Protein AF-A0AA50HU49-F1 (afdb_monomer_lite)

pLDDT: mean 72.16, std 21.22, range [30.67, 98.12]

Secondary structure (DSSP, 8-state):
--SEEEEEE-HHHHHHHHHHTEE--B--TTS-TTT----BEEEEE--GGGTTHHHHHHHHHTTT----EEEEEEHHHIIIII--EE-EEE-HHHHHHHHHHHHHHHHS-TTSHHHHHHHHHHHHHHHHEEE----STT---SS-EEEEESS-EE--GGGEEEEE--GGGHHHHHHHHGGGGGG-EEE--TTHHHHHHHHHHTTT---TTS--HHHHHHHHHHHHHHHHHHHHHHHHHHHHHHHHHHHHHHHHHHHHHHHHHHHHHHHHHHHHHHHHHHHTT-HHHHHHHHHHHTT----HHHHHHHHHHHHHHHHHHHHHHHHHHHHHHHHHT-------S---HHHHHHHHHHHHHHHT-----S-------HHHHHHHHHHHHHHHHHHHHHHHHHHHHTT-

Radius of gyration: 37.83 Å; chains: 1; bounding box: 53×85×108 Å

Foldseek 3Di:
DDQKWKQFDAPVVLLVCLLVLKDFFDFPPPDDCVLGVFTKRKTKQFDLLCQLVCQVVVCVPPVRGGRQKMFIFGPCCCVPPVPWAWADEDEPVRLVVLSVVLVVLVVDDPPDPVSVVVNVVSVVNNNRYDYDPDDDPPDDCPGMIMIIDRGMDRHALLRTAEIRHAPVCVVVVCVSSPPSCVRYHYHNCSCSVVVVVCVVVVVVDDPPDDDDPVNVVVVVVVVVVVVVVVVVVVVVCVVVVVVVVVVVVVVVVVVVVVVVVVVVVVVLVVLLVVCCVVQVVDPVSVVLLVCVLVVHPDPPVSVVVNVVVSVCSCVVVVVVVVVVCCVVVVVVVPDDDDDDDDDPVVVVVVVVVVVCVVPPDDDDDDDDDDDDDPVNVVVVCVVVPPVSSVVSVVVSVVVVVVVD

Structure (mmCIF, N/CA/C/O backbone):
data_AF-A0AA50HU49-F1
#
_entry.id   AF-A0AA50HU49-F1
#
loop_
_atom_site.group_PDB
_atom_site.id
_atom_site.type_symbol
_atom_site.label_atom_id
_atom_site.label_alt_id
_atom_site.label_comp_id
_atom_site.label_asym_id
_atom_site.label_entity_id
_atom_site.label_seq_id
_atom_site.pdbx_PDB_ins_code
_atom_site.Cartn_x
_atom_site.Cartn_y
_atom_site.Cartn_z
_atom_site.occupancy
_atom_site.B_iso_or_equiv
_atom_site.auth_seq_id
_atom_site.auth_comp_id
_atom_site.auth_asym_id
_atom_site.auth_atom_id
_atom_site.pdbx_PDB_model_num
ATOM 1 N N . MET A 1 1 ? -0.435 -10.490 -0.975 1.00 72.00 1 MET A N 1
ATOM 2 C CA . MET A 1 1 ? -0.349 -9.090 -0.497 1.00 72.00 1 MET A CA 1
ATOM 3 C C . MET A 1 1 ? -1.742 -8.484 -0.544 1.00 72.00 1 MET A C 1
ATOM 5 O O . MET A 1 1 ? -2.546 -8.992 -1.308 1.00 72.00 1 MET A O 1
ATOM 9 N N . SER A 1 2 ? -2.053 -7.492 0.294 1.00 84.75 2 SER A N 1
ATOM 10 C CA . SER A 1 2 ? -3.408 -6.918 0.397 1.00 84.75 2 SER A CA 1
ATOM 11 C C . SER A 1 2 ? -3.826 -6.191 -0.885 1.00 84.75 2 SER A C 1
ATOM 13 O O . SER A 1 2 ? -3.011 -5.487 -1.479 1.00 84.75 2 SER A O 1
ATOM 15 N N . ASP A 1 3 ? -5.095 -6.303 -1.278 1.00 93.00 3 ASP A N 1
ATOM 16 C CA . ASP A 1 3 ? -5.683 -5.520 -2.380 1.00 93.00 3 ASP A CA 1
ATOM 17 C C . ASP A 1 3 ? -6.088 -4.102 -1.946 1.00 93.00 3 ASP A C 1
ATOM 19 O O . ASP A 1 3 ? -6.524 -3.288 -2.761 1.00 93.00 3 ASP A O 1
ATOM 23 N N . CYS A 1 4 ? -5.933 -3.795 -0.656 1.00 94.94 4 CYS A N 1
ATOM 24 C CA . CYS A 1 4 ? -6.224 -2.495 -0.069 1.00 94.94 4 CYS A CA 1
ATOM 25 C C . CYS A 1 4 ? -4.978 -1.843 0.540 1.00 94.94 4 CYS A C 1
ATOM 27 O O . CYS A 1 4 ? -4.129 -2.528 1.120 1.00 94.94 4 CYS A O 1
ATOM 29 N N . LEU A 1 5 ? -4.927 -0.511 0.464 1.00 96.69 5 LEU A N 1
ATOM 30 C CA . LEU A 1 5 ? -4.018 0.329 1.244 1.00 96.69 5 LEU A CA 1
ATOM 31 C C . LEU A 1 5 ? -4.802 1.013 2.364 1.00 96.69 5 LEU A C 1
ATOM 33 O O . LEU A 1 5 ? -5.853 1.606 2.114 1.00 96.69 5 LEU A O 1
ATOM 37 N N . PHE A 1 6 ? -4.282 0.939 3.586 1.00 95.44 6 PHE A N 1
ATOM 38 C CA . PHE A 1 6 ? -4.956 1.414 4.790 1.00 95.44 6 PHE A CA 1
ATOM 39 C C . PHE A 1 6 ? -4.319 2.691 5.324 1.00 95.44 6 PHE A C 1
ATOM 41 O O . PHE A 1 6 ? -3.111 2.749 5.531 1.00 95.44 6 PHE A O 1
ATOM 48 N N . HIS A 1 7 ? -5.133 3.699 5.618 1.00 95.31 7 HIS A N 1
ATOM 49 C CA . HIS A 1 7 ? -4.738 4.832 6.443 1.00 95.31 7 HIS A CA 1
ATOM 50 C C . HIS A 1 7 ? -5.252 4.608 7.869 1.00 95.31 7 HIS A C 1
ATOM 52 O O . HIS A 1 7 ? -6.455 4.697 8.119 1.00 95.31 7 HIS A O 1
ATOM 58 N N . LEU A 1 8 ? -4.345 4.288 8.794 1.00 92.50 8 LEU A N 1
ATOM 59 C CA . LEU A 1 8 ? -4.666 4.075 10.208 1.00 92.50 8 LEU A CA 1
ATOM 60 C C . LEU A 1 8 ? -4.686 5.400 10.968 1.00 92.50 8 LEU A C 1
ATOM 62 O O . LEU A 1 8 ? -3.825 6.259 10.774 1.00 92.50 8 LEU A O 1
ATOM 66 N N . THR A 1 9 ? -5.669 5.562 11.845 1.00 92.00 9 THR A N 1
ATOM 67 C CA . THR A 1 9 ? -5.956 6.832 12.508 1.00 92.00 9 THR A CA 1
ATOM 68 C C . THR A 1 9 ? -6.680 6.627 13.847 1.00 92.00 9 THR A C 1
ATOM 70 O O . THR A 1 9 ? -6.818 5.507 14.331 1.00 92.00 9 THR A O 1
ATOM 73 N N . THR A 1 10 ? -7.094 7.718 14.491 1.00 91.56 10 THR A N 1
ATOM 74 C CA . THR A 1 10 ? -7.917 7.705 15.714 1.00 91.56 10 THR A CA 1
ATOM 75 C C . THR A 1 10 ? -9.398 7.858 15.372 1.00 91.56 10 THR A C 1
ATOM 77 O O . THR A 1 10 ? -9.720 8.327 14.279 1.00 91.56 10 THR A O 1
ATOM 80 N N . LYS A 1 11 ? -10.299 7.543 16.315 1.00 92.94 11 LYS A N 1
ATOM 81 C CA . LYS A 1 11 ? -11.754 7.717 16.144 1.00 92.94 11 LYS A CA 1
ATOM 82 C C . LYS A 1 11 ? -12.108 9.104 15.605 1.00 92.94 11 LYS A C 1
ATOM 84 O O . LYS A 1 11 ? -12.654 9.225 14.513 1.00 92.94 11 LYS A O 1
ATOM 89 N N . ASP A 1 12 ? -11.718 10.147 16.337 1.00 93.94 12 ASP A N 1
ATOM 90 C CA . ASP A 1 12 ? -12.068 11.535 16.010 1.00 93.94 12 ASP A CA 1
ATOM 91 C C . ASP A 1 12 ? -11.568 11.952 14.624 1.00 93.94 12 ASP A C 1
ATOM 93 O O . ASP A 1 12 ? -12.254 12.651 13.876 1.00 93.94 12 ASP A O 1
ATOM 97 N N . ASN A 1 13 ? -10.368 11.496 14.258 1.00 94.56 13 ASN A N 1
ATOM 98 C CA . ASN A 1 13 ? -9.806 11.782 12.949 1.00 94.56 13 ASN A CA 1
ATOM 99 C C . ASN A 1 13 ? -10.528 11.005 11.850 1.00 94.56 13 ASN A C 1
ATOM 101 O O . ASN A 1 13 ? -10.766 11.595 10.804 1.00 94.56 13 ASN A O 1
ATOM 105 N N . LEU A 1 14 ? -10.902 9.738 12.061 1.00 96.25 14 LEU A N 1
ATOM 106 C CA . LEU A 1 14 ? -11.690 8.979 11.087 1.00 96.25 14 LEU A CA 1
ATOM 107 C C . LEU A 1 14 ? -13.027 9.676 10.815 1.00 96.25 14 LEU A C 1
ATOM 109 O O . LEU A 1 14 ? -13.352 9.926 9.660 1.00 96.25 14 LEU A O 1
ATOM 113 N N . ILE A 1 15 ? -13.760 10.057 11.865 1.00 97.19 15 ILE A N 1
ATOM 114 C CA . ILE A 1 15 ? -15.037 10.772 11.730 1.00 97.19 15 ILE A CA 1
ATOM 115 C C . ILE A 1 15 ? -14.854 12.072 10.943 1.00 97.19 15 ILE A C 1
ATOM 117 O O . ILE A 1 15 ? -15.624 12.365 10.028 1.00 97.19 15 ILE A O 1
ATOM 121 N N . LYS A 1 16 ? -13.799 12.834 11.243 1.00 97.75 16 LYS A N 1
ATOM 122 C CA . LYS A 1 16 ? -13.470 14.052 10.498 1.00 97.75 16 LYS A CA 1
ATOM 123 C C . LYS A 1 16 ? -13.129 13.774 9.034 1.00 97.75 16 LYS A C 1
ATOM 125 O O . LYS A 1 16 ? -13.631 14.467 8.162 1.00 97.75 16 LYS A O 1
ATOM 130 N N . ILE A 1 17 ? -12.300 12.766 8.768 1.00 98.06 17 ILE A N 1
ATOM 131 C CA . ILE A 1 17 ? -11.902 12.344 7.419 1.00 98.06 17 ILE A CA 1
ATOM 132 C C . ILE A 1 17 ? -13.133 11.971 6.591 1.00 98.06 17 ILE A C 1
ATOM 134 O O . ILE A 1 17 ? -13.226 12.371 5.436 1.00 98.06 17 ILE A O 1
ATOM 138 N N . LEU A 1 18 ? -14.079 11.235 7.181 1.00 98.06 18 LEU A N 1
ATOM 139 C CA . LEU A 1 18 ? -15.316 10.836 6.517 1.00 98.06 18 LEU A CA 1
ATOM 140 C C . LEU A 1 18 ? -16.234 12.035 6.254 1.00 98.06 18 LEU A C 1
ATOM 142 O O . LEU A 1 18 ? -16.778 12.148 5.164 1.00 98.06 18 LEU A O 1
ATOM 146 N N . ARG A 1 19 ? -16.384 12.962 7.203 1.00 97.75 19 ARG A N 1
ATOM 147 C CA . ARG A 1 19 ? -17.205 14.170 6.996 1.00 97.75 19 ARG A CA 1
ATOM 148 C C . ARG A 1 19 ? -16.609 15.128 5.964 1.00 97.75 19 ARG A C 1
ATOM 150 O O . ARG A 1 19 ? -17.353 15.723 5.195 1.00 97.75 19 ARG A O 1
ATOM 157 N N . ASP A 1 20 ? -15.286 15.277 5.966 1.00 97.94 20 ASP A N 1
ATOM 158 C CA . ASP A 1 20 ? -14.570 16.180 5.060 1.00 97.94 20 ASP A CA 1
ATOM 159 C C . ASP A 1 20 ? -14.279 15.529 3.690 1.00 97.94 20 ASP A C 1
ATOM 161 O O . ASP A 1 20 ? -13.844 16.227 2.772 1.00 97.94 20 ASP A O 1
ATOM 165 N N . GLU A 1 21 ? -14.460 14.205 3.560 1.00 97.94 21 GLU A N 1
ATOM 166 C CA . GLU A 1 21 ? -14.069 13.406 2.385 1.00 97.94 21 GLU A CA 1
ATOM 167 C C . GLU A 1 21 ? -12.592 13.630 1.984 1.00 97.94 21 GLU A C 1
ATOM 169 O O . GLU A 1 21 ? -12.213 13.716 0.810 1.00 97.94 21 GLU A O 1
ATOM 174 N N . LEU A 1 22 ? -11.736 13.790 3.003 1.00 98.12 22 LEU A N 1
ATOM 175 C CA . LEU A 1 22 ? -10.381 14.313 2.846 1.00 98.12 22 LEU A CA 1
ATOM 176 C C . LEU A 1 22 ? -9.396 13.737 3.869 1.00 98.12 22 LEU A C 1
ATOM 178 O O . LEU A 1 22 ? -9.516 13.946 5.077 1.00 98.12 22 LEU A O 1
ATOM 182 N N . LEU A 1 23 ? -8.329 13.118 3.365 1.00 97.69 23 LEU A N 1
ATOM 183 C CA . LEU A 1 23 ? -7.102 12.867 4.117 1.00 97.69 23 LEU A CA 1
ATOM 184 C C . LEU A 1 23 ? -6.166 14.068 3.955 1.00 97.69 23 LEU A C 1
ATOM 186 O O . LEU A 1 23 ? -5.625 14.312 2.875 1.00 97.69 23 LEU A O 1
ATOM 190 N N . LYS A 1 24 ? -5.953 14.822 5.037 1.00 97.19 24 LYS A N 1
ATOM 191 C CA . LYS A 1 24 ? -5.022 15.958 5.032 1.00 97.19 24 LYS A CA 1
ATOM 192 C C . LYS A 1 24 ? -3.583 15.475 5.146 1.00 97.19 24 LYS A C 1
ATOM 194 O O . LYS A 1 24 ? -3.240 14.725 6.061 1.00 97.19 24 LYS A O 1
ATOM 199 N N . ALA A 1 25 ? -2.733 15.954 4.249 1.00 96.56 25 ALA A N 1
ATOM 200 C CA . ALA A 1 25 ? -1.314 15.686 4.274 1.00 96.56 25 ALA A CA 1
ATOM 201 C C . ALA A 1 25 ? -0.682 16.306 5.522 1.00 96.56 25 ALA A C 1
ATOM 203 O O . ALA A 1 25 ? -0.906 17.469 5.875 1.00 96.56 25 ALA A O 1
ATOM 204 N N . SER A 1 26 ? 0.152 15.523 6.192 1.00 93.00 26 SER A N 1
ATOM 205 C CA . SER A 1 26 ? 0.865 15.949 7.390 1.00 93.00 26 SER A CA 1
ATOM 206 C C . SER A 1 26 ? 2.326 15.534 7.308 1.00 93.00 26 SER A C 1
ATOM 208 O O . SER A 1 26 ? 2.691 14.655 6.530 1.00 93.00 26 SER A O 1
ATOM 210 N N . ILE A 1 27 ? 3.183 16.210 8.071 1.00 90.06 27 ILE A N 1
ATOM 211 C CA . ILE A 1 27 ? 4.574 15.774 8.201 1.00 90.06 27 ILE A CA 1
ATOM 212 C C . ILE A 1 27 ? 4.558 14.500 9.057 1.00 90.06 27 ILE A C 1
ATOM 214 O O . ILE A 1 27 ? 3.980 14.543 10.152 1.00 90.06 27 ILE A O 1
ATOM 218 N N . PRO A 1 28 ? 5.159 13.383 8.601 1.00 83.38 28 PRO A N 1
ATOM 219 C CA . PRO A 1 28 ? 5.203 12.148 9.374 1.00 83.38 28 PRO A CA 1
ATOM 220 C C . PRO A 1 28 ? 5.741 12.405 10.782 1.00 83.38 28 PRO A C 1
ATOM 222 O O . PRO A 1 28 ? 6.771 13.050 10.946 1.00 83.38 28 PRO A O 1
ATOM 225 N N . ARG A 1 29 ? 5.068 11.889 11.817 1.00 71.19 29 ARG A N 1
ATOM 226 C CA . ARG A 1 29 ? 5.399 12.211 13.222 1.00 71.19 29 ARG A CA 1
ATOM 227 C C . ARG A 1 29 ? 6.837 11.876 13.625 1.00 71.19 29 ARG A C 1
ATOM 229 O O . ARG A 1 29 ? 7.384 12.539 14.494 1.00 71.19 29 ARG A O 1
ATOM 236 N N . VAL A 1 30 ? 7.420 10.843 13.017 1.00 68.00 30 VAL A N 1
ATOM 237 C CA . VAL A 1 30 ? 8.788 10.379 13.314 1.00 68.00 30 VAL A CA 1
ATOM 238 C C . VAL A 1 30 ? 9.840 11.187 12.543 1.00 68.00 30 VAL A C 1
ATOM 240 O O . VAL A 1 30 ? 11.031 11.094 12.823 1.00 68.00 30 VAL A O 1
ATOM 243 N N . ALA A 1 31 ? 9.420 11.994 11.567 1.00 71.12 31 ALA A N 1
ATOM 244 C CA . ALA A 1 31 ? 10.325 12.857 10.838 1.00 71.12 31 ALA A CA 1
ATOM 245 C C . ALA A 1 31 ? 10.645 14.109 11.663 1.00 71.12 31 ALA A C 1
ATOM 247 O O . ALA A 1 31 ? 9.753 14.768 12.203 1.00 71.12 31 ALA A O 1
ATOM 248 N N . ASN A 1 32 ? 11.925 14.474 11.720 1.00 75.56 32 ASN A N 1
ATOM 249 C CA . ASN A 1 32 ? 12.307 15.792 12.203 1.00 75.56 32 ASN A CA 1
ATOM 250 C C . ASN A 1 32 ? 11.801 16.829 11.184 1.00 75.56 32 ASN A C 1
ATOM 252 O O . ASN A 1 32 ? 12.218 16.827 10.027 1.00 75.56 32 ASN A O 1
ATOM 256 N N . LYS A 1 33 ? 10.889 17.705 11.620 1.00 78.88 33 LYS A N 1
ATOM 257 C CA . LYS A 1 33 ? 10.265 18.731 10.770 1.00 78.88 33 LYS A CA 1
ATOM 258 C C . LYS A 1 33 ? 11.282 19.677 10.133 1.00 78.88 33 LYS A C 1
ATOM 260 O O . LYS A 1 33 ? 11.015 20.179 9.048 1.00 78.88 33 LYS A O 1
ATOM 265 N N . GLU A 1 34 ? 12.416 19.910 10.789 1.00 74.44 34 GLU A N 1
ATOM 266 C CA . GLU A 1 34 ? 13.484 20.774 10.282 1.00 74.44 34 GLU A CA 1
ATOM 267 C C . GLU A 1 34 ? 14.238 20.107 9.129 1.00 74.44 34 GLU A C 1
ATOM 269 O O . GLU A 1 34 ? 14.534 20.759 8.133 1.00 74.44 34 GLU A O 1
ATOM 274 N N . SER A 1 35 ? 14.501 18.799 9.220 1.00 77.88 35 SER A N 1
ATOM 275 C CA . SER A 1 35 ? 15.257 18.064 8.195 1.00 77.88 35 SER A CA 1
ATOM 276 C C . SER A 1 35 ? 14.384 17.394 7.130 1.00 77.88 35 SER A C 1
ATOM 278 O O . SER A 1 35 ? 14.885 16.964 6.089 1.00 77.88 35 SER A O 1
ATOM 280 N N . TYR A 1 36 ? 13.075 17.285 7.366 1.00 84.25 36 TYR A N 1
ATOM 281 C CA . TYR A 1 36 ? 12.127 16.679 6.437 1.00 84.25 36 TYR A CA 1
ATOM 282 C C . TYR A 1 36 ? 10.730 17.328 6.531 1.00 84.25 36 TYR A C 1
ATOM 284 O O . TYR A 1 36 ? 9.796 16.743 7.085 1.00 84.25 36 TYR A O 1
ATOM 292 N N . PRO A 1 37 ? 10.555 18.541 5.971 1.00 88.00 37 PRO A N 1
ATOM 293 C CA . PRO A 1 37 ? 9.304 19.304 6.048 1.00 88.00 37 PRO A CA 1
ATOM 294 C C . PRO A 1 37 ? 8.197 18.839 5.080 1.00 88.00 37 PRO A C 1
ATOM 296 O O . PRO A 1 37 ? 7.230 19.569 4.852 1.00 88.00 37 PRO A O 1
ATOM 299 N N . VAL A 1 38 ? 8.309 17.651 4.476 1.00 91.19 38 VAL A N 1
ATOM 300 C CA . VAL A 1 38 ? 7.354 17.191 3.455 1.00 91.19 38 VAL A CA 1
ATOM 301 C C . VAL A 1 38 ? 6.043 16.777 4.107 1.00 91.19 38 VAL A C 1
ATOM 303 O O . VAL A 1 38 ? 6.015 15.915 4.985 1.00 91.19 38 VAL A O 1
ATOM 306 N N . LYS A 1 39 ? 4.940 17.368 3.645 1.00 95.00 39 LYS A N 1
ATOM 307 C CA . LYS A 1 39 ? 3.592 16.921 3.994 1.00 95.00 39 LYS A CA 1
ATOM 308 C C . LYS A 1 39 ? 3.154 15.823 3.038 1.00 95.00 39 LYS A C 1
ATOM 310 O O . LYS A 1 39 ? 3.258 15.976 1.825 1.00 95.00 39 LYS A O 1
ATOM 315 N N . MET A 1 40 ? 2.622 14.744 3.591 1.00 95.50 40 MET A N 1
ATOM 316 C CA . MET A 1 40 ? 2.138 13.606 2.821 1.00 95.50 40 MET A CA 1
ATOM 317 C C . MET A 1 40 ? 0.968 12.920 3.514 1.00 95.50 40 MET A C 1
ATOM 319 O O . MET A 1 40 ? 0.770 13.055 4.725 1.00 95.50 40 MET A O 1
ATOM 323 N N . VAL A 1 41 ? 0.203 12.168 2.734 1.00 96.62 41 VAL A N 1
ATOM 324 C CA . VAL A 1 41 ? -0.698 11.141 3.250 1.00 96.62 41 VAL A CA 1
ATOM 325 C C . VAL A 1 41 ? 0.029 9.805 3.143 1.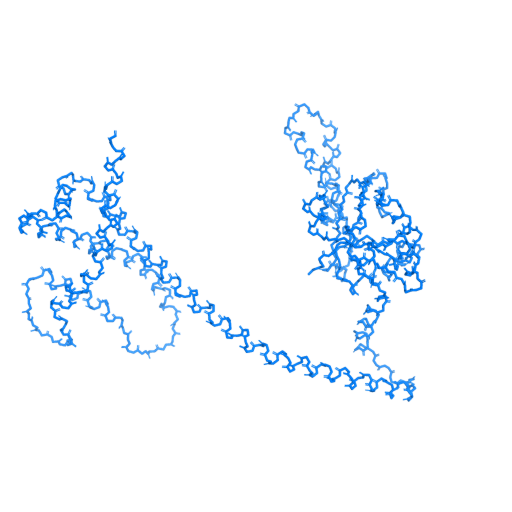00 96.62 41 VAL A C 1
ATOM 327 O O . VAL A 1 41 ? 0.525 9.453 2.072 1.00 96.62 41 VAL A O 1
ATOM 330 N N . CYS A 1 42 ? 0.108 9.089 4.263 1.00 94.31 42 CYS A N 1
ATOM 331 C CA . CYS A 1 42 ? 0.699 7.758 4.335 1.00 94.31 42 CYS A CA 1
ATOM 332 C C . CYS A 1 42 ? -0.395 6.694 4.376 1.00 94.31 42 CYS A C 1
ATOM 334 O O . CYS A 1 42 ? -1.412 6.862 5.058 1.00 94.31 42 CYS A O 1
ATOM 336 N N . PHE A 1 43 ? -0.128 5.582 3.709 1.00 95.56 43 PHE A N 1
ATOM 337 C CA . PHE A 1 43 ? -0.904 4.360 3.759 1.00 95.56 43 PHE A CA 1
ATOM 338 C C . PHE A 1 43 ? 0.015 3.179 4.062 1.00 95.56 43 PHE A C 1
ATOM 340 O O . PHE A 1 43 ? 1.208 3.207 3.767 1.00 95.56 43 PHE A O 1
ATOM 347 N N . THR A 1 44 ? -0.567 2.119 4.596 1.00 92.75 44 THR A N 1
ATOM 348 C CA . THR A 1 44 ? 0.089 0.845 4.856 1.00 92.75 44 THR A CA 1
ATOM 349 C C . THR A 1 44 ? -0.576 -0.231 4.008 1.00 92.75 44 THR A C 1
ATOM 351 O O . THR A 1 44 ? -1.794 -0.414 4.038 1.00 92.75 44 THR A O 1
ATOM 354 N N . GLU A 1 45 ? 0.233 -0.970 3.261 1.00 93.62 45 GLU A N 1
ATOM 355 C CA . GLU A 1 45 ? -0.145 -2.245 2.673 1.00 93.62 45 GLU A CA 1
ATOM 356 C C . GLU A 1 45 ? 0.095 -3.334 3.718 1.00 93.62 45 GLU A C 1
ATOM 358 O O . GLU A 1 45 ? 1.235 -3.652 4.056 1.00 93.62 45 GLU A O 1
ATOM 363 N N . SER A 1 46 ? -0.991 -3.894 4.242 1.00 88.38 46 SER A N 1
ATOM 364 C CA . SER A 1 46 ? -0.954 -4.994 5.200 1.00 88.38 46 SER A CA 1
ATOM 365 C C . SER A 1 46 ? -2.188 -5.873 5.006 1.00 88.38 46 SER A C 1
ATOM 367 O O . SER A 1 46 ? -3.259 -5.339 4.701 1.00 88.38 46 SER A O 1
ATOM 369 N N . PRO A 1 47 ? -2.083 -7.207 5.141 1.00 86.25 47 PRO A N 1
ATOM 370 C CA . PRO A 1 47 ? -3.260 -8.058 5.238 1.00 86.25 47 PRO A CA 1
ATOM 371 C C . PRO A 1 47 ? -4.197 -7.588 6.368 1.00 86.25 47 PRO A C 1
ATOM 373 O O . PRO A 1 47 ? -3.704 -7.239 7.441 1.00 86.25 47 PRO A O 1
ATOM 376 N N . PRO A 1 48 ? -5.531 -7.633 6.184 1.00 83.12 48 PRO A N 1
ATOM 377 C CA . PRO A 1 48 ? -6.496 -7.208 7.202 1.00 83.12 48 PRO A CA 1
ATOM 378 C C . PRO A 1 48 ? -6.249 -7.774 8.610 1.00 83.12 48 PRO A C 1
ATOM 380 O O . PRO A 1 48 ? -6.235 -7.015 9.575 1.00 83.12 48 PRO A O 1
ATOM 383 N N . PHE A 1 49 ? -5.954 -9.076 8.717 1.00 81.06 49 PHE A N 1
ATOM 384 C CA . PHE A 1 49 ? -5.692 -9.757 9.996 1.00 81.06 49 PHE A CA 1
ATOM 385 C C . PHE A 1 49 ? -4.465 -9.210 10.748 1.00 81.06 49 PHE A C 1
ATOM 387 O O . PHE A 1 49 ? -4.333 -9.388 11.956 1.00 81.06 49 PHE A O 1
ATOM 394 N N . ALA A 1 50 ? -3.538 -8.561 10.039 1.00 83.19 50 ALA A N 1
ATOM 395 C CA . ALA A 1 50 ? -2.306 -8.019 10.600 1.00 83.19 50 ALA A CA 1
ATOM 396 C C . ALA A 1 50 ? -2.425 -6.527 10.952 1.00 83.19 50 ALA A C 1
ATOM 398 O O . ALA A 1 50 ? -1.460 -5.942 11.437 1.00 83.19 50 ALA A O 1
ATOM 399 N N . LEU A 1 51 ? -3.579 -5.884 10.732 1.00 83.50 51 LEU A N 1
ATOM 400 C CA . LEU A 1 51 ? -3.761 -4.469 11.075 1.00 83.50 51 LEU A CA 1
ATOM 401 C C . LEU A 1 51 ? -3.722 -4.219 12.588 1.00 83.50 51 LEU A C 1
ATOM 403 O O . LEU A 1 51 ? -3.258 -3.171 13.032 1.00 83.50 51 LEU A O 1
ATOM 407 N N . ASP A 1 52 ? -4.143 -5.192 13.390 1.00 81.06 52 ASP A N 1
ATOM 408 C CA . ASP A 1 52 ? -4.136 -5.058 14.846 1.00 81.06 52 ASP A CA 1
ATOM 409 C C . ASP A 1 52 ? -2.712 -5.032 15.441 1.00 81.06 52 ASP A C 1
ATOM 411 O O . ASP A 1 52 ? -2.472 -4.442 16.493 1.00 81.06 52 ASP A O 1
ATOM 415 N N . PHE A 1 53 ? -1.710 -5.528 14.707 1.00 80.00 53 PHE A N 1
ATOM 416 C CA . PHE A 1 53 ? -0.302 -5.356 15.075 1.00 80.00 53 PHE A CA 1
ATOM 417 C C . PHE A 1 53 ? 0.075 -3.886 15.311 1.00 80.00 53 PHE A C 1
ATOM 419 O O . PHE A 1 53 ? 0.859 -3.576 16.213 1.00 80.00 53 PHE A O 1
ATOM 426 N N . PHE A 1 54 ? -0.478 -2.963 14.517 1.00 78.75 54 PHE A N 1
ATOM 427 C CA . PHE A 1 54 ? -0.128 -1.545 14.599 1.00 78.75 54 PHE A CA 1
ATOM 428 C C . PHE A 1 54 ? -0.538 -0.915 15.926 1.00 78.75 54 PHE A C 1
ATOM 430 O O . PHE A 1 54 ? 0.164 -0.024 16.410 1.00 78.75 54 PHE A O 1
ATOM 437 N N . ARG A 1 55 ? -1.606 -1.419 16.558 1.00 74.75 55 ARG A N 1
ATOM 438 C CA . ARG A 1 55 ? -2.008 -1.022 17.911 1.00 74.75 55 ARG A CA 1
ATOM 439 C C . ARG A 1 55 ? -0.903 -1.341 18.914 1.00 74.75 55 ARG A C 1
ATOM 441 O O . ARG A 1 55 ? -0.473 -0.451 19.641 1.00 74.75 55 ARG A O 1
ATOM 448 N N . TYR A 1 56 ? -0.403 -2.574 18.908 1.00 72.69 56 TYR A N 1
ATOM 449 C CA . TYR A 1 56 ? 0.657 -3.024 19.815 1.00 72.69 56 TYR A CA 1
ATOM 450 C C . TYR A 1 56 ? 1.994 -2.350 19.552 1.00 72.69 56 TYR A C 1
ATOM 452 O O . TYR A 1 56 ? 2.715 -1.986 20.476 1.00 72.69 56 TYR A O 1
ATOM 460 N N . ARG A 1 57 ? 2.333 -2.159 18.278 1.00 71.50 57 ARG A N 1
ATOM 461 C CA . ARG A 1 57 ? 3.591 -1.525 17.907 1.00 71.50 57 ARG A CA 1
ATOM 462 C C . ARG A 1 57 ? 3.601 -0.056 18.299 1.00 71.50 57 ARG A C 1
ATOM 464 O O . ARG A 1 57 ? 4.556 0.399 18.913 1.00 71.50 57 ARG A O 1
ATOM 471 N N . TRP A 1 58 ? 2.589 0.718 17.918 1.00 68.06 58 TRP A N 1
ATOM 472 C CA . TRP A 1 58 ? 2.640 2.170 18.102 1.00 68.06 58 TRP A CA 1
ATOM 473 C C . TRP A 1 58 ? 2.164 2.635 19.479 1.00 68.06 58 TRP A C 1
ATOM 475 O O . TRP A 1 58 ? 2.531 3.750 19.855 1.00 68.06 58 TRP A O 1
ATOM 485 N N . SER A 1 59 ? 1.482 1.798 20.270 1.00 62.16 59 SER A N 1
ATOM 486 C CA . SER A 1 59 ? 1.173 2.112 21.674 1.00 62.16 59 SER A CA 1
ATOM 487 C C . SER A 1 59 ? 2.437 2.405 22.496 1.00 62.16 59 SER A C 1
ATOM 489 O O . SER A 1 59 ? 2.430 3.321 23.315 1.00 62.16 59 SER A O 1
ATOM 491 N N . HIS A 1 60 ? 3.547 1.709 22.219 1.00 58.62 60 HIS A N 1
ATOM 492 C CA . HIS A 1 60 ? 4.834 1.914 22.894 1.00 58.62 60 HIS A CA 1
ATOM 493 C C . HIS A 1 60 ? 5.686 3.060 22.320 1.00 58.62 60 HIS A C 1
ATOM 495 O O . HIS A 1 60 ? 6.552 3.577 23.021 1.00 58.62 60 HIS A O 1
ATOM 501 N N . TYR A 1 61 ? 5.464 3.465 21.063 1.00 54.88 61 TYR A N 1
ATOM 502 C CA . TYR A 1 61 ? 6.316 4.440 20.356 1.00 54.88 61 TYR A CA 1
ATOM 503 C C . TYR A 1 61 ? 5.695 5.836 20.197 1.00 54.88 61 TYR A C 1
ATOM 505 O O . TYR A 1 61 ? 6.408 6.776 19.850 1.00 54.88 61 TYR A O 1
ATOM 513 N N . ARG A 1 62 ? 4.375 5.986 20.360 1.00 58.41 62 ARG A N 1
ATOM 514 C CA . ARG A 1 62 ? 3.649 7.218 20.009 1.00 58.41 62 ARG A CA 1
ATOM 515 C C . ARG A 1 62 ? 2.610 7.588 21.065 1.00 58.41 62 ARG A C 1
ATOM 517 O O . ARG A 1 62 ? 1.424 7.611 20.756 1.00 58.41 62 ARG A O 1
ATOM 524 N N . ASP A 1 63 ? 3.041 7.852 22.295 1.00 62.16 63 ASP A N 1
ATOM 525 C CA . ASP A 1 63 ? 2.192 8.425 23.355 1.00 62.16 63 ASP A CA 1
ATOM 526 C C . ASP A 1 63 ? 0.882 7.651 23.627 1.00 62.16 63 ASP A C 1
ATOM 528 O O . ASP A 1 63 ? -0.138 8.243 23.976 1.00 62.16 63 ASP A O 1
ATOM 532 N N . GLY A 1 64 ? 0.872 6.328 23.425 1.00 63.97 64 GLY A N 1
ATOM 533 C CA . GLY A 1 64 ? -0.318 5.504 23.653 1.00 63.97 64 GLY A CA 1
ATOM 534 C C . GLY A 1 64 ? -1.460 5.705 22.646 1.00 63.97 64 GLY A C 1
ATOM 535 O O . GLY A 1 64 ? -2.609 5.420 22.980 1.00 63.97 64 GLY A O 1
ATOM 536 N N . ILE A 1 65 ? -1.190 6.190 21.424 1.00 71.06 65 ILE A N 1
ATOM 537 C CA . ILE A 1 65 ? -2.236 6.335 20.395 1.00 71.06 65 ILE A CA 1
ATOM 538 C C . ILE A 1 65 ? -2.860 4.976 20.082 1.00 71.06 65 ILE A C 1
ATOM 540 O O . ILE A 1 65 ? -2.191 4.050 19.621 1.00 71.06 65 ILE A O 1
ATOM 544 N N . ASN A 1 66 ? -4.172 4.902 20.279 1.00 73.44 66 ASN A N 1
ATOM 545 C CA . ASN A 1 66 ? -4.961 3.720 19.998 1.00 73.44 66 ASN A CA 1
ATOM 546 C C . ASN A 1 66 ? -5.415 3.703 18.528 1.00 73.44 66 ASN A C 1
ATOM 548 O O . ASN A 1 66 ? -6.223 4.535 18.112 1.00 73.44 66 ASN A O 1
ATOM 552 N N . LEU A 1 67 ? -4.885 2.768 17.740 1.00 83.06 67 LEU A N 1
ATOM 553 C CA . LEU A 1 67 ? -5.070 2.698 16.281 1.00 83.06 67 LEU A CA 1
ATOM 554 C C . LEU A 1 67 ? -6.085 1.629 15.886 1.00 83.06 67 LEU A C 1
ATOM 556 O O . LEU A 1 67 ? -5.855 0.842 14.974 1.00 83.06 67 LEU A O 1
ATOM 560 N N . LEU A 1 68 ? -7.217 1.622 16.585 1.00 87.06 68 LEU A N 1
ATOM 561 C CA . LEU A 1 68 ? -8.377 0.781 16.270 1.00 87.06 68 LEU A CA 1
ATOM 562 C C . LEU A 1 68 ? -9.206 1.324 15.104 1.00 87.06 68 LEU A C 1
ATOM 564 O O . LEU A 1 68 ? -10.281 0.803 14.817 1.00 87.06 68 LEU A O 1
ATOM 568 N N . TYR A 1 69 ? -8.770 2.413 14.475 1.00 91.81 69 TYR A N 1
ATOM 569 C CA . TYR A 1 69 ? -9.531 3.063 13.424 1.00 91.81 69 TYR A CA 1
ATOM 570 C C . TYR A 1 69 ? -8.694 3.167 12.167 1.00 91.81 69 TYR A C 1
ATOM 572 O O . TYR A 1 69 ? -7.492 3.434 12.204 1.00 91.81 69 TYR A O 1
ATOM 580 N N . GLY A 1 70 ? -9.342 2.964 11.032 1.00 94.25 70 GLY A N 1
ATOM 581 C CA . GLY A 1 70 ? -8.679 3.068 9.751 1.00 94.25 70 GLY A CA 1
ATOM 582 C C . GLY A 1 70 ? -9.653 3.081 8.594 1.00 94.25 70 GLY A C 1
ATOM 583 O O . GLY A 1 70 ? -10.813 2.693 8.718 1.00 94.25 70 GLY A O 1
ATOM 584 N N . ILE A 1 71 ? -9.148 3.532 7.458 1.00 96.69 71 ILE A N 1
ATOM 585 C CA . ILE A 1 71 ? -9.878 3.588 6.198 1.00 96.69 71 ILE A CA 1
ATOM 586 C C . ILE A 1 71 ? -9.023 2.948 5.106 1.00 96.69 71 ILE A C 1
ATOM 588 O O . ILE A 1 71 ? -7.842 3.265 4.958 1.00 96.69 71 ILE A O 1
ATOM 592 N N . GLY A 1 72 ? -9.604 1.991 4.394 1.00 96.62 72 GLY A N 1
ATOM 593 C CA . GLY A 1 72 ? -8.961 1.195 3.361 1.00 96.62 72 GLY A CA 1
ATOM 594 C C . GLY A 1 72 ? -9.527 1.503 1.982 1.00 96.62 72 GLY A C 1
ATOM 595 O O . GLY A 1 72 ? -10.743 1.487 1.777 1.00 96.62 72 GLY A O 1
ATOM 596 N N . PHE A 1 73 ? -8.631 1.730 1.028 1.00 97.69 73 PHE A N 1
ATOM 597 C CA . PHE A 1 73 ? -8.950 2.022 -0.369 1.00 97.69 73 PHE A CA 1
ATOM 598 C C . PHE A 1 73 ? -8.373 0.945 -1.279 1.00 97.69 73 PHE A C 1
ATOM 600 O O . PHE A 1 73 ? -7.380 0.304 -0.933 1.00 97.69 73 PHE A O 1
ATOM 607 N N . ASN A 1 74 ? -8.956 0.775 -2.466 1.00 96.12 74 ASN A N 1
ATOM 608 C CA . ASN A 1 74 ? -8.424 -0.147 -3.467 1.00 96.12 74 ASN A CA 1
ATOM 609 C C . ASN A 1 74 ? -7.000 0.269 -3.888 1.00 96.12 74 ASN A C 1
ATOM 611 O O . ASN A 1 74 ? -6.771 1.396 -4.331 1.00 96.12 74 ASN A O 1
ATOM 615 N N . LYS A 1 75 ? -6.044 -0.655 -3.750 1.00 96.12 75 LYS A N 1
ATOM 616 C CA . LYS A 1 75 ? -4.622 -0.406 -4.006 1.00 96.12 75 LYS A CA 1
ATOM 617 C C . LYS A 1 75 ? -4.344 -0.063 -5.462 1.00 96.12 75 LYS A C 1
ATOM 619 O O . LYS A 1 75 ? -3.581 0.859 -5.725 1.00 96.12 75 LYS A O 1
ATOM 624 N N . GLU A 1 76 ? -4.947 -0.799 -6.391 1.00 95.81 76 GLU A N 1
ATOM 625 C CA . GLU A 1 76 ? -4.734 -0.597 -7.823 1.00 95.81 76 GLU A CA 1
ATOM 626 C C . GLU A 1 76 ? -5.181 0.802 -8.248 1.00 95.81 76 GLU A C 1
ATOM 628 O O . GLU A 1 76 ? -4.406 1.536 -8.856 1.00 95.81 76 GLU A O 1
ATOM 633 N N . HIS A 1 77 ? -6.373 1.217 -7.816 1.00 95.19 77 HIS A N 1
ATOM 634 C CA . HIS A 1 77 ? -6.893 2.557 -8.061 1.00 95.19 77 HIS A CA 1
ATOM 635 C C . HIS A 1 77 ? -5.976 3.647 -7.487 1.00 95.19 77 HIS A C 1
ATOM 637 O O . HIS A 1 77 ? -5.640 4.608 -8.181 1.00 95.19 77 HIS A O 1
ATOM 643 N N . LEU A 1 78 ? -5.526 3.494 -6.236 1.00 96.56 78 LEU A N 1
ATOM 644 C CA . LEU A 1 78 ? -4.611 4.458 -5.625 1.00 96.56 78 LEU A CA 1
ATOM 645 C C . LEU A 1 78 ? -3.266 4.539 -6.361 1.00 96.56 78 LEU A C 1
ATOM 647 O O . LEU A 1 78 ? -2.752 5.637 -6.583 1.00 96.56 78 LEU A O 1
ATOM 651 N N . ALA A 1 79 ? -2.704 3.398 -6.753 1.00 95.75 79 ALA A N 1
ATOM 652 C CA . ALA A 1 79 ? -1.409 3.340 -7.414 1.00 95.75 79 ALA A CA 1
ATOM 653 C C . ALA A 1 79 ? -1.461 3.885 -8.849 1.00 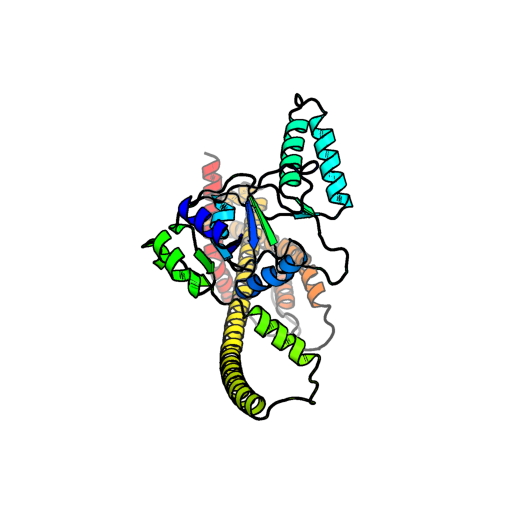95.75 79 ALA A C 1
ATOM 655 O O . ALA A 1 79 ? -0.644 4.728 -9.216 1.00 95.75 79 ALA A O 1
ATOM 656 N N . GLN A 1 80 ? -2.427 3.431 -9.650 1.00 95.00 80 GLN A N 1
ATOM 657 C CA . GLN A 1 80 ? -2.484 3.720 -11.084 1.00 95.00 80 GLN A CA 1
ATOM 658 C C . GLN A 1 80 ? -3.181 5.049 -11.401 1.00 95.00 80 GLN A C 1
ATOM 660 O O . GLN A 1 80 ? -2.753 5.753 -12.314 1.00 95.00 80 GLN A O 1
ATOM 665 N N . ASN A 1 81 ? -4.222 5.426 -10.648 1.00 94.38 81 ASN A N 1
ATOM 666 C CA . ASN A 1 81 ? -5.081 6.559 -11.019 1.00 94.38 81 ASN A CA 1
ATOM 667 C C . ASN A 1 81 ? -4.799 7.811 -10.186 1.00 94.38 81 ASN A C 1
ATOM 669 O O . ASN A 1 81 ? -4.967 8.930 -10.668 1.00 94.38 81 ASN A O 1
ATOM 673 N N . ILE A 1 82 ? -4.390 7.636 -8.928 1.00 95.44 82 ILE A N 1
ATOM 674 C CA . ILE A 1 82 ? -4.171 8.749 -7.993 1.00 95.44 82 ILE A CA 1
ATOM 675 C C . ILE A 1 82 ? -2.683 9.117 -7.886 1.00 95.44 82 ILE A C 1
ATOM 677 O O . ILE A 1 82 ? -2.349 10.278 -7.622 1.00 95.44 82 ILE A O 1
ATOM 681 N N . GLY A 1 83 ? -1.791 8.151 -8.125 1.00 94.88 83 GLY A N 1
ATOM 682 C CA . GLY A 1 83 ? -0.342 8.327 -8.032 1.00 94.88 83 GLY A CA 1
ATOM 683 C C . GLY A 1 83 ? 0.202 8.140 -6.616 1.00 94.88 83 GLY A C 1
ATOM 684 O O . GLY A 1 83 ? 1.201 8.762 -6.257 1.00 94.88 83 GLY A O 1
ATOM 685 N N . VAL A 1 84 ? -0.455 7.314 -5.797 1.00 96.94 84 VAL A N 1
ATOM 686 C CA . VAL A 1 84 ? 0.111 6.850 -4.526 1.00 96.94 84 VAL A CA 1
ATOM 687 C C . VAL A 1 84 ? 1.245 5.871 -4.838 1.00 96.94 84 VAL A C 1
ATOM 689 O O . VAL A 1 84 ? 1.045 4.898 -5.560 1.00 96.94 84 VAL A O 1
ATOM 692 N N . LYS A 1 85 ? 2.440 6.111 -4.298 1.00 95.69 85 LYS A N 1
ATOM 693 C CA . LYS A 1 85 ? 3.646 5.333 -4.622 1.00 95.69 85 LYS A CA 1
ATOM 694 C C . LYS A 1 85 ? 4.170 4.585 -3.399 1.00 95.69 85 LYS A C 1
ATOM 696 O O . LYS A 1 85 ? 4.061 5.112 -2.289 1.00 95.69 85 LYS A O 1
ATOM 701 N N . PRO A 1 86 ? 4.751 3.386 -3.568 1.00 94.75 86 PRO A N 1
ATOM 702 C CA . PRO A 1 86 ? 5.424 2.714 -2.470 1.00 94.75 86 PRO A CA 1
ATOM 703 C C . PRO A 1 86 ? 6.646 3.535 -2.055 1.00 94.75 86 PRO A C 1
ATOM 705 O O . PRO A 1 86 ? 7.307 4.158 -2.890 1.00 94.75 86 PRO A O 1
ATOM 708 N N . VAL A 1 87 ? 6.955 3.531 -0.763 1.00 92.19 87 VAL A N 1
ATOM 709 C CA . VAL A 1 87 ? 8.216 4.096 -0.287 1.00 92.19 87 VAL A CA 1
ATOM 710 C C . VAL A 1 87 ? 9.363 3.157 -0.620 1.00 92.19 87 VAL A C 1
ATOM 712 O O . VAL A 1 87 ? 9.187 1.943 -0.737 1.00 92.19 87 VAL A O 1
ATOM 715 N N . PHE A 1 88 ? 10.565 3.709 -0.693 1.00 89.31 88 PHE A N 1
ATOM 716 C CA . PHE A 1 88 ? 11.779 2.907 -0.647 1.00 89.31 88 PHE A CA 1
ATOM 717 C C . PHE A 1 88 ? 12.460 3.109 0.703 1.00 89.31 88 PHE A C 1
ATOM 719 O O . PHE A 1 88 ? 12.561 4.222 1.227 1.00 89.31 88 PHE A O 1
ATOM 726 N N . TYR A 1 89 ? 12.899 2.001 1.285 1.00 89.06 89 TYR A N 1
ATOM 727 C CA . TYR A 1 89 ? 13.493 1.992 2.608 1.00 89.06 89 TYR A CA 1
ATOM 728 C C . TYR A 1 89 ? 14.988 2.287 2.515 1.00 89.06 89 TYR A C 1
ATOM 730 O O . TYR A 1 89 ? 15.698 1.675 1.719 1.00 89.06 89 TYR A O 1
ATOM 738 N N . THR A 1 90 ? 15.465 3.233 3.317 1.00 88.88 90 THR A N 1
ATOM 739 C CA . THR A 1 90 ? 16.863 3.669 3.310 1.00 88.88 90 THR A CA 1
ATOM 740 C C . THR A 1 90 ? 17.480 3.517 4.684 1.00 88.88 90 THR A C 1
ATOM 742 O O . THR A 1 90 ? 16.903 3.937 5.686 1.00 88.88 90 THR A O 1
ATOM 745 N N . ASP A 1 91 ? 18.690 2.969 4.750 1.00 88.25 91 ASP A N 1
ATOM 746 C CA . ASP A 1 91 ? 19.477 3.041 5.976 1.00 88.25 91 ASP A CA 1
ATOM 747 C C . ASP A 1 91 ? 19.903 4.494 6.272 1.00 88.25 91 ASP A C 1
ATOM 749 O O . ASP A 1 91 ? 19.667 5.431 5.494 1.00 88.25 91 ASP A O 1
ATOM 753 N N . LYS A 1 92 ? 20.527 4.705 7.432 1.00 86.75 92 LYS A N 1
ATOM 754 C CA . LYS A 1 92 ? 20.970 6.034 7.868 1.00 86.75 92 LYS A CA 1
ATOM 755 C C . LYS A 1 92 ? 21.997 6.653 6.909 1.00 86.75 92 LYS A C 1
ATOM 757 O O . LYS A 1 92 ? 21.950 7.863 6.671 1.00 86.75 92 LYS A O 1
ATOM 762 N N . GLU A 1 93 ? 22.906 5.852 6.360 1.00 91.44 93 GLU A N 1
ATOM 763 C CA . GLU A 1 93 ? 23.973 6.321 5.475 1.00 91.44 93 GLU A CA 1
ATOM 764 C C . GLU A 1 93 ? 23.390 6.809 4.144 1.00 91.44 93 GLU A C 1
ATOM 766 O O . GLU A 1 93 ? 23.631 7.946 3.733 1.00 91.44 93 GLU A O 1
ATOM 771 N N . LEU A 1 94 ? 22.546 5.996 3.511 1.00 91.44 94 LEU A N 1
ATOM 772 C CA . LEU A 1 94 ? 21.859 6.325 2.269 1.00 91.44 94 LEU A CA 1
ATOM 773 C C . LEU A 1 94 ? 20.907 7.513 2.447 1.00 91.44 94 LEU A C 1
ATOM 775 O O . LEU A 1 94 ? 20.899 8.424 1.620 1.00 91.44 94 LEU A O 1
ATOM 779 N N . THR A 1 95 ? 20.171 7.564 3.561 1.00 90.06 95 THR A N 1
ATOM 780 C CA . THR A 1 95 ? 19.324 8.716 3.915 1.00 90.06 95 THR A CA 1
ATOM 781 C C . THR A 1 95 ? 20.137 10.012 3.946 1.00 90.06 95 THR A C 1
ATOM 783 O O . THR A 1 95 ? 19.701 11.039 3.415 1.00 90.06 95 THR A O 1
ATOM 786 N N . THR A 1 96 ? 21.332 9.961 4.541 1.00 91.25 96 THR A N 1
ATOM 787 C CA . THR A 1 96 ? 22.247 11.107 4.631 1.00 91.25 96 THR A CA 1
ATOM 788 C C . THR A 1 96 ? 22.746 11.515 3.250 1.00 91.25 96 THR A C 1
ATOM 790 O O . THR A 1 96 ? 22.660 12.688 2.895 1.00 91.25 96 THR A O 1
ATOM 793 N N . LYS A 1 97 ? 23.192 10.551 2.435 1.00 94.56 97 LYS A N 1
ATOM 794 C CA . LYS A 1 97 ? 23.673 10.801 1.068 1.00 94.56 97 LYS A CA 1
ATOM 795 C C . LYS A 1 97 ? 22.607 11.448 0.183 1.00 94.56 97 LYS A C 1
ATOM 797 O O . LYS A 1 97 ? 22.901 12.446 -0.465 1.00 94.56 97 LYS A O 1
ATOM 802 N N . ILE A 1 98 ? 21.374 10.932 0.189 1.00 93.38 98 ILE A N 1
ATOM 803 C CA . ILE A 1 98 ? 20.263 11.492 -0.603 1.00 93.38 98 ILE A CA 1
ATOM 804 C C . ILE A 1 98 ? 19.947 12.921 -0.146 1.00 93.38 98 ILE A C 1
ATOM 806 O O . ILE A 1 98 ? 19.707 13.795 -0.974 1.00 93.38 98 ILE A O 1
ATOM 810 N N . THR A 1 99 ? 19.967 13.173 1.166 1.00 91.50 99 THR A N 1
ATOM 811 C CA . THR A 1 99 ? 19.700 14.510 1.718 1.00 91.50 99 THR A CA 1
ATOM 812 C C . THR A 1 99 ? 20.779 15.509 1.296 1.00 91.50 99 THR A C 1
ATOM 814 O O . THR A 1 99 ? 20.446 16.552 0.745 1.00 91.50 99 THR A O 1
ATOM 817 N N . LEU A 1 100 ? 22.060 15.155 1.441 1.00 93.12 100 LEU A N 1
ATOM 818 C CA . LEU A 1 100 ? 23.178 15.996 0.998 1.00 93.12 100 LEU A CA 1
ATOM 819 C C . LEU A 1 100 ? 23.165 16.235 -0.515 1.00 93.12 100 LEU A C 1
ATOM 821 O O . LEU A 1 100 ? 23.429 17.345 -0.970 1.00 93.12 100 LEU A O 1
ATOM 825 N N . LEU A 1 101 ? 22.854 15.203 -1.304 1.00 94.06 101 LEU A N 1
ATOM 826 C CA . LEU A 1 101 ? 22.757 15.326 -2.755 1.00 94.06 101 LEU A CA 1
ATOM 827 C C . LEU A 1 101 ? 21.661 16.318 -3.147 1.00 94.06 101 LEU A C 1
ATOM 829 O O . LEU A 1 101 ? 21.910 17.186 -3.978 1.00 94.06 101 LEU A O 1
ATOM 833 N N . LYS A 1 102 ? 20.489 16.239 -2.508 1.00 93.06 102 LYS A N 1
ATOM 834 C CA . LYS A 1 102 ? 19.397 17.193 -2.717 1.00 93.06 102 LYS A CA 1
ATOM 835 C C . LYS A 1 102 ? 19.813 18.623 -2.356 1.00 93.06 102 LYS A C 1
ATOM 837 O O . LYS A 1 102 ? 19.610 19.528 -3.155 1.00 93.06 102 LYS A O 1
ATOM 842 N N . GLU A 1 103 ? 20.425 18.823 -1.190 1.00 92.12 103 GLU A N 1
ATOM 843 C CA . GLU A 1 103 ? 20.877 20.148 -0.737 1.00 92.12 103 GLU A CA 1
ATOM 844 C C . GLU A 1 103 ? 21.944 20.755 -1.660 1.00 92.12 103 GLU A C 1
ATOM 846 O O . GLU A 1 103 ? 21.979 21.968 -1.865 1.00 92.12 103 GLU A O 1
ATOM 851 N N . ASN A 1 104 ? 22.831 19.928 -2.219 1.00 92.81 104 ASN A N 1
ATOM 852 C CA . ASN A 1 104 ? 23.809 20.365 -3.216 1.00 92.81 104 ASN A CA 1
ATOM 853 C C . ASN A 1 104 ? 23.130 20.688 -4.556 1.00 92.81 104 ASN A C 1
ATOM 855 O O . ASN A 1 104 ? 23.465 21.704 -5.162 1.00 92.81 104 ASN A O 1
ATOM 859 N N . LEU A 1 105 ? 22.148 19.864 -4.946 1.00 92.25 105 LEU A N 1
ATOM 860 C CA . LEU A 1 105 ? 21.120 20.089 -5.973 1.00 92.25 105 LEU A CA 1
ATOM 861 C C . LEU A 1 105 ? 20.633 21.539 -6.018 1.00 92.25 105 LEU A C 1
ATOM 863 O O . LEU A 1 105 ? 20.775 22.273 -6.995 1.00 92.25 105 LEU A O 1
ATOM 867 N N . GLU A 1 106 ? 20.073 21.948 -4.885 1.00 89.00 106 GLU A N 1
ATOM 868 C CA . GLU A 1 106 ? 19.389 23.228 -4.712 1.00 89.00 106 GLU A CA 1
ATOM 869 C C . GLU A 1 106 ? 20.327 24.439 -4.726 1.00 89.00 106 GLU A C 1
ATOM 871 O O . GLU A 1 106 ? 19.877 25.558 -4.961 1.00 89.00 106 GLU A O 1
ATOM 876 N N . LYS A 1 107 ? 21.627 24.236 -4.483 1.00 90.06 107 LYS A N 1
ATOM 877 C CA . LYS A 1 107 ? 22.638 25.306 -4.506 1.00 90.06 107 LYS A CA 1
ATOM 878 C C . LYS A 1 107 ? 23.205 25.567 -5.902 1.00 90.06 107 LYS A C 1
ATOM 880 O O . LYS A 1 107 ? 23.859 26.591 -6.095 1.00 90.06 107 LYS A O 1
ATOM 885 N N . GLN A 1 108 ? 23.025 24.649 -6.851 1.00 87.06 108 GLN A N 1
ATOM 886 C CA . GLN A 1 108 ? 23.523 24.806 -8.219 1.00 87.06 108 GLN A CA 1
ATOM 887 C C . GLN A 1 108 ? 22.553 25.630 -9.074 1.00 87.06 108 GLN A C 1
ATOM 889 O O . GLN A 1 108 ? 21.345 25.620 -8.837 1.00 87.06 108 GLN A O 1
ATOM 894 N N . SER A 1 109 ? 23.080 26.341 -10.082 1.00 74.94 109 SER A N 1
ATOM 895 C CA . SER A 1 109 ? 22.217 27.051 -11.033 1.00 74.94 109 SER A CA 1
ATOM 896 C C . SER A 1 109 ? 21.365 26.053 -11.818 1.00 74.94 109 SER A C 1
ATOM 898 O O . SER A 1 109 ? 21.882 25.083 -12.373 1.00 74.94 109 SER A O 1
ATOM 900 N N . GLN A 1 110 ? 20.063 26.326 -11.882 1.00 77.94 110 GLN A N 1
ATOM 901 C CA . GLN A 1 110 ? 19.068 25.524 -12.598 1.00 77.94 110 GLN A CA 1
ATOM 902 C C . GLN A 1 110 ? 18.995 25.870 -14.096 1.00 77.94 110 GLN A C 1
ATOM 904 O O . GLN A 1 110 ? 18.120 25.373 -14.798 1.00 77.94 110 GLN A O 1
ATOM 909 N N . ASP A 1 111 ? 19.914 26.699 -14.604 1.00 84.19 111 ASP A N 1
ATOM 910 C CA . ASP A 1 111 ? 19.983 27.061 -16.029 1.00 84.19 111 ASP A CA 1
ATOM 911 C C . ASP A 1 111 ? 20.420 25.884 -16.924 1.00 84.19 111 ASP A C 1
ATOM 913 O O . ASP A 1 111 ? 20.296 25.941 -18.145 1.00 84.19 111 ASP A O 1
ATOM 917 N N . ASN A 1 112 ? 20.944 24.810 -16.326 1.00 89.88 112 ASN A N 1
ATOM 918 C CA . ASN A 1 112 ? 21.295 23.578 -17.020 1.00 89.88 112 ASN A CA 1
ATOM 919 C C . ASN A 1 112 ? 20.144 22.565 -16.921 1.00 89.88 112 ASN A C 1
ATOM 921 O O . ASN A 1 112 ? 19.828 22.086 -15.830 1.00 89.88 112 ASN A O 1
ATOM 925 N N . GLU A 1 113 ? 19.572 22.201 -18.069 1.00 92.06 113 GLU A N 1
ATOM 926 C CA . GLU A 1 113 ? 18.455 21.253 -18.191 1.00 92.06 113 GLU A CA 1
ATOM 927 C C . GLU A 1 113 ? 18.750 19.897 -17.528 1.00 92.06 113 GLU A C 1
ATOM 929 O O . GLU A 1 113 ? 17.922 19.384 -16.784 1.00 92.06 113 GLU A O 1
ATOM 934 N N . LEU A 1 114 ? 19.978 19.380 -17.650 1.00 90.94 114 LEU A N 1
ATOM 935 C CA . LEU A 1 114 ? 20.374 18.129 -16.998 1.00 90.94 114 LEU A CA 1
ATOM 936 C C . LEU A 1 114 ? 20.369 18.240 -15.464 1.00 90.94 114 LEU A C 1
ATOM 938 O O . LEU A 1 114 ? 19.993 17.296 -14.772 1.00 90.94 114 LEU A O 1
ATOM 942 N N . ILE A 1 115 ? 20.803 19.380 -14.914 1.00 90.88 115 ILE A N 1
ATOM 943 C CA . ILE A 1 115 ? 20.800 19.605 -13.456 1.00 90.88 115 ILE A CA 1
ATOM 944 C C . ILE A 1 115 ? 19.362 19.664 -12.948 1.00 90.88 115 ILE A C 1
ATOM 946 O O . ILE A 1 115 ? 19.068 19.113 -11.885 1.00 90.88 115 ILE A O 1
ATOM 950 N N . LYS A 1 116 ? 18.471 20.291 -13.718 1.00 91.19 116 LYS A N 1
ATOM 951 C CA . LYS A 1 116 ? 17.046 20.351 -13.415 1.00 91.19 116 LYS A CA 1
ATOM 952 C C . LYS A 1 116 ? 16.420 18.956 -13.400 1.00 91.19 116 LYS A C 1
ATOM 954 O O . LYS A 1 116 ? 15.827 18.589 -12.388 1.00 91.19 116 LYS A O 1
ATOM 959 N N . ASP A 1 117 ? 16.644 18.153 -14.438 1.00 92.56 117 ASP A N 1
ATOM 960 C CA . ASP A 1 117 ? 16.121 16.783 -14.524 1.00 92.56 117 ASP A CA 1
ATOM 961 C C . ASP A 1 117 ? 16.606 15.914 -13.353 1.00 92.56 117 ASP A C 1
ATOM 963 O O . ASP A 1 117 ? 15.826 15.222 -12.695 1.00 92.56 117 ASP A O 1
ATOM 967 N N . ILE A 1 118 ? 17.901 15.993 -13.024 1.00 93.88 118 ILE A N 1
ATOM 968 C CA . ILE A 1 118 ? 18.470 15.278 -11.874 1.00 93.88 118 ILE A CA 1
ATOM 969 C C . ILE A 1 118 ? 17.846 15.775 -10.563 1.00 93.88 118 ILE A C 1
ATOM 971 O O . ILE A 1 118 ? 17.528 14.969 -9.689 1.00 93.88 118 ILE A O 1
ATOM 975 N N . SER A 1 119 ? 17.657 17.086 -10.408 1.00 93.69 119 SER A N 1
ATOM 976 C CA . SER A 1 119 ? 17.046 17.683 -9.216 1.00 93.69 119 SER A CA 1
ATOM 977 C C . SER A 1 119 ? 15.609 17.203 -9.002 1.00 93.69 119 SER A C 1
ATOM 979 O O . SER A 1 119 ? 15.230 16.878 -7.872 1.00 93.69 119 SER A O 1
ATOM 981 N N . GLU A 1 120 ? 14.824 17.084 -10.075 1.00 93.31 120 GLU A N 1
ATOM 982 C CA . GLU A 1 120 ? 13.457 16.558 -10.033 1.00 93.31 120 GLU A CA 1
ATOM 983 C C . GLU A 1 120 ? 13.437 15.090 -9.582 1.00 93.31 120 GLU A C 1
ATOM 985 O O . GLU A 1 120 ? 12.743 14.753 -8.617 1.00 93.31 120 GLU A O 1
ATOM 990 N N . VAL A 1 121 ? 14.280 14.238 -10.177 1.00 94.56 121 VAL A N 1
ATOM 991 C CA . VAL A 1 121 ? 14.403 12.819 -9.794 1.00 94.56 121 VAL A CA 1
ATOM 992 C C . VAL A 1 121 ? 14.855 12.663 -8.341 1.00 94.56 121 VAL A C 1
ATOM 994 O O . VAL A 1 121 ? 14.265 11.898 -7.574 1.00 94.56 121 VAL A O 1
ATOM 997 N N . ILE A 1 122 ? 15.885 13.401 -7.919 1.00 94.75 122 ILE A N 1
ATOM 998 C CA . ILE A 1 122 ? 16.383 13.348 -6.539 1.00 94.75 122 ILE A CA 1
ATOM 999 C C . ILE A 1 122 ? 15.338 13.870 -5.554 1.00 94.75 122 ILE A C 1
ATOM 1001 O O . ILE A 1 122 ? 15.225 13.330 -4.453 1.00 94.75 122 ILE A O 1
ATOM 1005 N N . THR A 1 123 ? 14.546 14.872 -5.932 1.00 92.75 123 THR A N 1
ATOM 1006 C CA . THR A 1 123 ? 13.439 15.367 -5.109 1.00 92.75 123 THR A CA 1
ATOM 1007 C C . THR A 1 123 ? 12.366 14.301 -4.939 1.00 92.75 123 THR A C 1
ATOM 1009 O O . THR A 1 123 ? 11.924 14.070 -3.812 1.00 92.75 123 THR A O 1
ATOM 1012 N N . GLU A 1 124 ? 11.987 13.607 -6.012 1.00 92.50 124 GLU A N 1
ATOM 1013 C CA . GLU A 1 124 ? 11.005 12.526 -5.954 1.00 92.50 124 GLU A CA 1
ATOM 1014 C C . GLU A 1 124 ? 11.486 11.365 -5.075 1.00 92.50 124 GLU A C 1
ATOM 1016 O O . GLU A 1 124 ? 10.748 10.911 -4.194 1.00 92.50 124 GLU A O 1
ATOM 1021 N N . ILE A 1 125 ? 12.743 10.944 -5.254 1.00 93.06 125 ILE A N 1
ATOM 1022 C CA . ILE A 1 125 ? 13.416 9.960 -4.400 1.00 93.06 125 ILE A CA 1
ATOM 1023 C C . ILE A 1 125 ? 13.353 10.460 -2.954 1.00 93.06 125 ILE A C 1
ATOM 1025 O O . ILE A 1 125 ? 12.741 9.846 -2.085 1.00 93.06 125 ILE A O 1
ATOM 1029 N N . TRP A 1 126 ? 13.895 11.635 -2.665 1.00 92.62 126 TRP A N 1
ATOM 1030 C CA . TRP A 1 126 ? 13.916 12.177 -1.313 1.00 92.62 126 TRP A CA 1
ATOM 1031 C C . TRP A 1 126 ? 12.508 12.206 -0.677 1.00 92.62 126 TRP A C 1
ATOM 1033 O O . TRP A 1 126 ? 12.344 11.775 0.463 1.00 92.62 126 TRP A O 1
ATOM 1043 N N . GLN A 1 127 ? 11.461 12.592 -1.402 1.00 92.06 127 GLN A N 1
ATOM 1044 C CA . GLN A 1 127 ? 10.080 12.580 -0.904 1.00 92.06 127 GLN A CA 1
ATOM 1045 C C . GLN A 1 127 ? 9.514 11.178 -0.607 1.00 92.06 127 GLN A C 1
ATOM 1047 O O . GLN A 1 127 ? 8.717 11.039 0.317 1.00 92.06 127 GLN A O 1
ATOM 1052 N N . HIS A 1 128 ? 9.939 10.134 -1.318 1.00 92.12 128 HIS A N 1
ATOM 1053 C CA . HIS A 1 128 ? 9.424 8.769 -1.134 1.00 92.12 128 HIS A CA 1
ATOM 1054 C C . HIS A 1 128 ? 10.346 7.861 -0.311 1.00 92.12 128 HIS A C 1
ATOM 1056 O O . HIS A 1 128 ? 10.081 6.667 -0.187 1.00 92.12 128 HIS A O 1
ATOM 1062 N N . ARG A 1 129 ? 11.404 8.404 0.303 1.00 91.06 129 ARG A N 1
ATOM 1063 C CA . ARG A 1 129 ? 12.255 7.626 1.212 1.00 91.06 129 ARG A CA 1
ATOM 1064 C C . ARG A 1 129 ? 11.575 7.389 2.559 1.00 91.06 129 ARG A C 1
ATOM 1066 O O . ARG A 1 129 ? 10.971 8.299 3.135 1.00 91.06 129 ARG A O 1
ATOM 1073 N N . CYS A 1 130 ? 11.752 6.205 3.124 1.00 87.44 130 CYS A N 1
ATOM 1074 C CA . CYS A 1 130 ? 11.432 5.915 4.517 1.00 87.44 130 CYS A CA 1
ATOM 1075 C C . CYS A 1 130 ? 12.691 5.399 5.223 1.00 87.44 130 CYS A C 1
ATOM 1077 O O . CYS A 1 130 ? 13.273 4.421 4.759 1.00 87.44 130 CYS A O 1
ATOM 1079 N N . PRO A 1 131 ? 13.152 6.026 6.319 1.00 82.44 131 PRO A N 1
ATOM 1080 C CA . PRO A 1 131 ? 14.285 5.486 7.051 1.00 82.44 131 PRO A CA 1
ATOM 1081 C C . PRO A 1 131 ? 13.929 4.104 7.610 1.00 82.44 131 PRO A C 1
ATOM 1083 O O . PRO A 1 131 ? 12.868 3.935 8.211 1.00 82.44 131 PRO A O 1
ATOM 1086 N N . LEU A 1 132 ? 14.831 3.135 7.454 1.00 81.88 132 LEU A N 1
ATOM 1087 C CA . LEU A 1 132 ? 14.771 1.878 8.193 1.00 81.88 132 LEU A CA 1
ATOM 1088 C C . LEU A 1 132 ? 14.855 2.216 9.684 1.00 81.88 132 LEU A C 1
ATOM 1090 O O . LEU A 1 132 ? 15.873 2.704 10.170 1.00 81.88 132 LEU A O 1
ATOM 1094 N N . GLN A 1 133 ? 13.758 2.001 10.405 1.00 69.31 133 GLN A N 1
ATOM 1095 C CA . GLN A 1 133 ? 13.664 2.236 11.853 1.00 69.31 133 GLN A CA 1
ATOM 1096 C C . GLN A 1 133 ? 14.129 1.014 12.657 1.00 69.31 133 GLN A C 1
ATOM 1098 O O . GLN A 1 133 ? 13.731 0.832 13.806 1.00 69.31 133 GLN A O 1
ATOM 1103 N N . GLU A 1 134 ? 14.919 0.152 12.022 1.00 69.50 134 GLU A N 1
ATOM 1104 C CA . GLU A 1 134 ? 15.285 -1.171 12.501 1.00 69.50 134 GLU A CA 1
ATOM 1105 C C . GLU A 1 134 ? 16.809 -1.275 12.559 1.00 69.50 134 GLU A C 1
ATOM 1107 O O . GLU A 1 134 ? 17.493 -1.098 11.552 1.00 69.50 134 GLU A O 1
ATOM 1112 N N . ASP A 1 135 ? 17.341 -1.511 13.756 1.00 65.50 135 ASP A N 1
ATOM 1113 C CA . ASP A 1 135 ? 18.769 -1.634 14.053 1.00 65.50 135 ASP A CA 1
ATOM 1114 C C . ASP A 1 135 ? 19.159 -3.045 14.531 1.00 65.50 135 ASP A C 1
ATOM 1116 O O . ASP A 1 135 ? 20.336 -3.317 14.779 1.00 65.50 135 ASP A O 1
ATOM 1120 N N . LYS A 1 136 ? 18.190 -3.968 14.639 1.00 64.31 136 LYS A N 1
ATOM 1121 C CA . LYS A 1 136 ? 18.397 -5.352 15.096 1.00 64.31 136 LYS A CA 1
ATOM 1122 C C . LYS A 1 136 ? 18.018 -6.378 14.034 1.00 64.31 136 LYS A C 1
ATOM 1124 O O . LYS A 1 136 ? 17.061 -6.211 13.298 1.00 64.31 136 LYS A O 1
ATOM 1129 N N . TYR A 1 137 ? 18.707 -7.517 14.056 1.00 53.41 137 TYR A N 1
ATOM 1130 C CA . TYR A 1 137 ? 18.547 -8.617 13.093 1.00 53.41 137 TYR A CA 1
ATOM 1131 C C . TYR A 1 137 ? 17.131 -9.230 13.020 1.00 53.41 137 TYR A C 1
ATOM 1133 O O . TYR A 1 137 ? 16.746 -9.767 11.988 1.00 53.41 137 TYR A O 1
ATOM 1141 N N . PHE A 1 138 ? 16.348 -9.157 14.103 1.00 56.00 138 PHE A N 1
ATOM 1142 C CA . PHE A 1 138 ? 14.959 -9.651 14.150 1.00 56.00 138 PHE A CA 1
ATOM 1143 C C . PHE A 1 138 ? 13.908 -8.558 13.918 1.00 56.00 138 PHE A C 1
ATOM 1145 O O . PHE A 1 138 ? 12.713 -8.808 14.053 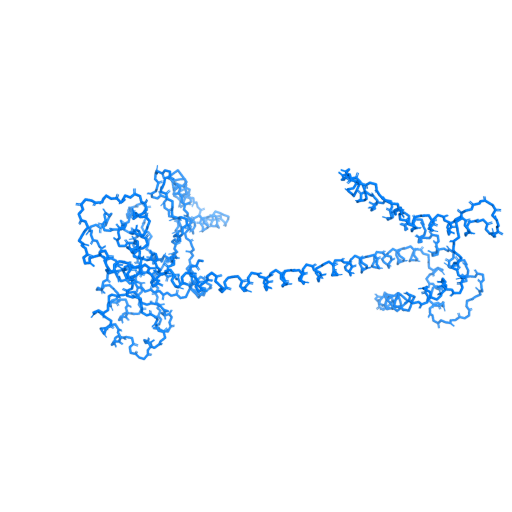1.00 56.00 138 PHE A O 1
ATOM 1152 N N . GLN A 1 139 ? 14.349 -7.340 13.623 1.00 60.72 139 GLN A N 1
ATOM 1153 C CA . GLN A 1 139 ? 13.485 -6.269 13.164 1.00 60.72 139 GLN A CA 1
ATOM 1154 C C . GLN A 1 139 ? 13.484 -6.363 11.629 1.00 60.72 139 GLN A C 1
ATOM 1156 O O . GLN A 1 139 ? 14.539 -6.442 11.003 1.00 60.72 139 GLN A O 1
ATOM 1161 N N . GLY A 1 140 ? 12.300 -6.525 11.051 1.00 52.94 140 GLY A N 1
ATOM 1162 C CA . GLY A 1 140 ? 12.129 -6.773 9.627 1.00 52.94 140 GLY A CA 1
ATOM 1163 C C . GLY A 1 140 ? 10.660 -6.931 9.276 1.00 52.94 140 GLY A C 1
ATOM 1164 O O . GLY A 1 140 ? 10.091 -8.015 9.436 1.00 52.94 140 GLY A O 1
ATOM 1165 N N . PHE A 1 141 ? 10.037 -5.877 8.753 1.00 59.34 141 PHE A N 1
ATOM 1166 C CA . PHE A 1 141 ? 8.670 -5.951 8.226 1.00 59.34 141 PHE A CA 1
ATOM 1167 C C . PHE A 1 141 ? 8.651 -6.601 6.845 1.00 59.34 141 PHE A C 1
ATOM 1169 O O . PHE A 1 141 ? 8.508 -5.944 5.819 1.00 59.34 141 PHE A O 1
ATOM 1176 N N . THR A 1 142 ? 8.772 -7.924 6.791 1.00 57.59 142 THR A N 1
ATOM 1177 C CA . THR A 1 142 ? 8.670 -8.654 5.515 1.00 57.59 142 THR A CA 1
ATOM 1178 C C . THR A 1 142 ? 7.284 -8.542 4.866 1.00 57.59 142 THR A C 1
ATOM 1180 O O . THR A 1 142 ? 7.152 -8.782 3.666 1.00 57.59 142 THR A O 1
ATOM 1183 N N . TRP A 1 143 ? 6.257 -8.152 5.629 1.00 62.12 143 TRP A N 1
ATOM 1184 C CA . TRP A 1 143 ? 4.864 -8.090 5.180 1.00 62.12 143 TRP A CA 1
ATOM 1185 C C . TRP A 1 143 ? 4.247 -6.682 5.145 1.00 62.12 143 TRP A C 1
ATOM 1187 O O . TRP A 1 143 ? 3.186 -6.535 4.540 1.00 62.12 143 TRP A O 1
ATOM 1197 N N . GLU A 1 144 ? 4.881 -5.663 5.739 1.00 77.50 144 GLU A N 1
ATOM 1198 C CA . GLU A 1 144 ? 4.399 -4.273 5.703 1.00 77.50 144 GLU A CA 1
ATOM 1199 C C . GLU A 1 144 ? 5.106 -3.500 4.591 1.00 77.50 144 GLU A C 1
ATOM 1201 O O . GLU A 1 144 ? 6.330 -3.549 4.464 1.00 77.50 144 GLU A O 1
ATOM 1206 N N . ARG A 1 145 ? 4.341 -2.742 3.804 1.00 88.38 145 ARG A N 1
ATOM 1207 C CA . ARG A 1 145 ? 4.905 -1.735 2.899 1.00 88.38 145 ARG A CA 1
ATOM 1208 C C . ARG A 1 145 ? 4.195 -0.412 3.100 1.00 88.38 145 ARG A C 1
ATOM 1210 O O . ARG A 1 145 ? 2.968 -0.356 3.058 1.00 88.38 145 ARG A O 1
ATOM 1217 N N . GLU A 1 146 ? 4.958 0.653 3.300 1.00 91.69 146 GLU A N 1
ATOM 1218 C CA . GLU A 1 146 ? 4.406 2.002 3.360 1.00 91.69 146 GLU A CA 1
ATOM 1219 C C . GLU A 1 146 ? 4.247 2.570 1.943 1.00 91.69 146 GLU A C 1
ATOM 1221 O O . GLU A 1 146 ? 5.080 2.368 1.058 1.00 91.69 146 GLU A O 1
ATOM 1226 N N . TRP A 1 147 ? 3.153 3.289 1.734 1.00 96.00 147 TRP A N 1
ATOM 1227 C CA . TRP A 1 147 ? 2.790 3.951 0.490 1.00 96.00 147 TRP A CA 1
ATOM 1228 C C . TRP A 1 147 ? 2.459 5.413 0.785 1.00 96.00 147 TRP A C 1
ATOM 1230 O O . TRP A 1 147 ? 1.911 5.727 1.842 1.00 96.00 147 TRP A O 1
ATOM 1240 N N . ARG A 1 148 ? 2.802 6.333 -0.116 1.00 95.56 148 ARG A N 1
ATOM 1241 C CA . ARG A 1 148 ? 2.692 7.775 0.133 1.00 95.56 148 ARG A CA 1
ATOM 1242 C C . ARG A 1 148 ? 2.202 8.550 -1.074 1.00 95.56 148 ARG A C 1
ATOM 1244 O O . ARG A 1 148 ? 2.397 8.155 -2.221 1.00 95.56 148 ARG A O 1
ATOM 1251 N N . ILE A 1 149 ? 1.609 9.701 -0.781 1.00 96.31 149 ILE A N 1
ATOM 1252 C CA . ILE A 1 149 ? 1.325 10.753 -1.752 1.00 96.31 149 ILE A CA 1
ATOM 1253 C C . ILE A 1 149 ? 1.605 12.122 -1.124 1.00 96.31 149 ILE A C 1
ATOM 1255 O O . ILE A 1 149 ? 1.152 12.419 -0.019 1.00 96.31 149 ILE A O 1
ATOM 1259 N N . CYS A 1 150 ? 2.373 12.965 -1.816 1.00 95.06 150 CYS A N 1
ATOM 1260 C CA . CYS A 1 150 ? 2.869 14.247 -1.291 1.00 95.06 150 CYS A CA 1
ATOM 1261 C C . CYS A 1 150 ? 1.875 15.410 -1.478 1.00 95.06 150 CYS A C 1
ATOM 1263 O O . CYS A 1 150 ? 2.244 16.499 -1.909 1.00 95.06 150 CYS A O 1
ATOM 1265 N N . LYS A 1 151 ? 0.592 15.161 -1.203 1.00 95.75 151 LYS A N 1
ATOM 1266 C CA . LYS A 1 151 ? -0.503 16.144 -1.234 1.00 95.75 151 LYS A CA 1
ATOM 1267 C C . LYS A 1 151 ? -1.689 15.629 -0.423 1.00 95.75 151 LYS A C 1
ATOM 1269 O O . LYS A 1 151 ? -1.740 14.444 -0.094 1.00 95.75 151 LYS A O 1
ATOM 1274 N N . ASP A 1 152 ? -2.632 16.515 -0.118 1.00 97.56 152 ASP A N 1
ATOM 1275 C CA . ASP A 1 152 ? -3.928 16.115 0.430 1.00 97.56 152 ASP A CA 1
ATOM 1276 C C . ASP A 1 152 ? -4.618 15.136 -0.532 1.00 97.56 152 ASP A C 1
ATOM 1278 O O . ASP A 1 152 ? -4.519 15.267 -1.758 1.00 97.56 152 ASP A O 1
ATOM 1282 N N . PHE A 1 153 ? -5.325 14.157 0.024 1.00 97.75 153 PHE A N 1
ATOM 1283 C CA . PHE A 1 153 ? -6.042 13.150 -0.745 1.00 97.75 153 PHE A CA 1
ATOM 1284 C C . PHE A 1 153 ? -7.543 13.280 -0.507 1.00 97.75 153 PHE A C 1
ATOM 1286 O O . PHE A 1 153 ? -8.054 12.928 0.556 1.00 97.75 153 PHE A O 1
ATOM 1293 N N . LYS A 1 154 ? -8.233 13.815 -1.515 1.00 97.75 154 LYS A N 1
ATOM 1294 C CA . LYS A 1 154 ? -9.691 13.883 -1.570 1.00 97.75 154 LYS A CA 1
ATOM 1295 C C . LYS A 1 154 ? -10.228 12.598 -2.195 1.00 97.75 154 LYS A C 1
ATOM 1297 O O . LYS A 1 154 ? -9.693 12.157 -3.210 1.00 97.75 154 LYS A O 1
ATOM 1302 N N . PHE A 1 155 ? -11.276 12.037 -1.611 1.00 97.31 155 PHE A N 1
ATOM 1303 C CA . PHE A 1 155 ? -11.921 10.809 -2.076 1.00 97.31 155 PHE A CA 1
ATOM 1304 C C . PHE A 1 155 ? -13.440 10.964 -2.017 1.00 97.31 155 PHE A C 1
ATOM 1306 O O . PHE A 1 155 ? -13.929 11.914 -1.426 1.00 97.31 155 PHE A O 1
ATOM 1313 N N . ASN A 1 156 ? -14.175 10.039 -2.622 1.00 96.62 156 ASN A N 1
ATOM 1314 C CA . ASN A 1 156 ? -15.616 9.897 -2.436 1.00 96.62 156 ASN A CA 1
ATOM 1315 C C . ASN A 1 156 ? -15.904 8.635 -1.620 1.00 96.62 156 ASN A C 1
ATOM 1317 O O . ASN A 1 156 ? -15.106 7.695 -1.611 1.00 96.62 156 ASN A O 1
ATOM 1321 N N . TYR A 1 157 ? -17.084 8.529 -1.010 1.00 97.38 157 TYR A N 1
ATOM 1322 C CA . TYR A 1 157 ? -17.447 7.319 -0.253 1.00 97.38 157 TYR A CA 1
ATOM 1323 C C . TYR A 1 157 ? -17.399 6.014 -1.061 1.00 97.38 157 TYR A C 1
ATOM 1325 O O . TYR A 1 157 ? -17.104 4.963 -0.500 1.00 97.38 157 TYR A O 1
ATOM 1333 N N . ASN A 1 158 ? -17.605 6.065 -2.380 1.00 94.56 158 ASN A N 1
ATOM 1334 C CA . ASN A 1 158 ? -17.507 4.885 -3.251 1.00 94.56 158 ASN A CA 1
ATOM 1335 C C . ASN A 1 158 ? -16.067 4.364 -3.436 1.00 94.56 158 ASN A C 1
ATOM 1337 O O . ASN A 1 158 ? -15.869 3.209 -3.837 1.00 94.56 158 ASN A O 1
ATOM 1341 N N . ASP A 1 159 ? -15.071 5.200 -3.138 1.00 95.06 159 ASP A N 1
ATOM 1342 C CA . ASP A 1 159 ? -13.654 4.842 -3.215 1.00 95.06 159 ASP A CA 1
ATOM 1343 C C . ASP A 1 159 ? -13.223 4.020 -1.988 1.00 95.06 159 ASP A C 1
ATOM 1345 O O . ASP A 1 159 ? -12.238 3.275 -2.035 1.00 95.06 159 ASP A O 1
ATOM 1349 N N . ILE A 1 160 ? -13.995 4.110 -0.899 1.00 97.50 160 ILE A N 1
ATOM 1350 C CA . ILE A 1 160 ? -13.782 3.360 0.335 1.00 97.50 160 ILE A CA 1
ATOM 1351 C C . ILE A 1 160 ? -14.154 1.898 0.098 1.00 97.50 160 ILE A C 1
ATOM 1353 O O . ILE A 1 160 ? -15.255 1.577 -0.345 1.00 97.50 160 ILE A O 1
ATOM 1357 N N . LYS A 1 161 ? -13.231 0.992 0.419 1.00 96.75 161 LYS A N 1
ATOM 1358 C CA . LYS A 1 161 ? -13.476 -0.457 0.386 1.00 96.75 161 LYS A CA 1
ATOM 1359 C C . LYS A 1 161 ? -13.625 -1.042 1.770 1.00 96.75 161 LYS A C 1
ATOM 1361 O O . LYS A 1 161 ? -14.401 -1.975 1.958 1.00 96.75 161 LYS A O 1
ATOM 1366 N N . VAL A 1 162 ? -12.885 -0.495 2.725 1.00 95.88 162 VAL A N 1
ATOM 1367 C CA . VAL A 1 162 ? -12.832 -1.027 4.076 1.00 95.88 162 VAL A CA 1
ATOM 1368 C C . VAL A 1 162 ? -12.855 0.109 5.084 1.00 95.88 162 VAL A C 1
ATOM 1370 O O . VAL A 1 162 ? -12.171 1.113 4.903 1.00 95.88 162 VAL A O 1
ATOM 1373 N N . ILE A 1 163 ? -13.596 -0.066 6.169 1.00 95.62 163 ILE A N 1
ATOM 1374 C CA . ILE A 1 163 ? -13.435 0.724 7.384 1.00 95.62 163 ILE A CA 1
ATOM 1375 C C . ILE A 1 163 ? -13.089 -0.218 8.521 1.00 95.62 163 ILE A C 1
ATOM 1377 O O . ILE A 1 163 ? -13.756 -1.229 8.735 1.00 95.62 163 ILE A O 1
ATOM 1381 N N . CYS A 1 164 ? -12.045 0.132 9.258 1.00 92.81 164 CYS A N 1
ATOM 1382 C CA . CYS A 1 164 ? -11.659 -0.565 10.468 1.00 92.81 164 CYS A CA 1
ATOM 1383 C C . CYS A 1 164 ? -12.174 0.256 11.653 1.00 92.81 164 CYS A C 1
ATOM 1385 O O . CYS A 1 164 ? -11.827 1.433 11.763 1.00 92.81 164 CYS A O 1
ATOM 1387 N N . CYS A 1 165 ? -13.024 -0.330 12.496 1.00 92.56 165 CYS A N 1
ATOM 1388 C CA . CYS A 1 165 ? -13.545 0.311 13.706 1.00 92.56 165 CYS A CA 1
ATOM 1389 C C . CYS A 1 165 ? -14.103 -0.737 14.688 1.00 92.56 165 CYS A C 1
ATOM 1391 O O . CYS A 1 165 ? -14.496 -1.828 14.265 1.00 92.56 165 CYS A O 1
ATOM 1393 N N . PRO A 1 166 ? -14.175 -0.442 15.996 1.00 90.56 166 PRO A N 1
ATOM 1394 C CA . PRO A 1 166 ? -14.948 -1.241 16.944 1.00 90.56 166 PRO A CA 1
ATOM 1395 C C . PRO A 1 166 ? -16.435 -1.328 16.559 1.00 90.56 166 PRO A C 1
ATOM 1397 O O . PRO A 1 166 ? -16.977 -0.429 15.913 1.00 90.56 166 PRO A O 1
ATOM 1400 N N . ASN A 1 167 ? -17.111 -2.404 16.976 1.00 90.50 167 ASN A N 1
ATOM 1401 C CA . ASN A 1 167 ? -18.533 -2.619 16.666 1.00 90.50 167 ASN A CA 1
ATOM 1402 C C . ASN A 1 167 ? -19.442 -1.539 17.268 1.00 90.50 167 ASN A C 1
ATOM 1404 O O . ASN A 1 167 ? -20.407 -1.133 16.629 1.00 90.50 167 ASN A O 1
ATOM 1408 N N . GLU A 1 168 ? -19.112 -1.065 18.468 1.00 91.44 168 GLU A N 1
ATOM 1409 C CA . GLU A 1 168 ? -19.843 -0.013 19.187 1.00 91.44 168 GLU A CA 1
ATOM 1410 C C . GLU A 1 168 ? -19.841 1.346 18.472 1.00 91.44 168 GLU A C 1
ATOM 1412 O O . GLU A 1 168 ? -20.780 2.116 18.636 1.00 91.44 168 GLU A O 1
ATOM 1417 N N . ASP A 1 169 ? -18.850 1.620 17.619 1.00 92.69 169 ASP A N 1
ATOM 1418 C CA . ASP A 1 169 ? -18.755 2.880 16.866 1.00 92.69 169 ASP A CA 1
ATOM 1419 C C . ASP A 1 169 ? -19.300 2.778 15.436 1.00 92.69 169 ASP A C 1
ATOM 1421 O O . ASP A 1 169 ? -19.282 3.749 14.675 1.00 92.69 169 ASP A O 1
ATOM 1425 N N . ARG A 1 170 ? -19.763 1.591 15.029 1.00 94.69 170 ARG A N 1
ATOM 1426 C CA . ARG A 1 170 ? -20.162 1.332 13.644 1.00 94.69 170 ARG A CA 1
ATOM 1427 C C . ARG A 1 170 ? -21.382 2.150 13.229 1.00 94.69 170 ARG A C 1
ATOM 1429 O O . ARG A 1 170 ? -21.421 2.618 12.097 1.00 94.69 170 ARG A O 1
ATOM 1436 N N . GLU A 1 171 ? -22.361 2.320 14.115 1.00 96.19 171 GLU A N 1
ATOM 1437 C CA . GLU A 1 171 ? -23.600 3.051 13.810 1.00 96.19 171 GLU A CA 1
ATOM 1438 C C . GLU A 1 171 ? -23.332 4.513 13.432 1.00 96.19 171 GLU A C 1
ATOM 1440 O O . GLU A 1 171 ? -23.848 4.982 12.420 1.00 96.19 171 GLU A O 1
ATOM 1445 N N . GLU A 1 172 ? -22.448 5.195 14.167 1.00 96.81 172 GLU A N 1
ATOM 1446 C CA . GLU A 1 172 ? -22.047 6.581 13.880 1.00 96.81 172 GLU A CA 1
ATOM 1447 C C . GLU A 1 172 ? -21.429 6.707 12.476 1.00 96.81 172 GLU A C 1
ATOM 1449 O O . GLU A 1 172 ? -21.713 7.642 11.726 1.00 96.81 172 GLU A O 1
ATOM 1454 N N . ILE A 1 173 ? -20.603 5.736 12.082 1.00 96.94 173 ILE A N 1
ATOM 1455 C CA . ILE A 1 173 ? -19.958 5.720 10.764 1.00 96.94 173 ILE A CA 1
ATOM 1456 C C . ILE A 1 173 ? -20.969 5.407 9.653 1.00 96.94 173 ILE A C 1
ATOM 1458 O O . ILE A 1 173 ? -20.896 5.996 8.571 1.00 96.94 173 ILE A O 1
ATOM 1462 N N . LEU A 1 174 ? -21.912 4.495 9.905 1.00 97.50 174 LEU A N 1
ATOM 1463 C CA . LEU A 1 174 ? -22.985 4.171 8.962 1.00 97.50 174 LEU A CA 1
ATOM 1464 C C . LEU A 1 174 ? -23.855 5.396 8.665 1.00 97.50 174 LEU A C 1
ATOM 1466 O O . LEU A 1 174 ? -24.199 5.620 7.506 1.00 97.50 174 LEU A O 1
ATOM 1470 N N . GLU A 1 175 ? -24.162 6.205 9.680 1.00 97.88 175 GLU A N 1
ATOM 1471 C CA . GLU A 1 175 ? -24.924 7.445 9.512 1.00 97.88 175 GLU A CA 1
ATOM 1472 C C . GLU A 1 175 ? -24.206 8.432 8.578 1.00 97.88 175 GLU A C 1
ATOM 1474 O O . GLU A 1 175 ? -24.833 8.998 7.683 1.00 97.88 175 GLU A O 1
ATOM 1479 N N . ILE A 1 176 ? -22.884 8.585 8.723 1.00 97.75 176 ILE A N 1
ATOM 1480 C CA . ILE A 1 176 ? -22.079 9.483 7.877 1.00 97.75 176 ILE A CA 1
ATOM 1481 C C . ILE A 1 176 ? -22.035 8.994 6.423 1.00 97.75 176 ILE A C 1
ATOM 1483 O O . ILE A 1 176 ? -22.195 9.786 5.498 1.00 97.75 176 ILE A O 1
ATOM 1487 N N . LEU A 1 177 ? -21.822 7.693 6.209 1.00 97.25 177 LEU A N 1
ATOM 1488 C CA . LEU A 1 177 ? -21.707 7.120 4.864 1.00 97.25 177 LEU A CA 1
ATOM 1489 C C . LEU A 1 177 ? -23.048 7.015 4.123 1.00 97.25 177 LEU A C 1
ATOM 1491 O O . LEU A 1 177 ? -23.072 6.951 2.888 1.00 97.25 177 LEU A O 1
ATOM 1495 N N . GLY A 1 178 ? -24.161 6.927 4.854 1.00 97.12 178 GLY A N 1
ATOM 1496 C CA . GLY A 1 178 ? -25.488 6.699 4.292 1.00 97.12 178 GLY A CA 1
ATOM 1497 C C . GLY A 1 178 ? -25.519 5.476 3.368 1.00 97.12 178 GLY A C 1
ATOM 1498 O O . GLY A 1 178 ? -25.016 4.401 3.694 1.00 97.12 178 GLY A O 1
ATOM 1499 N N . ASN A 1 179 ? -26.076 5.638 2.166 1.00 96.19 179 ASN A N 1
ATOM 1500 C CA . ASN A 1 179 ? -26.223 4.539 1.202 1.00 96.19 179 ASN A CA 1
ATOM 1501 C C . ASN A 1 179 ? -24.890 3.951 0.711 1.00 96.19 179 ASN A C 1
ATOM 1503 O O . ASN A 1 179 ? -24.863 2.799 0.271 1.00 96.19 179 ASN A O 1
ATOM 1507 N N . ALA A 1 180 ? -23.792 4.713 0.777 1.00 96.06 180 ALA A N 1
ATOM 1508 C CA . ALA A 1 180 ? -22.483 4.234 0.341 1.00 96.06 180 ALA A CA 1
ATOM 1509 C C . ALA A 1 180 ? -21.933 3.130 1.258 1.00 96.06 180 ALA A C 1
ATOM 1511 O O . ALA A 1 180 ? -21.143 2.300 0.808 1.00 96.06 180 ALA A O 1
ATOM 1512 N N . ALA A 1 181 ? -22.410 3.051 2.508 1.00 95.75 181 ALA A N 1
ATOM 1513 C CA . ALA A 1 181 ? -22.018 2.022 3.466 1.00 95.75 181 ALA A CA 1
ATOM 1514 C C . ALA A 1 181 ? -22.256 0.588 2.966 1.00 95.75 181 ALA A C 1
ATOM 1516 O O . ALA A 1 181 ? -21.536 -0.323 3.366 1.00 95.75 181 ALA A O 1
ATOM 1517 N N . ASN A 1 182 ? -23.221 0.385 2.062 1.00 95.38 182 ASN A N 1
ATOM 1518 C CA . ASN A 1 182 ? -23.526 -0.927 1.484 1.00 95.38 182 ASN A CA 1
ATOM 1519 C C . ASN A 1 182 ? -22.357 -1.525 0.683 1.00 95.38 182 ASN A C 1
ATOM 1521 O O . ASN A 1 182 ? -22.305 -2.737 0.490 1.00 95.38 182 ASN A O 1
ATOM 1525 N N . ASN A 1 183 ? -21.421 -0.685 0.230 1.00 95.56 183 ASN A N 1
ATOM 1526 C CA . ASN A 1 183 ? -20.251 -1.093 -0.548 1.00 95.56 183 ASN A CA 1
ATOM 1527 C C . ASN A 1 183 ? -18.960 -1.147 0.286 1.00 95.56 183 ASN A C 1
ATOM 1529 O O . ASN A 1 183 ? -17.886 -1.386 -0.267 1.00 95.56 183 ASN A O 1
ATOM 1533 N N . VAL A 1 184 ? -19.053 -0.908 1.598 1.00 96.50 184 VAL A N 1
ATOM 1534 C CA . VAL A 1 184 ? -17.906 -0.833 2.506 1.00 96.50 184 VAL A CA 1
ATOM 1535 C C . VAL A 1 184 ? -17.890 -2.056 3.414 1.00 96.50 184 VAL A C 1
ATOM 1537 O O . VAL A 1 184 ? -18.848 -2.339 4.133 1.00 96.50 184 VAL A O 1
ATOM 1540 N N . ALA A 1 185 ? -16.771 -2.777 3.421 1.00 94.75 185 ALA A N 1
ATOM 1541 C CA . ALA A 1 185 ? -16.536 -3.828 4.398 1.00 94.75 185 ALA A CA 1
ATOM 1542 C C . ALA A 1 185 ? -16.130 -3.210 5.743 1.00 94.75 185 ALA A C 1
ATOM 1544 O O . ALA A 1 185 ? -15.209 -2.399 5.812 1.00 94.75 185 ALA A O 1
ATOM 1545 N N . PHE A 1 186 ? -16.791 -3.616 6.824 1.00 93.38 186 PHE A N 1
ATOM 1546 C CA . PHE A 1 186 ? -16.430 -3.196 8.176 1.00 93.38 186 PHE A CA 1
ATOM 1547 C C . PHE A 1 186 ? -15.609 -4.288 8.851 1.00 93.38 186 PHE A C 1
ATOM 1549 O O . PHE A 1 186 ? -16.066 -5.426 8.962 1.00 93.38 186 PHE A O 1
ATOM 1556 N N . LEU A 1 187 ? -14.409 -3.935 9.305 1.00 89.19 187 LEU A N 1
ATOM 1557 C CA . LEU A 1 187 ? -13.524 -4.818 10.051 1.00 89.19 187 LEU A CA 1
ATOM 1558 C C . LEU A 1 187 ? -13.528 -4.428 11.525 1.00 89.19 187 LEU A C 1
ATOM 1560 O O . LEU A 1 187 ? -13.078 -3.343 11.895 1.00 89.19 187 LEU A O 1
ATOM 1564 N N . SER A 1 188 ? -14.020 -5.346 12.353 1.00 77.94 188 SER A N 1
ATOM 1565 C CA . SER A 1 188 ? -14.048 -5.221 13.812 1.00 77.94 188 SER A CA 1
ATOM 1566 C C . SER A 1 188 ? -13.045 -6.140 14.508 1.00 77.94 188 SER A C 1
ATOM 1568 O O . SER A 1 188 ? -13.016 -6.193 15.737 1.00 77.94 188 SER A O 1
ATOM 1570 N N . THR A 1 189 ? -12.278 -6.930 13.751 1.00 60.00 189 THR A N 1
ATOM 1571 C CA . THR A 1 189 ? -11.497 -8.055 14.272 1.00 60.00 189 THR A CA 1
ATOM 1572 C C . THR A 1 189 ? -10.138 -7.621 14.819 1.00 60.00 189 THR A C 1
ATOM 1574 O O . THR A 1 189 ? -9.077 -8.047 14.379 1.00 60.00 189 THR A O 1
ATOM 1577 N N . TRP A 1 190 ? -10.183 -6.812 15.875 1.00 66.44 190 TRP A N 1
ATOM 1578 C CA . TRP A 1 190 ? -9.030 -6.390 16.683 1.00 66.44 190 TRP A CA 1
ATOM 1579 C C . TRP A 1 190 ? -8.588 -7.454 17.706 1.00 66.44 190 TRP A C 1
ATOM 1581 O O . TRP A 1 190 ? -8.182 -7.134 18.819 1.00 66.44 190 TRP A O 1
ATOM 1591 N N . GLN A 1 191 ? -8.770 -8.729 17.353 1.00 62.59 191 GLN A N 1
ATOM 1592 C CA . GLN A 1 191 ? -8.440 -9.899 18.178 1.00 62.59 191 GLN A CA 1
ATOM 1593 C C . GLN A 1 191 ? -7.770 -11.012 17.365 1.00 62.59 191 GLN A C 1
ATOM 1595 O O . GLN A 1 191 ? -7.122 -11.871 17.949 1.00 62.59 191 GLN A O 1
ATOM 1600 N N . GLU A 1 192 ? -7.862 -11.001 16.029 1.00 65.12 192 GLU A N 1
ATOM 1601 C CA . GLU A 1 192 ? -7.240 -12.035 15.184 1.00 65.12 192 GLU A CA 1
ATOM 1602 C C . GLU A 1 192 ? -5.716 -12.084 15.368 1.00 65.12 192 GLU A C 1
ATOM 1604 O O . GLU A 1 192 ? -5.115 -13.160 15.371 1.00 65.12 192 GLU A O 1
ATOM 1609 N N . TYR A 1 193 ? -5.088 -10.923 15.574 1.00 64.06 193 TYR A N 1
ATOM 1610 C CA . TYR A 1 193 ? -3.664 -10.852 15.881 1.00 64.06 193 TYR A CA 1
ATOM 1611 C C . TYR A 1 193 ? -3.354 -11.449 17.258 1.00 64.06 193 TYR A C 1
ATOM 1613 O O . TYR A 1 193 ? -2.409 -12.227 17.375 1.00 64.06 193 TYR A O 1
ATOM 1621 N N . ASP A 1 194 ? -4.172 -11.169 18.275 1.00 63.41 194 ASP A N 1
ATOM 1622 C CA . ASP A 1 194 ? -4.030 -11.770 19.606 1.00 63.41 194 ASP A CA 1
ATOM 1623 C C . ASP A 1 194 ? -4.220 -13.281 19.566 1.00 63.41 194 ASP A C 1
ATOM 1625 O O . ASP A 1 194 ? -3.443 -14.010 20.168 1.00 63.41 194 ASP A O 1
ATOM 1629 N N . GLU A 1 195 ? -5.206 -13.781 18.825 1.00 65.88 195 GLU A N 1
ATOM 1630 C CA . GLU A 1 195 ? -5.418 -15.214 18.623 1.00 65.88 195 GLU A CA 1
ATOM 1631 C C . GLU A 1 195 ? -4.209 -15.871 17.949 1.00 65.88 195 GLU A C 1
ATOM 1633 O O . GLU A 1 195 ? -3.760 -16.933 18.383 1.00 65.88 195 GLU A O 1
ATOM 1638 N N . MET A 1 196 ? -3.635 -15.225 16.930 1.00 61.56 196 MET A N 1
ATOM 1639 C CA . MET A 1 196 ? -2.442 -15.711 16.239 1.00 61.56 196 MET A CA 1
ATOM 1640 C C . MET A 1 196 ? -1.206 -15.689 17.150 1.00 61.56 196 MET A C 1
ATOM 1642 O O . MET A 1 196 ? -0.461 -16.669 17.195 1.00 61.56 196 MET A O 1
ATOM 1646 N N . ILE A 1 197 ? -0.985 -14.609 17.900 1.00 62.53 197 ILE A N 1
ATOM 1647 C CA . ILE A 1 197 ? 0.134 -14.492 18.841 1.00 62.53 197 ILE A CA 1
ATOM 1648 C C . ILE A 1 197 ? -0.033 -15.456 20.011 1.00 62.53 197 ILE A C 1
ATOM 1650 O O . ILE A 1 197 ? 0.925 -16.131 20.367 1.00 62.53 197 ILE A O 1
ATOM 1654 N N . ASN A 1 198 ? -1.235 -15.608 20.561 1.00 65.25 198 ASN A N 1
ATOM 1655 C CA . ASN A 1 198 ? -1.533 -16.593 21.598 1.00 65.25 198 ASN A CA 1
ATOM 1656 C C . ASN A 1 198 ? -1.367 -18.022 21.079 1.00 65.25 198 ASN A C 1
ATOM 1658 O O . ASN A 1 198 ? -0.877 -18.881 21.804 1.00 65.25 198 ASN A O 1
ATOM 1662 N N . PHE A 1 199 ? -1.712 -18.292 19.820 1.00 69.19 199 PHE A N 1
ATOM 1663 C CA . PHE A 1 199 ? -1.443 -19.579 19.185 1.00 69.19 199 PHE A CA 1
ATOM 1664 C C . PHE A 1 199 ? 0.063 -19.850 19.032 1.00 69.19 199 PHE A C 1
ATOM 1666 O O . PHE A 1 199 ? 0.512 -20.972 19.268 1.00 69.19 199 PHE A O 1
ATOM 1673 N N . ILE A 1 200 ? 0.853 -18.836 18.663 1.00 62.97 200 ILE A N 1
ATOM 1674 C CA . ILE A 1 200 ? 2.315 -18.939 18.543 1.00 62.97 200 ILE A CA 1
ATOM 1675 C C . ILE A 1 200 ? 2.964 -19.098 19.929 1.00 62.97 200 ILE A C 1
ATOM 1677 O O . ILE A 1 200 ? 3.743 -20.026 20.132 1.00 62.97 200 ILE A O 1
ATOM 1681 N N . ASN A 1 201 ? 2.600 -18.257 20.898 1.00 62.75 201 ASN A N 1
ATOM 1682 C CA . ASN A 1 201 ? 3.148 -18.250 22.258 1.00 62.75 201 ASN A CA 1
ATOM 1683 C C . ASN A 1 201 ? 2.666 -19.445 23.096 1.00 62.75 201 ASN A C 1
ATOM 1685 O O . ASN A 1 201 ? 3.403 -19.974 23.924 1.00 62.75 201 ASN A O 1
ATOM 1689 N N . GLY A 1 202 ? 1.452 -19.939 22.845 1.00 56.50 202 GLY A N 1
ATOM 1690 C CA . GLY A 1 202 ? 0.924 -21.162 23.453 1.00 56.50 202 GLY A CA 1
ATOM 1691 C C . GLY A 1 202 ? 1.704 -22.420 23.059 1.00 56.50 202 GLY A C 1
ATOM 1692 O O . GLY A 1 202 ? 1.550 -23.461 23.694 1.00 56.50 202 GLY A O 1
ATOM 1693 N N . ARG A 1 203 ? 2.578 -22.335 22.045 1.00 52.31 203 ARG A N 1
ATOM 1694 C CA . ARG A 1 203 ? 3.562 -23.379 21.724 1.00 52.31 203 ARG A CA 1
ATOM 1695 C C . ARG A 1 203 ? 4.884 -23.219 22.475 1.00 52.31 203 ARG A C 1
ATOM 1697 O O . ARG A 1 203 ? 5.614 -24.201 22.559 1.00 52.31 203 ARG A O 1
ATOM 1704 N N . SER A 1 204 ? 5.208 -22.031 22.992 1.00 46.06 204 SER A N 1
ATOM 1705 C CA . SER A 1 204 ? 6.494 -21.769 23.650 1.00 46.06 204 SER A CA 1
ATOM 1706 C C . SER A 1 204 ? 6.476 -21.966 25.166 1.00 46.06 204 SER A C 1
ATOM 1708 O O . SER A 1 204 ? 7.514 -22.328 25.706 1.00 46.06 204 SER A O 1
ATOM 1710 N N . GLU A 1 205 ? 5.340 -21.819 25.861 1.00 51.53 205 GLU A N 1
ATOM 1711 C CA . GLU A 1 205 ? 5.284 -22.016 27.321 1.00 51.53 205 GLU A CA 1
ATOM 1712 C C . GLU A 1 205 ? 3.925 -22.567 27.788 1.00 51.53 205 GLU A C 1
ATOM 1714 O O . GLU A 1 205 ? 3.002 -21.819 28.104 1.00 51.53 205 GLU A O 1
ATOM 1719 N N . ILE A 1 206 ? 3.792 -23.894 27.891 1.00 45.53 206 ILE A N 1
ATOM 1720 C CA . ILE A 1 206 ? 2.719 -24.497 28.696 1.00 45.53 206 ILE A CA 1
ATOM 1721 C C . ILE A 1 206 ? 3.261 -24.687 30.113 1.00 45.53 206 ILE A C 1
ATOM 1723 O O . ILE A 1 206 ? 3.957 -25.660 30.400 1.00 45.53 206 ILE A O 1
ATOM 1727 N N . ASN A 1 207 ? 2.933 -23.754 31.006 1.00 45.88 207 ASN A N 1
ATOM 1728 C CA . ASN A 1 207 ? 3.168 -23.901 32.439 1.00 45.88 207 ASN A CA 1
ATOM 1729 C C . ASN A 1 207 ? 1.884 -24.455 33.092 1.00 45.88 207 ASN A C 1
ATOM 1731 O O . ASN A 1 207 ? 0.882 -23.758 33.224 1.00 45.88 207 ASN A O 1
ATOM 1735 N N . PHE A 1 208 ? 1.891 -25.742 33.449 1.00 49.84 208 PHE A N 1
ATOM 1736 C CA . PHE A 1 208 ? 0.712 -26.547 33.826 1.00 49.84 208 PHE A CA 1
ATOM 1737 C C . PHE A 1 208 ? 0.091 -26.233 35.207 1.00 49.84 208 PHE A C 1
ATOM 1739 O O . PHE A 1 208 ? -0.791 -26.959 35.662 1.00 49.84 208 PHE A O 1
ATOM 1746 N N . ALA A 1 209 ? 0.536 -25.192 35.911 1.00 46.81 209 ALA A N 1
ATOM 1747 C CA . ALA A 1 209 ? 0.294 -25.069 37.350 1.00 46.81 209 ALA A CA 1
ATOM 1748 C C . ALA A 1 209 ? -1.025 -24.384 37.768 1.00 46.81 209 ALA A C 1
ATOM 1750 O O . ALA A 1 209 ? -1.338 -24.390 38.956 1.00 46.81 209 ALA A O 1
ATOM 1751 N N . SER A 1 210 ? -1.816 -23.806 36.857 1.00 50.53 210 SER A N 1
ATOM 1752 C CA . SER A 1 210 ? -3.006 -23.027 37.260 1.00 50.53 210 SER A CA 1
ATOM 1753 C C . SER A 1 210 ? -4.198 -23.106 36.303 1.00 50.53 210 SER A C 1
ATOM 1755 O O . SER A 1 210 ? -4.940 -22.133 36.171 1.00 50.53 210 SER A O 1
ATOM 1757 N N . ILE A 1 211 ? -4.391 -24.226 35.602 1.00 52.22 211 ILE A N 1
ATOM 1758 C CA . ILE A 1 211 ? -5.499 -24.327 34.646 1.00 52.22 211 ILE A CA 1
ATOM 1759 C C . ILE A 1 211 ? -6.776 -24.809 35.346 1.00 52.22 211 ILE A C 1
ATOM 1761 O O . ILE A 1 211 ? -6.851 -25.939 35.825 1.00 52.22 211 ILE A O 1
ATOM 1765 N N . ASP A 1 212 ? -7.778 -23.932 35.369 1.00 65.06 212 ASP A N 1
ATOM 1766 C CA . ASP A 1 212 ? -9.153 -24.218 35.772 1.00 65.06 212 ASP A CA 1
ATOM 1767 C C . ASP A 1 212 ? -9.763 -25.328 34.888 1.00 65.06 212 ASP A C 1
ATOM 1769 O O . ASP A 1 212 ? -9.651 -25.317 33.657 1.00 65.06 212 ASP A O 1
ATOM 1773 N N . ILE A 1 213 ? -10.403 -26.314 35.520 1.00 62.38 213 ILE A N 1
ATOM 1774 C CA . ILE A 1 213 ? -10.994 -27.485 34.859 1.00 62.38 213 ILE A CA 1
ATOM 1775 C C . ILE A 1 213 ? -12.111 -27.061 33.895 1.00 62.38 213 ILE A C 1
ATOM 1777 O O . ILE A 1 213 ? -12.254 -27.664 32.828 1.00 62.38 213 ILE A O 1
ATOM 1781 N N . GLU A 1 214 ? -12.866 -26.003 34.206 1.00 64.38 214 GLU A N 1
ATOM 1782 C CA . GLU A 1 214 ? -13.896 -25.487 33.297 1.00 64.38 214 GLU A CA 1
ATOM 1783 C C . GLU A 1 214 ? -13.278 -24.871 32.034 1.00 64.38 214 GLU A C 1
ATOM 1785 O O . GLU A 1 214 ? -13.749 -25.130 30.920 1.00 64.38 214 GLU A O 1
ATOM 1790 N N . GLN A 1 215 ? -12.149 -24.169 32.181 1.00 59.94 215 GLN A N 1
ATOM 1791 C CA . GLN A 1 215 ? -11.363 -23.642 31.064 1.00 59.94 215 GLN A CA 1
ATOM 1792 C C . GLN A 1 215 ? -10.809 -24.781 30.193 1.00 59.94 215 GLN A C 1
ATOM 1794 O O . GLN A 1 215 ? -10.843 -24.691 28.967 1.00 59.94 215 GLN A O 1
ATOM 1799 N N . LEU A 1 216 ? -10.352 -25.890 30.791 1.00 60.69 216 LEU A N 1
ATOM 1800 C CA . LEU A 1 216 ? -9.893 -27.075 30.051 1.00 60.69 216 LEU A CA 1
ATOM 1801 C C . LEU A 1 216 ? -11.016 -27.740 29.252 1.00 60.69 216 LEU A C 1
ATOM 1803 O O . LEU A 1 216 ? -10.796 -28.145 28.111 1.00 60.69 216 LEU A O 1
ATOM 1807 N N . ILE A 1 217 ? -12.220 -27.846 29.820 1.00 69.62 217 ILE A N 1
ATOM 1808 C CA . ILE A 1 217 ? -13.378 -28.440 29.137 1.00 69.62 217 ILE A CA 1
ATOM 1809 C C . ILE A 1 217 ? -13.843 -27.545 27.981 1.00 69.62 217 ILE A C 1
ATOM 1811 O O . ILE A 1 217 ? -14.138 -28.052 26.893 1.00 69.62 217 ILE A O 1
ATOM 1815 N N . TYR A 1 218 ? -13.876 -26.226 28.187 1.00 70.50 218 TYR A N 1
ATOM 1816 C CA . TYR A 1 218 ? -14.185 -25.259 27.133 1.00 70.50 218 TYR A CA 1
ATOM 1817 C C . TYR A 1 218 ? -13.143 -25.307 26.007 1.00 70.50 218 TYR A C 1
ATOM 1819 O O . TYR A 1 218 ? -13.495 -25.481 24.836 1.00 70.50 218 TYR A O 1
ATOM 1827 N N . ASN A 1 219 ? -11.858 -25.272 26.367 1.00 70.38 219 ASN A N 1
ATOM 1828 C CA . ASN A 1 219 ? -10.752 -25.366 25.420 1.00 70.38 219 ASN A CA 1
ATOM 1829 C C . ASN A 1 219 ? -10.781 -26.690 24.656 1.00 70.38 219 ASN A C 1
ATOM 1831 O O . ASN A 1 219 ? -10.568 -26.687 23.450 1.00 70.38 219 ASN A O 1
ATOM 1835 N N . LYS A 1 220 ? -11.123 -27.811 25.302 1.00 79.31 220 LYS A N 1
ATOM 1836 C CA . LYS A 1 220 ? -11.259 -29.109 24.630 1.00 79.31 220 LYS A CA 1
ATOM 1837 C C . LYS A 1 220 ? -12.348 -29.090 23.557 1.00 79.31 220 LYS A C 1
ATOM 1839 O O . LYS A 1 220 ? -12.079 -29.492 22.433 1.00 79.31 220 LYS A O 1
ATOM 1844 N N . LYS A 1 221 ? -13.542 -28.561 23.854 1.00 75.38 221 LYS A N 1
ATOM 1845 C CA . LYS A 1 221 ? -14.613 -28.431 22.845 1.00 75.38 221 LYS A CA 1
ATOM 1846 C C . LYS A 1 221 ? -14.193 -27.537 21.677 1.00 75.38 221 LYS A C 1
ATOM 1848 O O . LYS A 1 221 ? -14.519 -27.828 20.527 1.00 75.38 221 LYS A O 1
ATOM 1853 N N . HIS A 1 222 ? -13.469 -26.458 21.967 1.00 69.19 222 HIS A N 1
ATOM 1854 C CA . HIS A 1 222 ? -12.947 -25.566 20.937 1.00 69.19 222 HIS A CA 1
ATOM 1855 C C . HIS A 1 222 ? -11.8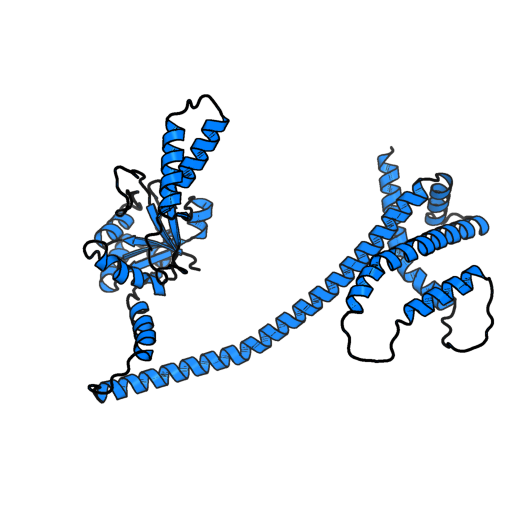61 -26.246 20.086 1.00 69.19 222 HIS A C 1
ATOM 1857 O O . HIS A 1 222 ? -11.865 -26.118 18.862 1.00 69.19 222 HIS A O 1
ATOM 1863 N N . ILE A 1 223 ? -10.977 -27.027 20.714 1.00 73.06 223 ILE A N 1
ATOM 1864 C CA . ILE A 1 223 ? -9.952 -27.841 20.052 1.00 73.06 223 ILE A CA 1
ATOM 1865 C C . ILE A 1 223 ? -10.600 -28.913 19.172 1.00 73.06 223 ILE A C 1
ATOM 1867 O O . ILE A 1 223 ? -10.214 -29.035 18.018 1.00 73.06 223 ILE A O 1
ATOM 1871 N N . ASP A 1 224 ? -11.623 -29.624 19.645 1.00 81.38 224 ASP A N 1
ATOM 1872 C CA . ASP A 1 224 ? -12.331 -30.639 18.855 1.00 81.38 224 ASP A CA 1
ATOM 1873 C C . ASP A 1 224 ? -13.003 -30.014 17.619 1.00 81.38 224 ASP A C 1
ATOM 1875 O O . ASP A 1 224 ? -12.930 -30.554 16.511 1.00 81.38 224 ASP A O 1
ATOM 1879 N N . LYS A 1 225 ? -13.588 -28.816 17.772 1.00 79.81 225 LYS A N 1
ATOM 1880 C CA . LYS A 1 225 ? -14.133 -28.046 16.647 1.00 79.81 225 LYS A CA 1
ATOM 1881 C C . LYS A 1 225 ? -13.034 -27.645 15.659 1.00 79.81 225 LYS A C 1
ATOM 1883 O O . LYS A 1 225 ? -13.212 -27.831 14.455 1.00 79.81 225 LYS A O 1
ATOM 1888 N N . LEU A 1 226 ? -11.896 -27.146 16.141 1.00 68.88 226 LEU A N 1
ATOM 1889 C CA . LEU A 1 226 ? -10.745 -26.806 15.299 1.00 68.88 226 LEU A CA 1
ATOM 1890 C C . LEU A 1 226 ? -10.184 -28.031 14.573 1.00 68.88 226 LEU A C 1
ATOM 1892 O O . LEU A 1 226 ? -9.928 -27.947 13.376 1.00 68.88 226 LEU A O 1
ATOM 1896 N N . ILE A 1 227 ? -10.062 -29.173 15.251 1.00 80.25 227 ILE A N 1
ATOM 1897 C CA . ILE A 1 227 ? -9.645 -30.442 14.646 1.00 80.25 227 ILE A CA 1
ATOM 1898 C C . ILE A 1 227 ? -10.617 -30.820 13.530 1.00 80.25 227 ILE A C 1
ATOM 1900 O O . ILE A 1 227 ? -10.170 -31.095 12.423 1.00 80.25 227 ILE A O 1
ATOM 1904 N N . SER A 1 228 ? -11.932 -30.742 13.760 1.00 86.31 228 SER A N 1
ATOM 1905 C CA . SER A 1 228 ? -12.924 -31.059 12.722 1.00 86.31 228 SER A CA 1
ATOM 1906 C C . SER A 1 228 ? -12.812 -30.146 11.490 1.00 86.31 228 SER A C 1
ATOM 1908 O O . SER A 1 228 ? -12.864 -30.621 10.353 1.00 86.31 228 SER A O 1
ATOM 1910 N N . LEU A 1 229 ? -12.571 -28.846 11.699 1.00 78.81 229 LEU A N 1
ATOM 1911 C CA . LEU A 1 229 ? -12.365 -27.871 10.626 1.00 78.81 229 LEU A CA 1
ATOM 1912 C C . LEU A 1 229 ? -11.059 -28.130 9.868 1.00 78.81 229 LEU A C 1
ATOM 1914 O O . LEU A 1 229 ? -11.039 -28.065 8.638 1.00 78.81 229 LEU A O 1
ATOM 1918 N N . LEU A 1 230 ? -9.977 -28.445 10.582 1.00 77.25 230 LEU A N 1
ATOM 1919 C CA . LEU A 1 230 ? -8.681 -28.766 9.991 1.00 77.25 230 LEU A CA 1
ATOM 1920 C C . LEU A 1 230 ? -8.735 -30.077 9.207 1.00 77.25 230 LEU A C 1
ATOM 1922 O O . LEU A 1 230 ? -8.236 -30.117 8.087 1.00 77.25 230 LEU A O 1
ATOM 1926 N N . SER A 1 231 ? -9.403 -31.111 9.722 1.00 87.44 231 SER A N 1
ATOM 1927 C CA . SER A 1 231 ? -9.622 -32.366 9.000 1.00 87.44 231 SER A CA 1
ATOM 1928 C C . SER A 1 231 ? -10.461 -32.156 7.738 1.00 87.44 231 SER A C 1
ATOM 1930 O O . SER A 1 231 ? -10.113 -32.691 6.688 1.00 87.44 231 SER A O 1
ATOM 1932 N N . SER A 1 232 ? -11.509 -31.325 7.793 1.00 83.38 232 SER A N 1
ATOM 1933 C CA . SER A 1 232 ? -12.302 -30.969 6.607 1.00 83.38 232 SER A CA 1
ATOM 1934 C C . SER A 1 232 ? -11.471 -30.205 5.566 1.00 83.38 232 SER A C 1
ATOM 1936 O O . SER A 1 232 ? -11.506 -30.529 4.378 1.00 83.38 232 SER A O 1
ATOM 1938 N N . ARG A 1 233 ? -10.651 -29.233 5.994 1.00 81.56 233 ARG A N 1
ATOM 1939 C CA . ARG A 1 233 ? -9.716 -28.525 5.101 1.00 81.56 233 ARG A CA 1
ATOM 1940 C C . ARG A 1 233 ? -8.676 -29.467 4.500 1.00 81.56 233 ARG A C 1
ATOM 1942 O O . ARG A 1 233 ? -8.426 -29.394 3.303 1.00 81.56 233 ARG A O 1
ATOM 1949 N N . GLN A 1 234 ? -8.113 -30.373 5.295 1.00 88.12 234 GLN A N 1
ATOM 1950 C CA . GLN A 1 234 ? -7.157 -31.373 4.826 1.00 88.12 234 GLN A CA 1
ATOM 1951 C C . GLN A 1 234 ? -7.782 -32.298 3.775 1.00 88.12 234 GLN A C 1
ATOM 1953 O O . GLN A 1 234 ? -7.162 -32.554 2.748 1.00 88.12 234 GLN A O 1
ATOM 1958 N N . GLN A 1 235 ? -9.024 -32.744 3.978 1.00 88.12 235 GLN A N 1
ATOM 1959 C CA . GLN A 1 235 ? -9.762 -33.513 2.972 1.00 88.12 235 GLN A CA 1
ATOM 1960 C C . GLN A 1 235 ? -9.973 -32.713 1.682 1.00 88.12 235 GLN A C 1
ATOM 1962 O O . GLN A 1 235 ? -9.743 -33.245 0.599 1.00 88.12 235 GLN A O 1
ATOM 1967 N N . ASN A 1 236 ? -10.328 -31.428 1.780 1.00 85.06 236 ASN A N 1
ATOM 1968 C CA . ASN A 1 236 ? -10.439 -30.559 0.607 1.00 85.06 236 ASN A CA 1
ATOM 1969 C C . ASN A 1 236 ? -9.103 -30.429 -0.141 1.00 85.06 236 ASN A C 1
ATOM 1971 O O . ASN A 1 236 ? -9.083 -30.544 -1.366 1.00 85.06 236 ASN A O 1
ATOM 1975 N N . TYR A 1 237 ? -7.983 -30.255 0.567 1.00 83.00 237 TYR A N 1
ATOM 1976 C CA . TYR A 1 237 ? -6.660 -30.211 -0.064 1.00 83.00 237 TYR A CA 1
ATOM 1977 C C . TYR A 1 237 ? -6.282 -31.539 -0.721 1.00 83.00 237 TYR A C 1
ATOM 1979 O O . TYR A 1 237 ? -5.779 -31.535 -1.842 1.00 83.00 237 TYR A O 1
ATOM 1987 N N . ASN A 1 238 ? -6.610 -32.670 -0.093 1.00 87.38 238 ASN A N 1
ATOM 1988 C CA . ASN A 1 238 ? -6.388 -33.995 -0.673 1.00 87.38 238 ASN A CA 1
ATOM 1989 C C . ASN A 1 238 ? -7.183 -34.220 -1.973 1.00 87.38 238 ASN A C 1
ATOM 1991 O O . ASN A 1 238 ? -6.775 -35.037 -2.791 1.00 87.38 238 ASN A O 1
ATOM 1995 N N . VAL A 1 239 ? -8.286 -33.494 -2.192 1.00 90.44 239 VAL A N 1
ATOM 1996 C CA . VAL A 1 239 ? -9.045 -33.515 -3.457 1.00 90.44 239 VAL A CA 1
ATOM 1997 C C . VAL A 1 239 ? -8.493 -32.510 -4.474 1.00 90.44 239 VAL A C 1
ATOM 1999 O O . VAL A 1 239 ? -8.487 -32.782 -5.674 1.00 90.44 239 VAL A O 1
ATOM 2002 N N . GLN A 1 240 ? -8.032 -31.341 -4.023 1.00 85.62 240 GLN A N 1
ATOM 2003 C CA . GLN A 1 240 ? -7.536 -30.286 -4.913 1.00 85.62 240 GLN A CA 1
ATOM 2004 C C . GLN A 1 240 ? -6.140 -30.577 -5.471 1.00 85.62 240 GLN A C 1
ATOM 2006 O O . GLN A 1 240 ? -5.895 -30.287 -6.640 1.00 85.62 240 GLN A O 1
ATOM 2011 N N . ILE A 1 241 ? -5.242 -31.167 -4.676 1.00 88.19 241 ILE A N 1
ATOM 2012 C CA . ILE A 1 241 ? -3.861 -31.448 -5.097 1.00 88.19 241 ILE A CA 1
ATOM 2013 C C . ILE A 1 241 ? -3.816 -32.352 -6.344 1.00 88.19 241 ILE A C 1
ATOM 2015 O O . ILE A 1 241 ? -3.181 -31.944 -7.316 1.00 88.19 241 ILE A O 1
ATOM 2019 N N . PRO A 1 242 ? -4.525 -33.500 -6.403 1.00 93.44 242 PRO A N 1
ATOM 2020 C CA . PRO A 1 242 ? -4.535 -34.339 -7.602 1.00 93.44 242 PRO A CA 1
ATOM 2021 C C . PRO A 1 242 ? -5.083 -33.621 -8.840 1.00 93.44 242 PRO A C 1
ATOM 2023 O O . PRO A 1 242 ? -4.546 -33.784 -9.930 1.00 93.44 242 PRO A O 1
ATOM 2026 N N . ARG A 1 243 ? -6.107 -32.769 -8.678 1.00 92.00 243 ARG A N 1
ATOM 2027 C CA . ARG A 1 243 ? -6.657 -31.967 -9.786 1.00 92.00 243 ARG A CA 1
ATOM 2028 C C . ARG A 1 243 ? -5.642 -30.963 -10.324 1.00 92.00 243 ARG A C 1
ATOM 2030 O O . ARG A 1 243 ? -5.533 -30.784 -11.530 1.00 92.00 243 ARG A O 1
ATOM 2037 N N . LEU A 1 244 ? -4.896 -30.303 -9.438 1.00 87.62 244 LEU A N 1
ATOM 2038 C CA . LEU A 1 244 ? -3.838 -29.378 -9.847 1.00 87.62 244 LEU A CA 1
ATOM 2039 C C . LEU A 1 244 ? -2.676 -30.112 -10.527 1.00 87.62 244 LEU A C 1
ATOM 2041 O O . LEU A 1 244 ? -2.136 -29.594 -11.498 1.00 87.62 244 LEU A O 1
ATOM 2045 N N . GLN A 1 245 ? -2.331 -31.319 -10.068 1.00 91.06 245 GLN A N 1
ATOM 2046 C CA . GLN A 1 245 ? -1.341 -32.175 -10.731 1.00 91.06 245 GLN A CA 1
ATOM 2047 C C . GLN A 1 245 ? -1.801 -32.597 -12.133 1.00 91.06 245 GLN A C 1
ATOM 2049 O O . GLN A 1 245 ? -1.013 -32.555 -13.071 1.00 91.06 245 GLN A O 1
ATOM 2054 N N . GLU A 1 246 ? -3.078 -32.936 -12.306 1.00 95.06 246 GLU A N 1
ATOM 2055 C CA . GLU A 1 246 ? -3.653 -33.249 -13.619 1.00 95.06 246 GLU A CA 1
ATOM 2056 C C . GLU A 1 246 ? -3.598 -32.044 -14.572 1.00 95.06 246 GLU A C 1
ATOM 2058 O O . GLU A 1 246 ? -3.159 -32.177 -15.716 1.00 95.06 246 GLU A O 1
ATOM 2063 N N . ILE A 1 247 ? -3.973 -30.852 -14.091 1.00 92.75 247 ILE A N 1
ATOM 2064 C CA . ILE A 1 247 ? -3.874 -29.607 -14.867 1.00 92.75 247 ILE A CA 1
ATOM 2065 C C . ILE A 1 247 ? -2.417 -29.326 -15.247 1.00 92.75 247 ILE A C 1
ATOM 2067 O O . ILE A 1 247 ? -2.148 -28.998 -16.401 1.00 92.75 247 ILE A O 1
ATOM 2071 N N . TYR A 1 248 ? -1.482 -29.480 -14.306 1.00 92.31 248 TYR A N 1
ATOM 2072 C CA . TYR A 1 248 ? -0.054 -29.287 -14.553 1.00 92.31 248 TYR A CA 1
ATOM 2073 C C . TYR A 1 248 ? 0.458 -30.216 -15.660 1.00 92.31 248 TYR A C 1
ATOM 2075 O O . TYR A 1 248 ? 1.029 -29.732 -16.634 1.00 92.31 248 TYR A O 1
ATOM 2083 N N . ASN A 1 249 ? 0.167 -31.517 -15.572 1.00 93.62 249 ASN A N 1
ATOM 2084 C CA . ASN A 1 249 ? 0.585 -32.502 -16.573 1.00 93.62 249 ASN A CA 1
ATOM 2085 C C . ASN A 1 249 ? -0.004 -32.199 -17.966 1.00 93.62 249 ASN A C 1
ATOM 2087 O O . ASN A 1 249 ? 0.659 -32.381 -18.989 1.00 93.62 249 ASN A O 1
ATOM 2091 N N . ASN A 1 250 ? -1.248 -31.712 -18.024 1.00 94.06 250 ASN A N 1
ATOM 2092 C CA . ASN A 1 250 ? -1.883 -31.312 -19.280 1.00 94.06 250 ASN A CA 1
ATOM 2093 C C . ASN A 1 250 ? -1.196 -30.076 -19.887 1.00 94.06 250 ASN A C 1
ATOM 2095 O O . ASN A 1 250 ? -0.871 -30.065 -21.073 1.00 94.06 250 ASN A O 1
ATOM 2099 N N . VAL A 1 251 ? -0.909 -29.058 -19.069 1.00 91.88 251 VAL A N 1
ATOM 2100 C CA . VAL A 1 251 ? -0.176 -27.862 -19.512 1.00 91.88 251 VAL A CA 1
ATOM 2101 C C . VAL A 1 251 ? 1.232 -28.226 -19.984 1.00 91.88 251 VAL A C 1
ATOM 2103 O O . VAL A 1 251 ? 1.645 -27.767 -21.044 1.00 91.88 251 VAL A O 1
ATOM 2106 N N . GLU A 1 252 ? 1.949 -29.080 -19.257 1.00 92.75 252 GLU A N 1
ATOM 2107 C CA . GLU A 1 252 ? 3.281 -29.559 -19.642 1.00 92.75 252 GLU A CA 1
ATOM 2108 C C . GLU A 1 252 ? 3.253 -30.273 -21.004 1.00 92.75 252 GLU A C 1
ATOM 2110 O O . GLU A 1 252 ? 4.063 -29.976 -21.884 1.00 92.75 252 GLU A O 1
ATOM 2115 N N . THR A 1 253 ? 2.250 -31.129 -21.227 1.00 93.94 253 THR A N 1
ATOM 2116 C CA . THR A 1 253 ? 2.043 -31.813 -22.515 1.00 93.94 253 THR A CA 1
ATOM 2117 C C . THR A 1 253 ? 1.779 -30.818 -23.651 1.00 93.94 253 THR A C 1
ATOM 2119 O O . THR A 1 253 ? 2.367 -30.937 -24.727 1.00 93.94 253 THR A O 1
ATOM 2122 N N . GLN A 1 254 ? 0.933 -29.809 -23.423 1.00 93.81 254 GLN A N 1
ATOM 2123 C CA . GLN A 1 254 ? 0.647 -28.772 -24.421 1.00 93.81 254 GLN A CA 1
ATOM 2124 C C . GLN A 1 254 ? 1.881 -27.921 -24.735 1.00 93.81 254 GLN A C 1
ATOM 2126 O O . GLN A 1 254 ? 2.123 -27.594 -25.896 1.00 93.81 254 GLN A O 1
ATOM 2131 N N . VAL A 1 255 ? 2.686 -27.580 -23.726 1.00 90.19 255 VAL A N 1
ATOM 2132 C CA . VAL A 1 255 ? 3.941 -26.842 -23.920 1.00 90.19 255 VAL A CA 1
ATOM 2133 C C . VAL A 1 255 ? 4.908 -27.649 -24.785 1.00 90.19 255 VAL A C 1
ATOM 2135 O O . VAL A 1 255 ? 5.451 -27.097 -25.741 1.00 90.19 255 VAL A O 1
ATOM 2138 N N . ALA A 1 256 ? 5.070 -28.948 -24.518 1.00 90.31 256 ALA A N 1
ATOM 2139 C CA . ALA A 1 256 ? 5.922 -29.820 -25.325 1.00 90.31 256 ALA A CA 1
ATOM 2140 C C . ALA A 1 256 ? 5.452 -29.896 -26.792 1.00 90.31 256 ALA A C 1
ATOM 2142 O O . ALA A 1 256 ? 6.265 -29.785 -27.710 1.00 90.31 256 ALA A O 1
ATOM 2143 N N . GLN A 1 257 ? 4.139 -30.002 -27.026 1.00 92.12 257 GLN A N 1
ATOM 2144 C CA . GLN A 1 257 ? 3.564 -29.982 -28.378 1.00 92.12 257 GLN A CA 1
ATOM 2145 C C . GLN A 1 257 ? 3.847 -28.658 -29.103 1.00 92.12 257 GLN A C 1
ATOM 2147 O O . GLN A 1 257 ? 4.327 -28.663 -30.235 1.00 92.12 257 GLN A O 1
ATOM 2152 N N . ARG A 1 258 ? 3.628 -27.515 -28.438 1.00 91.81 258 ARG A N 1
ATOM 2153 C CA . ARG A 1 258 ? 3.895 -26.188 -29.018 1.00 91.81 258 ARG A CA 1
ATOM 2154 C C . ARG A 1 258 ? 5.374 -25.953 -29.310 1.00 91.81 258 ARG A C 1
ATOM 2156 O O . ARG A 1 258 ? 5.701 -25.310 -30.303 1.00 91.81 258 ARG A O 1
ATOM 2163 N N . GLN A 1 259 ? 6.272 -26.462 -28.471 1.00 89.12 259 GLN A N 1
ATOM 2164 C CA . GLN A 1 259 ? 7.712 -26.378 -28.720 1.00 89.12 259 GLN A CA 1
ATOM 2165 C C . GLN A 1 259 ? 8.109 -27.123 -30.000 1.00 89.12 259 GLN A C 1
ATOM 2167 O O . GLN A 1 259 ? 8.890 -26.592 -30.791 1.00 89.12 259 GLN A O 1
ATOM 2172 N N . GLU A 1 260 ? 7.537 -28.304 -30.240 1.00 86.75 260 GLU A N 1
ATOM 2173 C CA . GLU A 1 260 ? 7.789 -29.064 -31.467 1.00 86.75 260 GLU A CA 1
ATOM 2174 C C . GLU A 1 260 ? 7.197 -28.366 -32.705 1.00 86.75 260 GLU A C 1
ATOM 2176 O O . GLU A 1 260 ? 7.864 -28.264 -33.735 1.00 86.75 260 GLU A O 1
ATOM 2181 N N . GLU A 1 261 ? 5.996 -27.786 -32.597 1.00 87.19 261 GLU A N 1
ATOM 2182 C CA . GLU A 1 261 ? 5.405 -26.957 -33.660 1.00 87.19 261 GLU A CA 1
ATOM 2183 C C . GLU A 1 261 ? 6.300 -25.761 -34.026 1.00 87.19 261 GLU A C 1
ATOM 2185 O O . GLU A 1 261 ? 6.573 -25.526 -35.204 1.00 87.19 261 GLU A O 1
ATOM 2190 N N . ILE A 1 262 ? 6.803 -25.024 -33.027 1.00 87.12 262 ILE A N 1
ATOM 2191 C CA . ILE A 1 262 ? 7.701 -23.875 -33.233 1.00 87.12 262 ILE A CA 1
ATOM 2192 C C . ILE A 1 262 ? 8.998 -24.317 -33.909 1.00 87.12 262 ILE A C 1
ATOM 2194 O O . ILE A 1 262 ? 9.485 -23.643 -34.821 1.00 87.12 262 ILE A O 1
ATOM 2198 N N . LYS A 1 263 ? 9.564 -25.448 -33.484 1.00 80.06 263 LYS A N 1
ATOM 2199 C CA . LYS A 1 263 ? 10.783 -26.005 -34.071 1.00 80.06 263 LYS A CA 1
ATOM 2200 C C . LYS A 1 263 ? 10.579 -26.356 -35.546 1.00 80.06 263 LYS A C 1
ATOM 2202 O O . LYS A 1 263 ? 11.391 -25.955 -36.379 1.00 80.06 263 LYS A O 1
ATOM 2207 N N . ASN A 1 264 ? 9.467 -27.012 -35.875 1.00 73.50 264 ASN A N 1
ATOM 2208 C CA . ASN A 1 264 ? 9.110 -27.354 -37.252 1.00 73.50 264 ASN A CA 1
ATOM 2209 C C . ASN A 1 264 ? 8.866 -26.105 -38.111 1.00 73.50 264 ASN A C 1
ATOM 2211 O O . ASN A 1 264 ? 9.376 -26.015 -39.227 1.00 73.50 264 ASN A O 1
ATOM 2215 N N . ALA A 1 265 ? 8.162 -25.102 -37.579 1.00 76.94 265 ALA A N 1
ATOM 2216 C CA . ALA A 1 265 ? 7.937 -23.834 -38.270 1.00 76.94 265 ALA A CA 1
ATOM 2217 C C . ALA A 1 265 ? 9.245 -23.058 -38.508 1.00 76.94 265 ALA A C 1
ATOM 2219 O O . ALA A 1 265 ? 9.451 -22.498 -39.585 1.00 76.94 265 ALA A O 1
ATOM 2220 N N . THR A 1 266 ? 10.151 -23.057 -37.527 1.00 77.81 266 THR A N 1
ATOM 2221 C CA . THR A 1 266 ? 11.468 -22.416 -37.640 1.00 77.81 266 THR A CA 1
ATOM 2222 C C . THR A 1 266 ? 12.306 -23.097 -38.714 1.00 77.81 266 THR A C 1
ATOM 2224 O O . THR A 1 266 ? 12.858 -22.412 -39.570 1.00 77.81 266 THR A O 1
ATOM 2227 N N . LEU A 1 267 ? 12.338 -24.434 -38.728 1.00 75.31 267 LEU A N 1
ATOM 2228 C CA . LEU A 1 267 ? 13.015 -25.204 -39.769 1.00 75.31 267 LEU A CA 1
ATOM 2229 C C . LEU A 1 267 ? 12.444 -24.892 -41.160 1.00 75.31 267 LEU A C 1
ATOM 2231 O O . LEU A 1 267 ? 13.209 -24.578 -42.070 1.00 75.31 267 LEU A O 1
ATOM 2235 N N . LYS A 1 268 ? 11.110 -24.901 -41.314 1.00 71.00 268 LYS A N 1
ATOM 2236 C CA . LYS A 1 268 ? 10.430 -24.558 -42.577 1.00 71.00 268 LYS A CA 1
ATOM 2237 C C . LYS A 1 268 ? 10.825 -23.159 -43.054 1.00 71.00 268 LYS A C 1
ATOM 2239 O O . LYS A 1 268 ? 11.163 -22.982 -44.222 1.00 71.00 268 LYS A O 1
ATOM 2244 N N . ARG A 1 269 ? 10.853 -22.176 -42.148 1.00 75.31 269 ARG A N 1
ATOM 2245 C CA . ARG A 1 269 ? 11.271 -20.803 -42.455 1.00 75.31 269 ARG A CA 1
ATOM 2246 C C . ARG A 1 269 ? 12.739 -20.718 -42.868 1.00 75.31 269 ARG A C 1
ATOM 2248 O O . ARG A 1 269 ? 13.025 -20.067 -43.863 1.00 75.31 269 ARG A O 1
ATOM 2255 N N . THR A 1 270 ? 13.648 -21.372 -42.145 1.00 70.69 270 THR A N 1
ATOM 2256 C CA . THR A 1 270 ? 15.080 -21.386 -42.485 1.00 70.69 270 THR A CA 1
ATOM 2257 C C . THR A 1 270 ? 15.317 -21.977 -43.870 1.00 70.69 270 THR A C 1
ATOM 2259 O O . THR A 1 270 ? 16.089 -21.412 -44.637 1.00 70.69 270 THR A O 1
ATOM 2262 N N . ILE A 1 271 ? 14.615 -23.064 -44.212 1.00 65.62 271 ILE A N 1
ATOM 2263 C CA . ILE A 1 271 ? 14.665 -23.649 -45.557 1.00 65.62 271 ILE A CA 1
ATOM 2264 C C . ILE A 1 271 ? 14.184 -22.622 -46.591 1.00 65.62 271 ILE A C 1
ATOM 2266 O O . ILE A 1 271 ? 14.904 -22.353 -47.544 1.00 65.62 271 ILE A O 1
ATOM 2270 N N . CYS A 1 272 ? 13.026 -21.987 -46.376 1.00 68.44 272 CYS A N 1
ATOM 2271 C CA . CYS A 1 272 ? 12.480 -20.999 -47.315 1.00 68.44 272 CYS A CA 1
ATOM 2272 C C . CYS A 1 272 ? 13.393 -19.777 -47.505 1.00 68.44 272 CYS A C 1
ATOM 2274 O O . CYS A 1 272 ? 13.600 -19.340 -48.634 1.00 68.44 272 CYS A O 1
ATOM 2276 N N . ASP A 1 273 ? 13.918 -19.211 -46.413 1.00 73.81 273 ASP A N 1
ATOM 2277 C CA . ASP A 1 273 ? 14.809 -18.046 -46.457 1.00 73.81 273 ASP A CA 1
ATOM 2278 C C . ASP A 1 273 ? 16.106 -18.385 -47.211 1.00 73.81 273 ASP A C 1
ATOM 2280 O O . ASP A 1 273 ? 16.559 -17.586 -48.026 1.00 73.81 273 ASP A O 1
ATOM 2284 N N . TYR A 1 274 ? 16.650 -19.591 -47.009 1.00 63.84 274 TYR A N 1
ATOM 2285 C CA . TYR A 1 274 ? 17.840 -20.063 -47.715 1.00 63.84 274 TYR A CA 1
ATOM 2286 C C . TYR A 1 274 ? 17.590 -20.299 -49.209 1.00 63.84 274 TYR A C 1
ATOM 2288 O O . TYR A 1 274 ? 18.343 -19.799 -50.046 1.00 63.84 274 TYR A O 1
ATOM 2296 N N . THR A 1 275 ? 16.512 -21.018 -49.545 1.00 62.66 275 THR A N 1
ATOM 2297 C CA . THR A 1 275 ? 16.091 -21.259 -50.930 1.00 62.66 275 THR A CA 1
ATOM 2298 C C . THR A 1 275 ? 15.893 -19.942 -51.669 1.00 62.66 275 THR A C 1
ATOM 2300 O O . THR A 1 275 ? 16.341 -19.817 -52.803 1.00 62.66 275 THR A O 1
ATOM 2303 N N . ALA A 1 276 ? 15.300 -18.936 -51.019 1.00 66.31 276 ALA A N 1
ATOM 2304 C CA . ALA A 1 276 ? 15.201 -17.602 -51.593 1.00 66.31 276 ALA A CA 1
ATOM 2305 C C . ALA A 1 276 ? 16.592 -17.009 -51.873 1.00 66.31 276 ALA A C 1
ATOM 2307 O O . ALA A 1 276 ? 16.845 -16.615 -53.002 1.00 66.31 276 ALA A O 1
ATOM 2308 N N . THR A 1 277 ? 17.515 -16.986 -50.905 1.00 68.06 277 THR A N 1
ATOM 2309 C CA . THR A 1 277 ? 18.847 -16.380 -51.104 1.00 68.06 277 THR A CA 1
ATOM 2310 C C . THR A 1 277 ? 19.712 -17.059 -52.170 1.00 68.06 277 THR A C 1
ATOM 2312 O O . THR A 1 277 ? 20.378 -16.355 -52.916 1.00 68.06 277 THR A O 1
ATOM 2315 N N . GLU A 1 278 ? 19.706 -18.390 -52.277 1.00 65.88 278 GLU A N 1
ATOM 2316 C CA . GLU A 1 278 ? 20.542 -19.107 -53.261 1.00 65.88 278 GLU A CA 1
ATOM 2317 C C . GLU A 1 278 ? 19.933 -19.129 -54.665 1.00 65.88 278 GLU A C 1
ATOM 2319 O O . GLU A 1 278 ? 20.657 -19.069 -55.658 1.00 65.88 278 GLU A O 1
ATOM 2324 N N . ILE A 1 279 ? 18.601 -19.221 -54.774 1.00 60.84 279 ILE A N 1
ATOM 2325 C CA . ILE A 1 279 ? 17.935 -19.206 -56.084 1.00 60.84 279 ILE A CA 1
ATOM 2326 C C . ILE A 1 279 ? 17.926 -17.784 -56.659 1.00 60.84 279 ILE A C 1
ATOM 2328 O O . ILE A 1 279 ? 18.064 -17.627 -57.870 1.00 60.84 279 ILE A O 1
ATOM 2332 N N . LEU A 1 280 ? 17.829 -16.747 -55.815 1.00 56.41 280 LEU A N 1
ATOM 2333 C CA . LEU A 1 280 ? 17.789 -15.351 -56.267 1.00 56.41 280 LEU A CA 1
ATOM 2334 C C . LEU A 1 280 ? 19.114 -14.836 -56.858 1.00 56.41 280 LEU A C 1
ATOM 2336 O O . LEU A 1 280 ? 19.089 -13.834 -57.565 1.00 56.41 280 LEU A O 1
ATOM 2340 N N . ASP A 1 281 ? 20.243 -15.513 -56.630 1.00 57.16 281 ASP A N 1
ATOM 2341 C CA . ASP A 1 281 ? 21.548 -15.112 -57.189 1.00 57.16 281 ASP A CA 1
ATOM 2342 C C . ASP A 1 281 ? 21.765 -15.595 -58.640 1.00 57.16 281 ASP A C 1
ATOM 2344 O O . ASP A 1 281 ? 22.778 -15.282 -59.269 1.00 57.16 281 ASP A O 1
ATOM 2348 N N . LYS A 1 282 ? 20.815 -16.355 -59.206 1.00 62.94 282 LYS A N 1
ATOM 2349 C CA . LYS A 1 282 ? 20.853 -16.819 -60.600 1.00 62.94 282 LYS A CA 1
ATOM 2350 C C . LYS A 1 282 ? 19.498 -16.582 -61.263 1.00 62.94 282 LYS A C 1
ATOM 2352 O O . LYS A 1 282 ? 18.605 -17.415 -61.146 1.00 62.94 282 LYS A O 1
ATOM 2357 N N . GLU A 1 283 ? 19.359 -15.469 -61.992 1.00 57.88 283 GLU A N 1
ATOM 2358 C CA . GLU A 1 283 ? 18.136 -15.107 -62.741 1.00 57.88 283 GLU A CA 1
ATOM 2359 C C . GLU A 1 283 ? 17.574 -16.277 -63.572 1.00 57.88 283 GLU A C 1
ATOM 2361 O O . GLU A 1 283 ? 16.370 -16.528 -63.538 1.00 57.88 283 GLU A O 1
ATOM 2366 N N . GLU A 1 284 ? 18.441 -17.069 -64.217 1.00 61.53 284 GLU A N 1
ATOM 2367 C CA . GLU A 1 284 ? 18.042 -18.252 -65.001 1.00 61.53 284 GLU A CA 1
ATOM 2368 C C . GLU A 1 284 ? 17.333 -19.335 -64.166 1.00 61.53 284 GLU A C 1
ATOM 2370 O O . GLU A 1 284 ? 16.496 -20.071 -64.684 1.00 61.53 284 GLU A O 1
ATOM 2375 N N . HIS A 1 285 ? 17.638 -19.449 -62.871 1.00 61.25 285 HIS A N 1
ATOM 2376 C CA . HIS A 1 285 ? 17.022 -20.440 -61.985 1.00 61.25 285 HIS A CA 1
ATOM 2377 C C . HIS A 1 285 ? 15.677 -19.969 -61.422 1.00 61.25 285 HIS A C 1
ATOM 2379 O O . HIS A 1 285 ? 14.813 -20.804 -61.154 1.00 61.25 285 HIS A O 1
ATOM 2385 N N . ILE A 1 286 ? 15.472 -18.656 -61.278 1.00 57.47 286 ILE A N 1
ATOM 2386 C CA . ILE A 1 286 ? 14.178 -18.077 -60.888 1.00 57.47 286 ILE A CA 1
ATOM 2387 C C . ILE A 1 286 ? 13.158 -18.299 -62.008 1.00 57.47 286 ILE A C 1
ATOM 2389 O O . ILE A 1 286 ? 12.039 -18.730 -61.744 1.00 57.47 286 ILE A O 1
ATOM 2393 N N . GLU A 1 287 ? 13.552 -18.053 -63.260 1.00 62.03 287 GLU A N 1
ATOM 2394 C CA . GLU A 1 287 ? 12.682 -18.235 -64.426 1.00 62.03 287 GLU A CA 1
ATOM 2395 C C . GLU A 1 287 ? 12.300 -19.714 -64.612 1.00 62.03 287 GLU A C 1
ATOM 2397 O O . GLU A 1 287 ? 11.137 -20.037 -64.850 1.00 62.03 287 GLU A O 1
ATOM 2402 N N . LEU A 1 288 ? 13.247 -20.637 -64.398 1.00 61.16 288 LEU A N 1
ATOM 2403 C CA . LEU A 1 288 ? 12.980 -22.079 -64.409 1.00 61.16 288 LEU A CA 1
ATOM 2404 C C . LEU A 1 288 ? 12.034 -22.515 -63.274 1.00 61.16 288 LEU A C 1
ATOM 2406 O O . LEU A 1 288 ? 11.141 -23.333 -63.499 1.00 61.16 288 LEU A O 1
ATOM 2410 N N . LEU A 1 289 ? 12.225 -21.969 -62.066 1.00 55.16 289 LEU A N 1
ATOM 2411 C CA . LEU A 1 289 ? 11.385 -22.235 -60.897 1.00 55.16 289 LEU A CA 1
ATOM 2412 C C . LEU A 1 289 ? 9.951 -21.744 -61.133 1.00 55.16 289 LEU A C 1
ATOM 2414 O O . LEU A 1 289 ? 9.010 -22.485 -60.862 1.00 55.16 289 LEU A O 1
ATOM 2418 N N . LEU A 1 290 ? 9.773 -20.528 -61.655 1.00 56.16 290 LEU A N 1
ATOM 2419 C CA . LEU A 1 290 ? 8.454 -19.959 -61.944 1.00 56.16 290 LEU A CA 1
ATOM 2420 C C . LEU A 1 290 ? 7.718 -20.777 -63.008 1.00 56.16 290 LEU A C 1
ATOM 2422 O O . LEU A 1 290 ? 6.591 -21.194 -62.762 1.00 56.16 290 LEU A O 1
ATOM 2426 N N . ARG A 1 291 ? 8.382 -21.135 -64.114 1.00 62.69 291 ARG A N 1
ATOM 2427 C CA . ARG A 1 291 ? 7.789 -21.978 -65.170 1.00 62.69 291 ARG A CA 1
ATOM 2428 C C . ARG A 1 291 ? 7.392 -23.366 -64.659 1.00 62.69 291 ARG A C 1
ATOM 2430 O O . ARG A 1 291 ? 6.322 -23.869 -64.995 1.00 62.69 291 ARG A O 1
ATOM 2437 N N . PHE A 1 292 ? 8.207 -23.968 -63.788 1.00 56.62 292 PHE A N 1
ATOM 2438 C CA . PHE A 1 292 ? 7.872 -25.232 -63.122 1.00 56.62 292 PHE A CA 1
ATOM 2439 C C . PHE A 1 292 ? 6.678 -25.087 -62.160 1.00 56.62 292 PHE A C 1
ATOM 2441 O O . PHE A 1 292 ? 5.788 -25.939 -62.126 1.00 56.62 292 PHE A O 1
ATOM 2448 N N . LEU A 1 293 ? 6.626 -24.001 -61.383 1.00 50.47 293 LEU A N 1
ATOM 2449 C CA . LEU A 1 293 ? 5.537 -23.716 -60.447 1.00 50.47 293 LEU A CA 1
ATOM 2450 C C . LEU A 1 293 ? 4.226 -23.351 -61.156 1.00 50.47 293 LEU A C 1
ATOM 2452 O O . LEU A 1 293 ? 3.166 -23.685 -60.632 1.00 50.47 293 LEU A O 1
ATOM 2456 N N . GLU A 1 294 ? 4.279 -22.748 -62.339 1.00 61.31 294 GLU A N 1
ATOM 2457 C CA . GLU A 1 294 ? 3.123 -22.422 -63.187 1.00 61.31 294 GLU A CA 1
ATOM 2458 C C . GLU A 1 294 ? 2.619 -23.626 -64.003 1.00 61.31 294 GLU A C 1
ATOM 2460 O O . GLU A 1 294 ? 1.554 -23.566 -64.616 1.00 61.31 294 GLU A O 1
ATOM 2465 N N . GLY A 1 295 ? 3.330 -24.759 -63.946 1.00 53.31 295 GLY A N 1
ATOM 2466 C CA . GLY A 1 295 ? 2.951 -25.991 -64.637 1.00 53.31 295 GLY A CA 1
ATOM 2467 C C . GLY A 1 295 ? 3.237 -25.965 -66.137 1.00 53.31 295 GLY A C 1
ATOM 2468 O O . GLY A 1 295 ? 2.609 -26.716 -66.884 1.00 53.31 295 GLY A O 1
ATOM 2469 N N . GLU A 1 296 ? 4.158 -25.114 -66.589 1.00 63.56 296 GLU A N 1
ATOM 2470 C CA . GLU A 1 296 ? 4.657 -25.173 -67.958 1.00 63.56 296 GLU A CA 1
ATOM 2471 C C . GLU A 1 296 ? 5.508 -26.434 -68.170 1.00 63.56 296 GLU A C 1
ATOM 2473 O O . GLU A 1 296 ? 6.182 -26.910 -67.253 1.00 63.56 296 GLU A O 1
ATOM 2478 N N . ASP A 1 297 ? 5.507 -26.969 -69.396 1.00 52.81 297 ASP A N 1
ATOM 2479 C CA . ASP A 1 297 ? 6.352 -28.103 -69.788 1.00 52.81 297 ASP A CA 1
ATOM 2480 C C . ASP A 1 297 ? 7.837 -27.697 -69.745 1.00 52.81 297 ASP A C 1
ATOM 2482 O O . ASP A 1 297 ? 8.438 -27.255 -70.731 1.00 52.81 297 ASP A O 1
ATOM 2486 N N . VAL A 1 298 ? 8.446 -27.844 -68.570 1.00 61.66 298 VAL A N 1
ATOM 2487 C CA . VAL A 1 298 ? 9.893 -27.781 -68.394 1.00 61.66 298 VAL A CA 1
ATOM 2488 C C . VAL A 1 298 ? 10.469 -29.099 -68.904 1.00 61.66 298 VAL A C 1
ATOM 2490 O O . VAL A 1 298 ? 10.062 -30.182 -68.487 1.00 61.66 298 VAL A O 1
ATOM 2493 N N . ASN A 1 299 ? 11.424 -29.027 -69.831 1.00 66.12 299 ASN A N 1
ATOM 2494 C CA . ASN A 1 299 ? 12.101 -30.208 -70.365 1.00 66.12 299 ASN A CA 1
ATOM 2495 C C . ASN A 1 299 ? 12.662 -31.060 -69.202 1.00 66.12 299 ASN A C 1
ATOM 2497 O O . ASN A 1 299 ? 13.301 -30.527 -68.296 1.00 66.12 299 ASN A O 1
ATOM 2501 N N . ASN A 1 300 ? 12.464 -32.384 -69.248 1.00 56.78 300 ASN A N 1
ATOM 2502 C CA . ASN A 1 300 ? 12.874 -33.324 -68.192 1.00 56.78 300 ASN A CA 1
ATOM 2503 C C . ASN A 1 300 ? 14.327 -33.154 -67.713 1.00 56.78 300 ASN A C 1
ATOM 2505 O O . ASN A 1 300 ? 14.593 -33.359 -66.534 1.00 56.78 300 ASN A O 1
ATOM 2509 N N . SER A 1 301 ? 15.264 -32.775 -68.586 1.00 61.50 301 SER A N 1
ATOM 2510 C CA . SER A 1 301 ? 16.654 -32.475 -68.214 1.00 61.50 301 SER A CA 1
ATOM 2511 C C . SER A 1 301 ? 16.738 -31.264 -67.288 1.00 61.50 301 SER A C 1
ATOM 2513 O O . SER A 1 301 ? 17.372 -31.339 -66.249 1.00 61.50 301 SER A O 1
ATOM 2515 N N . GLN A 1 302 ? 16.039 -30.179 -67.622 1.00 59.12 302 GLN A N 1
ATOM 2516 C CA . GLN A 1 302 ? 16.013 -28.936 -66.849 1.00 59.12 302 GLN A CA 1
ATOM 2517 C C . GLN A 1 302 ? 15.311 -29.118 -65.497 1.00 59.12 302 GLN A C 1
ATOM 2519 O O . GLN A 1 302 ? 15.799 -28.632 -64.480 1.00 59.12 302 GLN A O 1
ATOM 2524 N N . ALA A 1 303 ? 14.215 -29.881 -65.464 1.00 54.00 303 ALA A N 1
ATOM 2525 C CA . ALA A 1 303 ? 13.548 -30.250 -64.217 1.00 54.00 303 ALA A CA 1
ATOM 2526 C C . ALA A 1 303 ? 14.433 -31.157 -63.340 1.00 54.00 303 ALA A C 1
ATOM 2528 O O . ALA A 1 303 ? 14.505 -30.963 -62.131 1.00 54.00 303 ALA A O 1
ATOM 2529 N N . THR A 1 304 ? 15.153 -32.109 -63.945 1.00 57.41 304 THR A N 1
ATOM 2530 C CA . THR A 1 304 ? 16.079 -33.003 -63.229 1.00 57.41 304 THR A CA 1
ATOM 2531 C C . THR A 1 304 ? 17.274 -32.237 -62.666 1.00 57.41 304 THR A C 1
ATOM 2533 O O . THR A 1 304 ? 17.614 -32.432 -61.504 1.00 57.41 304 THR A O 1
ATOM 2536 N N . ASP A 1 305 ? 17.876 -31.333 -63.441 1.00 60.47 305 ASP A N 1
ATOM 2537 C CA . ASP A 1 305 ? 18.998 -30.500 -62.997 1.00 60.47 305 ASP A CA 1
ATOM 2538 C C . ASP A 1 305 ? 18.575 -29.552 -61.867 1.00 60.47 305 ASP A C 1
ATOM 2540 O O . ASP A 1 305 ? 19.291 -29.409 -60.876 1.00 60.47 305 ASP A O 1
ATOM 2544 N N . PHE A 1 306 ? 17.370 -28.981 -61.955 1.00 59.41 306 PHE A N 1
ATOM 2545 C CA . PHE A 1 306 ? 16.795 -28.162 -60.892 1.00 59.41 306 PHE A CA 1
ATOM 2546 C C . PHE A 1 306 ? 16.504 -28.977 -59.619 1.00 59.41 306 PHE A C 1
ATOM 2548 O O . PHE A 1 306 ? 16.902 -28.580 -58.524 1.00 59.41 306 PHE A O 1
ATOM 2555 N N . CYS A 1 307 ? 15.874 -30.150 -59.738 1.00 55.88 307 CYS A N 1
ATOM 2556 C CA . CYS A 1 307 ? 15.642 -31.046 -58.602 1.00 55.88 307 CYS A CA 1
ATOM 2557 C C . CYS A 1 307 ? 16.952 -31.532 -57.968 1.00 55.88 307 CYS A C 1
ATOM 2559 O O . CYS A 1 307 ? 17.026 -31.621 -56.745 1.00 55.88 307 CYS A O 1
ATOM 2561 N N . ASN A 1 308 ? 17.984 -31.808 -58.769 1.00 60.59 308 ASN A N 1
ATOM 2562 C CA . ASN A 1 308 ? 19.308 -32.187 -58.282 1.00 60.59 308 ASN A CA 1
ATOM 2563 C C . ASN A 1 308 ? 19.992 -31.026 -57.559 1.00 60.59 308 ASN A C 1
ATOM 2565 O O . ASN A 1 308 ? 20.541 -31.246 -56.489 1.00 60.59 308 ASN A O 1
ATOM 2569 N N . LEU A 1 309 ? 19.899 -29.796 -58.074 1.00 61.72 309 LEU A N 1
ATOM 2570 C CA . LEU A 1 309 ? 20.432 -28.604 -57.412 1.00 61.72 309 LEU A CA 1
ATOM 2571 C C . LEU A 1 309 ? 19.734 -28.345 -56.070 1.00 61.72 309 LEU A C 1
ATOM 2573 O O . LEU A 1 309 ? 20.392 -28.116 -55.060 1.00 61.72 309 LEU A O 1
ATOM 2577 N N . VAL A 1 310 ? 18.401 -28.430 -56.035 1.00 54.78 310 VAL A N 1
ATOM 2578 C CA . VAL A 1 310 ? 17.624 -28.302 -54.793 1.00 54.78 310 VAL A CA 1
ATOM 2579 C C . VAL A 1 310 ? 17.976 -29.431 -53.820 1.00 54.78 310 VAL A C 1
ATOM 2581 O O . VAL A 1 310 ? 18.165 -29.172 -52.633 1.00 54.78 310 VAL A O 1
ATOM 2584 N N . ALA A 1 311 ? 18.126 -30.667 -54.302 1.00 57.44 311 ALA A N 1
ATOM 2585 C CA . ALA A 1 311 ? 18.542 -31.802 -53.484 1.00 57.44 311 ALA A CA 1
ATOM 2586 C C . ALA A 1 311 ? 19.975 -31.645 -52.954 1.00 57.44 311 ALA A C 1
ATOM 2588 O O . ALA A 1 311 ? 20.208 -31.941 -51.786 1.00 57.44 311 ALA A O 1
ATOM 2589 N N . GLU A 1 312 ? 20.917 -31.146 -53.756 1.00 60.19 312 GLU A N 1
ATOM 2590 C CA . GLU A 1 312 ? 22.290 -30.845 -53.341 1.00 60.19 312 GLU A CA 1
ATOM 2591 C C . GLU A 1 312 ? 22.319 -29.722 -52.303 1.00 60.19 312 GLU A C 1
ATOM 2593 O O . GLU A 1 312 ? 22.907 -29.912 -51.244 1.00 60.19 312 GLU A O 1
ATOM 2598 N N . CYS A 1 313 ? 21.603 -28.613 -52.517 1.00 55.69 313 CYS A N 1
ATOM 2599 C CA . CYS A 1 313 ? 21.473 -27.532 -51.534 1.00 55.69 313 CYS A CA 1
ATOM 2600 C C . CYS A 1 313 ? 20.860 -28.020 -50.208 1.00 55.69 313 CYS A C 1
ATOM 2602 O O . CYS A 1 313 ? 21.340 -27.665 -49.129 1.00 55.69 313 CYS A O 1
ATOM 2604 N N . ILE A 1 314 ? 19.824 -28.866 -50.269 1.00 52.78 314 ILE A N 1
ATOM 2605 C CA . ILE A 1 314 ? 19.206 -29.476 -49.082 1.00 52.78 314 ILE A CA 1
ATOM 2606 C C . ILE A 1 314 ? 20.169 -30.460 -48.403 1.00 52.78 314 ILE A C 1
ATOM 2608 O O . ILE A 1 314 ? 20.212 -30.510 -47.175 1.00 52.78 314 ILE A O 1
ATOM 2612 N N . LEU A 1 315 ? 20.954 -31.233 -49.156 1.00 58.66 315 LEU A N 1
ATOM 2613 C CA . LEU A 1 315 ? 21.897 -32.211 -48.609 1.00 58.66 315 LEU A CA 1
ATOM 2614 C C . LEU A 1 315 ? 23.118 -31.543 -47.971 1.00 58.66 315 LEU A C 1
ATOM 2616 O O . LEU A 1 315 ? 23.475 -31.909 -46.854 1.00 58.66 315 LEU A O 1
ATOM 2620 N N . ASP A 1 316 ? 23.727 -30.556 -48.626 1.00 55.22 316 ASP A N 1
ATOM 2621 C CA . ASP A 1 316 ? 24.960 -29.915 -48.156 1.00 55.22 316 ASP A CA 1
ATOM 2622 C C . ASP A 1 316 ? 24.701 -29.098 -46.878 1.00 55.22 316 ASP A C 1
ATOM 2624 O O . ASP A 1 316 ? 25.401 -29.232 -45.870 1.00 55.22 316 ASP A O 1
ATOM 2628 N N . LYS A 1 317 ? 23.608 -28.325 -46.852 1.00 56.09 317 LYS A N 1
ATOM 2629 C CA . LYS A 1 317 ? 23.261 -27.458 -45.714 1.00 56.09 317 LYS A CA 1
ATOM 2630 C C . LYS A 1 317 ? 22.324 -28.112 -44.708 1.00 56.09 317 LYS A C 1
ATOM 2632 O O . LYS A 1 317 ? 22.381 -27.768 -43.530 1.00 56.09 317 LYS A O 1
ATOM 2637 N N . GLY A 1 318 ? 21.512 -29.090 -45.113 1.00 54.09 318 GLY A N 1
ATOM 2638 C CA . GLY A 1 318 ? 20.793 -29.960 -44.180 1.00 54.09 318 GLY A CA 1
ATOM 2639 C C . GLY A 1 318 ? 21.772 -30.753 -43.320 1.00 54.09 318 GLY A C 1
ATOM 2640 O O . GLY A 1 318 ? 21.588 -30.839 -42.107 1.00 54.09 318 GLY A O 1
ATOM 2641 N N . MET A 1 319 ? 22.878 -31.220 -43.907 1.00 49.69 319 MET A N 1
ATOM 2642 C CA . MET A 1 319 ? 23.995 -31.790 -43.155 1.00 49.69 319 MET A CA 1
ATOM 2643 C C . MET A 1 319 ? 24.670 -30.747 -42.260 1.00 49.69 319 MET A C 1
ATOM 2645 O O . MET A 1 319 ? 24.906 -31.046 -41.095 1.00 49.69 319 MET A O 1
ATOM 2649 N N . GLU A 1 320 ? 24.918 -29.520 -42.726 1.00 48.66 320 GLU A N 1
ATOM 2650 C CA . GLU A 1 320 ? 25.510 -28.460 -41.893 1.00 48.66 320 GLU A CA 1
ATOM 2651 C C . GLU A 1 320 ? 24.604 -28.040 -40.716 1.00 48.66 320 GLU A C 1
ATOM 2653 O O . GLU A 1 320 ? 25.078 -27.877 -39.594 1.00 48.66 320 GLU A O 1
ATOM 2658 N N . TYR A 1 321 ? 23.289 -27.939 -40.919 1.00 46.66 321 TYR A N 1
ATOM 2659 C CA . TYR A 1 321 ? 22.307 -27.668 -39.867 1.00 46.66 321 TYR A CA 1
ATOM 2660 C C . TYR A 1 321 ? 22.213 -28.833 -38.876 1.00 46.66 321 TYR A C 1
ATOM 2662 O O . TYR A 1 321 ? 22.182 -28.604 -37.665 1.00 46.66 321 TYR A O 1
ATOM 2670 N N . ILE A 1 322 ? 22.230 -30.081 -39.360 1.00 47.66 322 ILE A N 1
ATOM 2671 C CA . ILE A 1 322 ? 22.313 -31.280 -38.517 1.00 47.66 322 ILE A CA 1
ATOM 2672 C C . ILE A 1 322 ? 23.626 -31.277 -37.720 1.00 47.66 322 ILE A C 1
ATOM 2674 O O . ILE A 1 322 ? 23.594 -31.530 -36.521 1.00 47.66 322 ILE A O 1
ATOM 2678 N N . PHE A 1 323 ? 24.766 -30.925 -38.321 1.00 45.25 323 PHE A N 1
ATOM 2679 C CA . PHE A 1 323 ? 26.070 -30.849 -37.649 1.00 45.25 323 PHE A CA 1
ATOM 2680 C C . PHE A 1 323 ? 26.158 -29.717 -36.619 1.00 45.25 323 PHE A C 1
ATOM 2682 O O . PHE A 1 323 ? 26.661 -29.934 -35.516 1.00 45.25 323 PHE A O 1
ATOM 2689 N N . ASN A 1 324 ? 25.615 -28.541 -36.927 1.00 47.12 324 ASN A N 1
ATOM 2690 C CA . ASN A 1 324 ? 25.605 -27.396 -36.017 1.00 47.12 324 ASN A CA 1
ATOM 2691 C C . ASN A 1 324 ? 24.618 -27.592 -34.855 1.00 47.12 324 ASN A C 1
ATOM 2693 O O . ASN A 1 324 ? 24.885 -27.152 -33.738 1.00 47.12 324 ASN A O 1
ATOM 2697 N N . ASN A 1 325 ? 23.528 -28.336 -35.070 1.00 43.72 325 ASN A N 1
ATOM 2698 C CA . ASN A 1 325 ? 22.597 -28.724 -34.007 1.00 43.72 325 ASN A CA 1
ATOM 2699 C C . ASN A 1 325 ? 22.974 -30.047 -33.308 1.00 43.72 325 ASN A C 1
ATOM 2701 O O . ASN A 1 325 ? 22.500 -30.300 -32.205 1.00 43.72 325 ASN A O 1
ATOM 2705 N N . LEU A 1 326 ? 23.899 -30.856 -33.840 1.00 41.56 326 LEU A N 1
ATOM 2706 C CA . LEU A 1 326 ? 24.499 -32.013 -33.146 1.00 41.56 326 LEU A CA 1
ATOM 2707 C C . LEU A 1 326 ? 25.352 -31.595 -31.930 1.00 41.56 326 LEU A C 1
ATOM 2709 O O . LEU A 1 326 ? 25.614 -32.419 -31.051 1.00 41.56 326 LEU A O 1
ATOM 2713 N N . ALA A 1 327 ? 25.709 -30.311 -31.798 1.00 40.56 327 ALA A N 1
ATOM 2714 C CA . ALA A 1 327 ? 26.222 -29.753 -30.545 1.00 40.56 327 ALA A CA 1
ATOM 2715 C C . ALA A 1 327 ? 25.208 -29.889 -29.384 1.00 40.56 327 ALA A C 1
ATOM 2717 O O . ALA A 1 327 ? 25.616 -30.058 -28.235 1.00 40.56 327 ALA A O 1
ATOM 2718 N N . ILE A 1 328 ? 23.904 -29.931 -29.686 1.00 38.16 328 ILE A N 1
ATOM 2719 C CA . ILE A 1 328 ? 22.818 -30.193 -28.726 1.00 38.16 328 ILE A CA 1
ATOM 2720 C C . ILE A 1 328 ? 22.724 -31.698 -28.401 1.00 38.16 328 ILE A C 1
ATOM 2722 O O . ILE A 1 328 ? 22.399 -32.075 -27.279 1.00 38.16 328 ILE A O 1
ATOM 2726 N N . CYS A 1 329 ? 23.136 -32.598 -29.298 1.00 35.75 329 CYS A N 1
ATOM 2727 C CA . CYS A 1 329 ? 23.238 -34.030 -28.975 1.00 35.75 329 CYS A CA 1
ATOM 2728 C C . CYS A 1 329 ? 24.426 -34.357 -28.051 1.00 35.75 329 CYS A C 1
ATOM 2730 O O . CYS A 1 329 ? 24.370 -35.337 -27.312 1.00 35.75 329 CYS A O 1
ATOM 2732 N N . LYS A 1 330 ? 25.462 -33.507 -28.009 1.00 38.12 330 LYS A N 1
ATOM 2733 C CA . LYS A 1 330 ? 26.539 -33.580 -27.001 1.00 38.12 330 LYS A CA 1
ATOM 2734 C C . LYS A 1 330 ? 26.065 -33.215 -25.586 1.00 38.12 330 LYS A C 1
ATOM 2736 O O . LYS A 1 330 ? 26.746 -33.533 -24.613 1.00 38.12 330 LYS A O 1
ATOM 2741 N N . TRP A 1 331 ? 24.906 -32.563 -25.471 1.00 37.53 331 TRP A N 1
ATOM 2742 C CA . TRP A 1 331 ? 24.212 -32.339 -24.203 1.00 37.53 331 TRP A CA 1
ATOM 2743 C C . TRP A 1 331 ? 23.410 -33.583 -23.780 1.00 37.53 331 TRP A C 1
ATOM 2745 O O . TRP A 1 331 ? 23.471 -33.972 -22.619 1.00 37.53 331 TRP A O 1
ATOM 2755 N N . LEU A 1 332 ? 22.797 -34.298 -24.733 1.00 33.56 332 LEU A N 1
ATOM 2756 C CA . LEU A 1 332 ? 22.113 -35.581 -24.487 1.00 33.56 332 LEU A CA 1
ATOM 2757 C C . LEU A 1 332 ? 23.064 -36.761 -24.199 1.00 33.56 332 LEU A C 1
ATOM 2759 O O . LEU A 1 332 ? 22.626 -37.782 -23.683 1.00 33.56 332 LEU A O 1
ATOM 2763 N N . SER A 1 333 ? 24.364 -36.644 -24.494 1.00 38.38 333 SER A N 1
ATOM 2764 C CA . SER A 1 333 ? 25.362 -37.688 -24.209 1.00 38.38 333 SER A CA 1
ATOM 2765 C C . SER A 1 333 ? 26.066 -37.537 -22.852 1.00 38.38 333 SER A C 1
ATOM 2767 O O . SER A 1 333 ? 27.064 -38.217 -22.620 1.00 38.38 333 SER A O 1
ATOM 2769 N N . LYS A 1 334 ? 25.627 -36.606 -21.992 1.00 35.91 334 LYS A N 1
ATOM 2770 C CA . LYS A 1 334 ? 26.236 -36.346 -20.673 1.00 35.91 334 LYS A CA 1
ATOM 2771 C C . LYS A 1 334 ? 25.452 -36.893 -19.477 1.00 35.91 334 LYS A C 1
ATOM 2773 O O . LYS A 1 334 ? 25.891 -36.687 -18.350 1.00 35.91 334 LYS A O 1
ATOM 2778 N N . GLU A 1 335 ? 24.382 -37.649 -19.702 1.00 34.94 335 GLU A N 1
ATOM 2779 C CA . GLU A 1 335 ? 23.834 -38.545 -18.679 1.00 34.94 335 GLU A CA 1
ATOM 2780 C C . GLU A 1 335 ? 24.295 -39.979 -18.960 1.00 34.94 335 GLU A C 1
ATOM 2782 O O . GLU A 1 335 ? 23.676 -40.755 -19.687 1.00 34.94 335 GLU A O 1
ATOM 2787 N N . GLU A 1 336 ? 25.449 -40.323 -18.389 1.00 38.81 336 GLU A N 1
ATOM 2788 C CA . GLU A 1 336 ? 25.833 -41.714 -18.177 1.00 38.81 336 GLU A CA 1
ATOM 2789 C C . GLU A 1 336 ? 24.840 -42.343 -17.195 1.00 38.81 336 GLU A C 1
ATOM 2791 O O . GLU A 1 336 ? 24.850 -42.017 -16.009 1.00 38.81 336 GLU A O 1
ATOM 2796 N N . ASN A 1 337 ? 23.970 -43.226 -17.693 1.00 36.53 337 ASN A N 1
ATOM 2797 C CA . ASN A 1 337 ? 23.775 -44.596 -17.192 1.00 36.53 337 ASN A CA 1
ATOM 2798 C C . ASN A 1 337 ? 22.427 -45.171 -17.654 1.00 36.53 337 ASN A C 1
ATOM 2800 O O . ASN A 1 337 ? 21.430 -45.116 -16.941 1.00 36.53 337 ASN A O 1
ATOM 2804 N N . SER A 1 338 ? 22.402 -45.788 -18.833 1.00 33.28 338 SER A N 1
ATOM 2805 C CA . SER A 1 338 ? 21.836 -47.133 -19.041 1.00 33.28 338 SER A CA 1
ATOM 2806 C C . SER A 1 338 ? 21.875 -47.489 -20.528 1.00 33.28 338 SER A C 1
ATOM 2808 O O . SER A 1 338 ? 21.485 -46.722 -21.402 1.00 33.28 338 SER A O 1
ATOM 2810 N N . PHE A 1 339 ? 22.423 -48.665 -20.810 1.00 38.41 339 PHE A N 1
ATOM 2811 C CA . PHE A 1 339 ? 22.393 -49.307 -22.118 1.00 38.41 339 PHE A CA 1
ATOM 2812 C C . PHE A 1 339 ? 20.949 -49.693 -22.475 1.00 38.41 339 PHE A C 1
ATOM 2814 O O . PHE A 1 339 ? 20.373 -50.492 -21.743 1.00 38.41 339 PHE A O 1
ATOM 2821 N N . ASP A 1 340 ? 20.421 -49.238 -23.620 1.00 36.22 340 ASP A N 1
ATOM 2822 C CA . ASP A 1 340 ? 19.512 -50.063 -24.431 1.00 36.22 340 ASP A CA 1
ATOM 2823 C C . ASP A 1 340 ? 19.442 -49.649 -25.924 1.00 36.22 340 ASP A C 1
ATOM 2825 O O . ASP A 1 340 ? 19.762 -48.532 -26.327 1.00 36.22 340 ASP A O 1
ATOM 2829 N N . GLN A 1 341 ? 19.060 -50.613 -26.758 1.00 38.12 341 GLN A N 1
ATOM 2830 C CA . GLN A 1 341 ? 19.435 -50.870 -28.154 1.00 38.12 341 GLN A CA 1
ATOM 2831 C C . GLN A 1 341 ? 18.796 -50.000 -29.258 1.00 38.12 341 GLN A C 1
ATOM 2833 O O . GLN A 1 341 ? 18.702 -50.438 -30.405 1.00 38.12 341 GLN A O 1
ATOM 2838 N N . ASN A 1 342 ? 18.420 -48.749 -28.999 1.00 40.16 342 ASN A N 1
ATOM 2839 C CA . ASN A 1 342 ? 17.861 -47.872 -30.038 1.00 40.16 342 ASN A CA 1
ATOM 2840 C C . ASN A 1 342 ? 18.812 -46.728 -30.402 1.00 40.16 342 ASN A C 1
ATOM 2842 O O . ASN A 1 342 ? 18.599 -45.570 -30.052 1.00 40.16 342 ASN A O 1
ATOM 2846 N N . ARG A 1 343 ? 19.848 -47.042 -31.195 1.00 40.12 343 ARG A N 1
ATOM 2847 C CA . ARG A 1 343 ? 20.489 -46.012 -32.032 1.00 40.12 343 ARG A CA 1
ATOM 2848 C C . ARG A 1 343 ? 19.421 -45.383 -32.941 1.00 40.12 343 ARG A C 1
ATOM 2850 O O . ARG A 1 343 ? 18.555 -46.118 -33.425 1.00 40.12 343 ARG A O 1
ATOM 2857 N N . PRO A 1 344 ? 19.478 -44.074 -33.249 1.00 41.12 344 PRO A N 1
ATOM 2858 C CA . PRO A 1 344 ? 18.500 -43.461 -34.135 1.00 41.12 344 PRO A CA 1
ATOM 2859 C C . PRO A 1 344 ? 18.661 -44.067 -3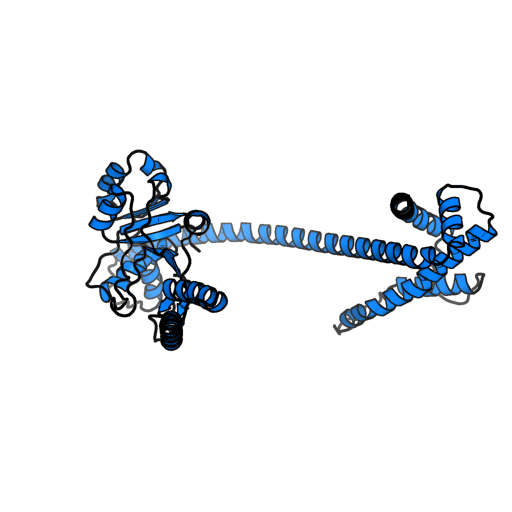5.531 1.00 41.12 344 PRO A C 1
ATOM 2861 O O . PRO A 1 344 ? 19.603 -43.748 -36.259 1.00 41.12 344 PRO A O 1
ATOM 2864 N N . LYS A 1 345 ? 17.726 -44.946 -35.913 1.00 39.38 345 LYS A N 1
ATOM 2865 C CA . LYS A 1 345 ? 17.620 -45.550 -37.254 1.00 39.38 345 LYS A CA 1
ATOM 2866 C C . LYS A 1 345 ? 17.669 -44.492 -38.369 1.00 39.38 345 LYS A C 1
ATOM 2868 O O . LYS A 1 345 ? 18.093 -44.790 -39.476 1.00 39.38 345 LYS A O 1
ATOM 2873 N N . PHE A 1 346 ? 17.331 -43.247 -38.038 1.00 37.12 346 PHE A N 1
ATOM 2874 C CA . PHE A 1 346 ? 17.336 -42.075 -38.906 1.00 37.12 346 PHE A CA 1
ATOM 2875 C C . PHE A 1 346 ? 18.718 -41.691 -39.474 1.00 37.12 346 PHE A C 1
ATOM 2877 O O . PHE A 1 346 ? 18.816 -41.326 -40.640 1.00 37.12 346 PHE A O 1
ATOM 2884 N N . ILE A 1 347 ? 19.804 -41.825 -38.698 1.00 39.69 347 ILE A N 1
ATOM 2885 C CA . ILE A 1 347 ? 21.158 -41.439 -39.154 1.00 39.69 347 ILE A CA 1
ATOM 2886 C C . ILE A 1 347 ? 21.723 -42.480 -40.131 1.00 39.69 347 ILE A C 1
ATOM 2888 O O . ILE A 1 347 ? 22.351 -42.135 -41.129 1.00 39.69 347 ILE A O 1
ATOM 2892 N N . VAL A 1 348 ? 21.440 -43.763 -39.881 1.00 42.28 348 VAL A N 1
ATOM 2893 C CA . VAL A 1 348 ? 21.777 -44.853 -40.811 1.00 42.28 348 VAL A CA 1
ATOM 2894 C C . VAL A 1 348 ? 20.927 -44.745 -42.083 1.00 42.28 348 VAL A C 1
ATOM 2896 O O . VAL A 1 348 ? 21.440 -44.945 -43.181 1.00 42.28 348 VAL A O 1
ATOM 2899 N N . TYR A 1 349 ? 19.655 -44.358 -41.951 1.00 42.06 349 TYR A N 1
ATOM 2900 C CA . TYR A 1 349 ? 18.734 -44.155 -43.070 1.00 42.06 349 TYR A CA 1
ATOM 2901 C C . TYR A 1 349 ? 19.201 -43.037 -44.014 1.00 42.06 349 TYR A C 1
ATOM 2903 O O . TYR A 1 349 ? 19.315 -43.271 -45.215 1.00 42.06 349 TYR A O 1
ATOM 2911 N N . LEU A 1 350 ? 19.583 -41.872 -43.478 1.00 41.38 350 LEU A N 1
ATOM 2912 C CA . LEU A 1 350 ? 20.128 -40.766 -44.272 1.00 41.38 350 LEU A CA 1
ATOM 2913 C C . LEU A 1 350 ? 21.424 -41.160 -44.984 1.00 41.38 350 LEU A C 1
ATOM 2915 O O . LEU A 1 350 ? 21.491 -41.011 -46.197 1.00 41.38 350 LEU A O 1
ATOM 2919 N N . GLY A 1 351 ? 22.389 -41.778 -44.291 1.00 44.06 351 GLY A N 1
ATOM 2920 C CA . GLY A 1 351 ? 23.638 -42.230 -44.924 1.00 44.06 351 GLY A CA 1
ATOM 2921 C C . GLY A 1 351 ? 23.433 -43.260 -46.045 1.00 44.06 351 GLY A C 1
ATOM 2922 O O . GLY A 1 351 ? 24.176 -43.271 -47.028 1.00 44.06 351 GLY A O 1
ATOM 2923 N N . THR A 1 352 ? 22.394 -44.092 -45.938 1.00 44.53 352 THR A N 1
ATOM 2924 C CA . THR A 1 352 ? 22.045 -45.083 -46.969 1.00 44.53 352 THR A CA 1
ATOM 2925 C C . THR A 1 352 ? 21.406 -44.416 -48.190 1.00 44.53 352 THR A C 1
ATOM 2927 O O . THR A 1 352 ? 21.755 -44.756 -49.320 1.00 44.53 352 THR A O 1
ATOM 2930 N N . VAL A 1 353 ? 20.539 -43.419 -47.980 1.00 42.62 353 VAL A N 1
ATOM 2931 C CA . VAL A 1 353 ? 19.931 -42.610 -49.051 1.00 42.62 353 VAL A CA 1
ATOM 2932 C C . VAL A 1 353 ? 20.995 -41.788 -49.786 1.00 42.62 353 VAL A C 1
ATOM 2934 O O . VAL A 1 353 ? 21.023 -41.795 -51.014 1.00 42.62 353 VAL A O 1
ATOM 2937 N N . THR A 1 354 ? 21.938 -41.168 -49.069 1.00 43.22 354 THR A N 1
ATOM 2938 C CA . THR A 1 354 ? 23.035 -40.399 -49.684 1.00 43.22 354 THR A CA 1
ATOM 2939 C C . THR A 1 354 ? 23.963 -41.289 -50.514 1.00 43.22 354 THR A C 1
ATOM 2941 O O . THR A 1 354 ? 24.378 -40.906 -51.604 1.00 43.22 354 THR A O 1
ATOM 2944 N N . SER A 1 355 ? 24.266 -42.502 -50.038 1.00 41.38 355 SER A N 1
ATOM 2945 C CA . SER A 1 355 ? 25.114 -43.456 -50.769 1.00 41.38 355 SER A CA 1
ATOM 2946 C C . SER A 1 355 ? 24.416 -44.042 -52.005 1.00 41.38 355 SER A C 1
ATOM 2948 O O . SER A 1 355 ? 25.055 -44.249 -53.038 1.00 41.38 355 SER A O 1
ATOM 2950 N N . ALA A 1 356 ? 23.099 -44.263 -51.930 1.00 42.28 356 ALA A N 1
ATOM 2951 C CA . ALA A 1 356 ? 22.292 -44.761 -53.042 1.00 42.28 356 ALA A CA 1
ATOM 2952 C C . ALA A 1 356 ? 22.094 -43.712 -54.150 1.00 42.28 356 ALA A C 1
ATOM 2954 O O . ALA A 1 356 ? 22.170 -44.058 -55.329 1.00 42.28 356 ALA A O 1
ATOM 2955 N N . LEU A 1 357 ? 21.893 -42.441 -53.780 1.00 40.69 357 LEU A N 1
ATOM 2956 C CA . LEU A 1 357 ? 21.771 -41.326 -54.727 1.00 40.69 357 LEU A CA 1
ATOM 2957 C C . LEU A 1 357 ? 23.10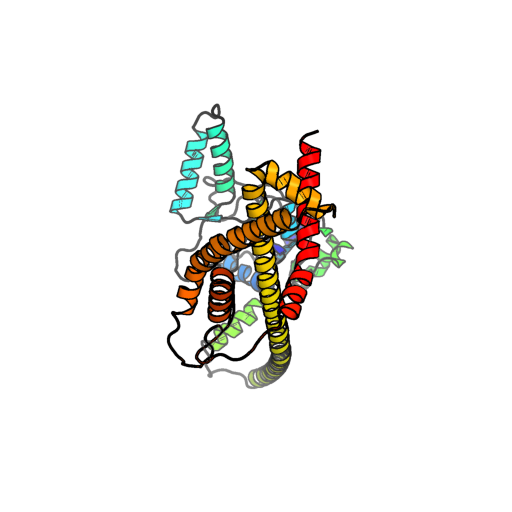0 -41.016 -55.427 1.00 40.69 357 LEU A C 1
ATOM 2959 O O . LEU A 1 357 ? 23.117 -40.768 -56.627 1.00 40.69 357 LEU A O 1
ATOM 2963 N N . ARG A 1 358 ? 24.227 -41.094 -54.707 1.00 40.94 358 ARG A N 1
ATOM 2964 C CA . ARG A 1 358 ? 25.550 -40.754 -55.254 1.00 40.94 358 ARG A CA 1
ATOM 2965 C C . ARG A 1 358 ? 26.110 -41.793 -56.230 1.00 40.94 358 ARG A C 1
ATOM 2967 O O . ARG A 1 358 ? 26.910 -41.437 -57.087 1.00 40.94 358 ARG A O 1
ATOM 2974 N N . ASN A 1 359 ? 25.725 -43.064 -56.094 1.00 39.53 359 ASN A N 1
ATOM 2975 C CA . ASN A 1 359 ? 26.377 -44.168 -56.811 1.00 39.53 359 ASN A CA 1
ATOM 2976 C C . ASN A 1 359 ? 25.517 -44.853 -57.875 1.00 39.53 359 ASN A C 1
ATOM 2978 O O . ASN A 1 359 ? 26.015 -45.773 -58.512 1.00 39.53 359 ASN A O 1
ATOM 2982 N N . GLY A 1 360 ? 24.261 -44.436 -58.065 1.00 41.44 360 GLY A N 1
ATOM 2983 C CA . GLY A 1 360 ? 23.400 -44.950 -59.127 1.00 41.44 360 GLY A CA 1
ATOM 2984 C C . GLY A 1 360 ? 23.402 -46.481 -59.239 1.00 41.44 360 GLY A C 1
ATOM 2985 O O . GLY A 1 360 ? 23.984 -47.001 -60.184 1.00 41.44 360 GLY A O 1
ATOM 2986 N N . TRP A 1 361 ? 22.671 -47.152 -58.334 1.00 36.19 361 TRP A N 1
ATOM 2987 C CA . TRP A 1 361 ? 22.052 -48.500 -58.417 1.00 36.19 361 TRP A CA 1
ATOM 2988 C C . TRP A 1 361 ? 22.326 -49.423 -57.204 1.00 36.19 361 TRP A C 1
ATOM 2990 O O . TRP A 1 361 ? 23.362 -49.380 -56.547 1.00 36.19 361 TRP A O 1
ATOM 3000 N N . TYR A 1 362 ? 21.331 -50.278 -56.923 1.00 35.34 362 TYR A N 1
ATOM 3001 C CA . TYR A 1 362 ? 21.266 -51.302 -55.867 1.00 35.34 362 TYR A CA 1
ATOM 3002 C C . TYR A 1 362 ? 22.062 -52.579 -56.222 1.00 35.34 362 TYR A C 1
ATOM 3004 O O . TYR A 1 362 ? 21.750 -53.198 -57.235 1.00 35.34 362 TYR A O 1
ATOM 3012 N N . GLN A 1 363 ? 22.940 -53.066 -55.328 1.00 31.50 363 GLN A N 1
ATOM 3013 C CA . GLN A 1 363 ? 22.912 -54.427 -54.732 1.00 31.50 363 GLN A CA 1
ATOM 3014 C C . GLN A 1 363 ? 24.026 -54.650 -53.672 1.00 31.50 363 GLN A C 1
ATOM 3016 O O . GLN A 1 363 ? 25.021 -53.940 -53.635 1.00 31.50 363 GLN A O 1
ATOM 3021 N N . ASN A 1 364 ? 23.772 -55.616 -52.777 1.00 30.67 364 ASN A N 1
ATOM 3022 C CA . ASN A 1 364 ? 24.258 -55.824 -51.392 1.00 30.67 364 ASN A CA 1
ATOM 3023 C C . ASN A 1 364 ? 25.472 -56.794 -51.291 1.00 30.67 364 ASN A C 1
ATOM 3025 O O . ASN A 1 364 ? 25.615 -57.610 -52.203 1.00 30.67 364 ASN A O 1
ATOM 3029 N N . PRO A 1 365 ? 26.313 -56.782 -50.225 1.00 34.59 365 PRO A N 1
ATOM 3030 C CA . PRO A 1 365 ? 26.082 -57.609 -49.007 1.00 34.59 365 PRO A CA 1
ATOM 3031 C C . PRO A 1 365 ? 26.577 -56.897 -47.714 1.00 34.59 365 PRO A C 1
ATOM 3033 O O . PRO A 1 365 ? 27.636 -56.289 -47.709 1.00 34.59 365 PRO A O 1
ATOM 3036 N N . GLU A 1 366 ? 25.951 -56.878 -46.541 1.00 36.09 366 GLU A N 1
ATOM 3037 C CA . GLU A 1 366 ? 25.064 -57.786 -45.830 1.00 36.09 366 GLU A CA 1
ATOM 3038 C C . GLU A 1 366 ? 24.402 -56.960 -44.697 1.00 36.09 366 GLU A C 1
ATOM 3040 O O . GLU A 1 366 ? 25.052 -56.119 -44.084 1.00 36.09 366 GLU A O 1
ATOM 3045 N N . GLN A 1 367 ? 23.132 -57.247 -44.381 1.00 45.53 367 GLN A N 1
ATOM 3046 C CA . GLN A 1 367 ? 22.397 -56.798 -43.176 1.00 45.53 367 GLN A CA 1
ATOM 3047 C C . GLN A 1 367 ? 21.936 -55.321 -43.075 1.00 45.53 367 GLN A C 1
ATOM 3049 O O . GLN A 1 367 ? 22.569 -54.506 -42.419 1.00 45.53 367 GLN A O 1
ATOM 3054 N N . ALA A 1 368 ? 20.729 -55.018 -43.580 1.00 35.41 368 ALA A N 1
ATOM 3055 C CA . ALA A 1 368 ? 19.713 -54.209 -42.870 1.00 35.41 368 ALA A CA 1
ATOM 3056 C C . ALA A 1 368 ? 18.414 -54.145 -43.697 1.00 35.41 368 ALA A C 1
ATOM 3058 O O . ALA A 1 368 ? 18.263 -53.346 -44.618 1.00 35.41 368 ALA A O 1
ATOM 3059 N N . GLY A 1 369 ? 17.475 -55.043 -43.399 1.00 42.94 369 GLY A N 1
ATOM 3060 C CA . GLY A 1 369 ? 16.187 -55.133 -44.080 1.00 42.94 369 GLY A CA 1
ATOM 3061 C C . GLY A 1 369 ? 15.140 -54.169 -43.523 1.00 42.94 369 GLY A C 1
ATOM 3062 O O . GLY A 1 369 ? 14.684 -54.344 -42.400 1.00 42.94 369 GLY A O 1
ATOM 3063 N N . GLN A 1 370 ? 14.713 -53.218 -44.350 1.00 40.12 370 GLN A N 1
ATOM 3064 C CA . GLN A 1 370 ? 13.311 -52.974 -44.720 1.00 40.12 370 GLN A CA 1
ATOM 3065 C C . GLN A 1 370 ? 13.316 -51.998 -45.906 1.00 40.12 370 GLN A C 1
ATOM 3067 O O . GLN A 1 370 ? 13.835 -50.891 -45.807 1.00 40.12 370 GLN A O 1
ATOM 3072 N N . LYS A 1 371 ? 12.805 -52.446 -47.058 1.00 38.56 371 LYS A N 1
ATOM 3073 C CA . LYS A 1 371 ? 12.718 -51.638 -48.279 1.00 38.56 371 LYS A CA 1
ATOM 3074 C C . LYS A 1 371 ? 11.461 -50.774 -48.196 1.00 38.56 371 LYS A C 1
ATOM 3076 O O . LYS A 1 371 ? 10.370 -51.333 -48.245 1.00 38.56 371 LYS A O 1
ATOM 3081 N N . ILE A 1 372 ? 11.617 -49.459 -48.091 1.00 37.91 372 ILE A N 1
ATOM 3082 C CA . ILE A 1 372 ? 10.544 -48.513 -48.423 1.00 37.91 372 ILE A CA 1
ATOM 3083 C C . ILE A 1 372 ? 10.521 -48.423 -49.946 1.00 37.91 372 ILE A C 1
ATOM 3085 O O . ILE A 1 372 ? 11.578 -48.280 -50.573 1.00 37.91 372 ILE A O 1
ATOM 3089 N N . LYS A 1 373 ? 9.353 -48.617 -50.557 1.00 36.12 373 LYS A N 1
ATOM 3090 C CA . LYS A 1 373 ? 9.261 -48.571 -52.019 1.00 36.12 373 LYS A CA 1
ATOM 3091 C C . LYS A 1 373 ? 9.437 -47.124 -52.498 1.00 36.12 373 LYS A C 1
ATOM 3093 O O . LYS A 1 373 ? 8.985 -46.215 -51.805 1.00 36.12 373 LYS A O 1
ATOM 3098 N N . PRO A 1 374 ? 10.048 -46.879 -53.671 1.00 35.88 374 PRO A N 1
ATOM 3099 C CA . PRO A 1 374 ? 10.169 -45.530 -54.234 1.00 35.88 374 PRO A CA 1
ATOM 3100 C C . PRO A 1 374 ? 8.832 -44.777 -54.271 1.00 35.88 374 PRO A C 1
ATOM 3102 O O . PRO A 1 374 ? 8.792 -43.583 -53.998 1.00 35.88 374 PRO A O 1
ATOM 3105 N N . GLU A 1 375 ? 7.729 -45.494 -54.500 1.00 40.69 375 GLU A N 1
ATOM 3106 C CA . GLU A 1 375 ? 6.373 -44.935 -54.491 1.00 40.69 375 GLU A CA 1
ATOM 3107 C C . GLU A 1 375 ? 5.933 -44.395 -53.112 1.00 40.69 375 GLU A C 1
ATOM 3109 O O . GLU A 1 375 ? 5.218 -43.401 -53.041 1.00 40.69 375 GLU A O 1
ATOM 3114 N N . GLU A 1 376 ? 6.381 -45.002 -52.007 1.00 39.97 376 GLU A N 1
ATOM 3115 C CA . GLU A 1 376 ? 6.078 -44.553 -50.636 1.00 39.97 376 GLU A CA 1
ATOM 3116 C C . GLU A 1 376 ? 6.920 -43.333 -50.229 1.00 39.97 376 GLU A C 1
ATOM 3118 O O . GLU A 1 376 ? 6.471 -42.512 -49.431 1.00 39.97 376 GLU A O 1
ATOM 3123 N N . LEU A 1 377 ? 8.125 -43.196 -50.794 1.00 37.38 377 LEU A N 1
ATOM 3124 C CA . LEU A 1 377 ? 8.995 -42.035 -50.595 1.00 37.38 377 LEU A CA 1
ATOM 3125 C C . LEU A 1 377 ? 8.464 -40.812 -51.365 1.00 37.38 377 LEU A C 1
ATOM 3127 O O . LEU A 1 377 ? 8.402 -39.716 -50.814 1.00 37.38 377 LEU A O 1
ATOM 3131 N N . ILE A 1 378 ? 8.011 -41.024 -52.607 1.00 37.91 378 ILE A N 1
ATOM 3132 C CA . ILE A 1 378 ? 7.349 -40.006 -53.439 1.00 37.91 378 ILE A CA 1
ATOM 3133 C C . ILE A 1 378 ? 6.045 -39.542 -52.772 1.00 37.91 378 ILE A C 1
ATOM 3135 O O . ILE A 1 378 ? 5.839 -38.343 -52.619 1.00 37.91 378 ILE A O 1
ATOM 3139 N N . ALA A 1 379 ? 5.239 -40.468 -52.239 1.00 41.50 379 ALA A N 1
ATOM 3140 C CA . ALA A 1 379 ? 4.011 -40.131 -51.514 1.00 41.50 379 ALA A CA 1
ATOM 3141 C C . ALA A 1 379 ? 4.246 -39.287 -50.242 1.00 41.50 379 ALA A C 1
ATOM 3143 O O . ALA A 1 379 ? 3.382 -38.502 -49.865 1.00 41.50 379 ALA A O 1
ATOM 3144 N N . GLN A 1 380 ? 5.397 -39.418 -49.568 1.00 39.22 380 GLN A N 1
ATOM 3145 C CA . GLN A 1 380 ? 5.747 -38.582 -48.408 1.00 39.22 380 GLN A CA 1
ATOM 3146 C C . GLN A 1 380 ? 6.250 -37.188 -48.810 1.00 39.22 380 GLN A C 1
ATOM 3148 O O . GLN A 1 380 ? 5.987 -36.216 -48.101 1.00 39.22 380 GLN A O 1
ATOM 3153 N N . CYS A 1 381 ? 6.923 -37.069 -49.957 1.00 35.53 381 CYS A N 1
ATOM 3154 C CA . CYS A 1 381 ? 7.270 -35.776 -50.547 1.00 35.53 381 CYS A CA 1
ATOM 3155 C C . CYS A 1 381 ? 6.019 -35.029 -51.040 1.00 35.53 381 CYS A C 1
ATOM 3157 O O . CYS A 1 381 ? 5.880 -33.840 -50.760 1.00 35.53 381 CYS A O 1
ATOM 3159 N N . ASP A 1 382 ? 5.062 -35.725 -51.656 1.00 38.47 382 ASP A N 1
ATOM 3160 C CA . ASP A 1 382 ? 3.793 -35.147 -52.128 1.00 38.47 382 ASP A CA 1
ATOM 3161 C C . ASP A 1 382 ? 2.912 -34.581 -50.996 1.00 38.47 382 ASP A C 1
ATOM 3163 O O . ASP A 1 382 ? 2.067 -33.724 -51.243 1.00 38.47 382 ASP A O 1
ATOM 3167 N N . ILE A 1 383 ? 3.127 -35.000 -49.742 1.00 44.06 383 ILE A N 1
ATOM 3168 C CA . ILE A 1 383 ? 2.427 -34.465 -48.558 1.00 44.06 383 ILE A CA 1
ATOM 3169 C C . ILE A 1 383 ? 3.035 -33.131 -48.083 1.00 44.06 383 ILE A C 1
ATOM 3171 O O . ILE A 1 383 ? 2.312 -32.272 -47.587 1.00 44.06 383 ILE A O 1
ATOM 3175 N N . LEU A 1 384 ? 4.348 -32.930 -48.240 1.00 38.78 384 LEU A N 1
ATOM 3176 C CA . LEU A 1 384 ? 5.064 -31.728 -47.774 1.00 38.78 384 LEU A CA 1
ATOM 3177 C C . LEU A 1 384 ? 5.173 -30.630 -48.844 1.00 38.78 384 LEU A C 1
ATOM 3179 O O . LEU A 1 384 ? 5.347 -29.455 -48.518 1.00 38.78 384 LEU A O 1
ATOM 3183 N N . MET A 1 385 ? 5.066 -31.000 -50.118 1.00 46.66 385 MET A N 1
ATOM 3184 C CA . MET A 1 385 ? 5.275 -30.101 -51.253 1.00 46.66 385 MET A CA 1
ATOM 3185 C C . MET A 1 385 ? 4.171 -29.053 -51.488 1.00 46.66 385 MET A C 1
ATOM 3187 O O . MET A 1 385 ? 4.542 -27.937 -51.840 1.00 46.66 385 MET A O 1
ATOM 3191 N N . PRO A 1 386 ? 2.858 -29.296 -51.279 1.00 50.19 386 PRO A N 1
ATOM 3192 C CA . PRO A 1 386 ? 1.821 -28.318 -51.632 1.00 50.19 386 PRO A CA 1
ATOM 3193 C C . PRO A 1 386 ? 1.919 -27.011 -50.837 1.00 50.19 386 PRO A C 1
ATOM 3195 O O . PRO A 1 386 ? 1.858 -25.930 -51.413 1.00 50.19 386 PRO A O 1
ATOM 3198 N N . GLU A 1 387 ? 2.147 -27.099 -49.527 1.00 45.72 387 GLU A N 1
ATOM 3199 C CA . GLU A 1 387 ? 2.216 -25.927 -48.644 1.00 45.72 387 GLU A CA 1
ATOM 3200 C C . GLU A 1 387 ? 3.543 -25.168 -48.762 1.00 45.72 387 GLU A C 1
ATOM 3202 O O . GLU A 1 387 ? 3.602 -23.963 -48.530 1.00 45.72 387 GLU A O 1
ATOM 3207 N N . ILE A 1 388 ? 4.636 -25.874 -49.069 1.00 45.62 388 ILE A N 1
ATOM 3208 C CA . ILE A 1 388 ? 5.938 -25.250 -49.344 1.00 45.62 388 ILE A CA 1
ATOM 3209 C C . ILE A 1 388 ? 5.883 -24.547 -50.705 1.00 45.62 388 ILE A C 1
ATOM 3211 O O . ILE A 1 388 ? 6.355 -23.420 -50.834 1.00 45.62 388 ILE A O 1
ATOM 3215 N N . ARG A 1 389 ? 5.242 -25.176 -51.695 1.00 48.28 389 ARG A N 1
ATOM 3216 C CA . ARG A 1 389 ? 4.991 -24.608 -53.020 1.00 48.28 389 ARG A CA 1
ATOM 3217 C C . ARG A 1 389 ? 4.180 -23.317 -52.930 1.00 48.28 389 ARG A C 1
ATOM 3219 O O . ARG A 1 389 ? 4.585 -22.319 -53.513 1.00 48.28 389 ARG A O 1
ATOM 3226 N N . GLU A 1 390 ? 3.080 -23.320 -52.178 1.00 52.62 390 GLU A N 1
ATOM 3227 C CA . GLU A 1 390 ? 2.201 -22.153 -52.043 1.00 52.62 390 GLU A CA 1
ATOM 3228 C C . GLU A 1 390 ? 2.905 -20.967 -51.356 1.00 52.62 390 GLU A C 1
ATOM 3230 O O . GLU A 1 390 ? 2.797 -19.832 -51.816 1.00 52.62 390 GLU A O 1
ATOM 3235 N N . GLU A 1 391 ? 3.710 -21.209 -50.313 1.00 49.47 391 GLU A N 1
ATOM 3236 C CA . GLU A 1 391 ? 4.464 -20.137 -49.641 1.00 49.47 391 GLU A CA 1
ATOM 3237 C C . GLU A 1 391 ? 5.580 -19.559 -50.528 1.00 49.47 391 GLU A C 1
ATOM 3239 O O . GLU A 1 391 ? 5.805 -18.347 -50.521 1.00 49.47 391 GLU A O 1
ATOM 3244 N N . ILE A 1 392 ? 6.258 -20.399 -51.321 1.00 45.09 392 ILE A N 1
ATOM 3245 C CA . ILE A 1 392 ? 7.269 -19.949 -52.290 1.00 45.09 392 ILE A CA 1
ATOM 3246 C C . ILE A 1 392 ? 6.618 -19.086 -53.380 1.00 45.09 392 ILE A C 1
ATOM 3248 O O . ILE A 1 392 ? 7.122 -17.996 -53.653 1.00 45.09 392 ILE A O 1
ATOM 3252 N N . ILE A 1 393 ? 5.476 -19.514 -53.936 1.00 48.69 393 ILE A N 1
ATOM 3253 C CA . ILE A 1 393 ? 4.703 -18.743 -54.927 1.00 48.69 393 ILE A CA 1
ATOM 3254 C C . ILE A 1 393 ? 4.281 -17.390 -54.338 1.00 48.69 393 ILE A C 1
ATOM 3256 O O . ILE A 1 393 ? 4.644 -16.345 -54.876 1.00 48.69 393 ILE A O 1
ATOM 3260 N N . ASN A 1 394 ? 3.637 -17.387 -53.166 1.00 53.50 394 ASN A N 1
ATOM 3261 C CA . ASN A 1 394 ? 3.178 -16.164 -52.497 1.00 53.50 394 ASN A CA 1
ATOM 3262 C C . ASN A 1 394 ? 4.319 -15.176 -52.203 1.00 53.50 394 ASN A C 1
ATOM 3264 O O . ASN A 1 394 ? 4.105 -13.968 -52.064 1.00 53.50 394 ASN A O 1
ATOM 3268 N N . ARG A 1 395 ? 5.547 -15.664 -52.008 1.00 47.72 395 ARG A N 1
ATOM 3269 C CA . ARG A 1 395 ? 6.711 -14.823 -51.709 1.00 47.72 395 ARG A CA 1
ATOM 3270 C C . ARG A 1 395 ? 7.384 -14.307 -52.981 1.00 47.72 395 ARG A C 1
ATOM 3272 O O . ARG A 1 395 ? 7.775 -13.141 -52.997 1.00 47.72 395 ARG A O 1
ATOM 3279 N N . ALA A 1 396 ? 7.439 -15.116 -54.038 1.00 45.19 396 ALA A N 1
ATOM 3280 C CA . ALA A 1 396 ? 7.871 -14.684 -55.365 1.00 45.19 396 ALA A CA 1
ATOM 3281 C C . ALA A 1 396 ? 6.942 -13.592 -55.928 1.00 45.19 396 ALA A C 1
ATOM 3283 O O . ALA A 1 396 ? 7.421 -12.543 -56.355 1.00 45.19 396 ALA A O 1
ATOM 3284 N N . GLU A 1 397 ? 5.622 -13.764 -55.809 1.00 48.16 397 GLU A N 1
ATOM 3285 C CA . GLU A 1 397 ? 4.630 -12.760 -56.217 1.00 48.16 397 GLU A CA 1
ATOM 3286 C C . GLU A 1 397 ? 4.763 -11.447 -55.430 1.00 48.16 397 GLU A C 1
ATOM 3288 O O . GLU A 1 397 ? 4.691 -10.359 -56.002 1.00 48.16 397 GLU A O 1
ATOM 3293 N N . ARG A 1 398 ? 4.997 -11.513 -54.109 1.00 53.72 398 ARG A N 1
ATOM 3294 C CA . ARG A 1 398 ? 5.224 -10.317 -53.273 1.00 53.72 398 ARG A CA 1
ATOM 3295 C C . ARG A 1 398 ? 6.486 -9.553 -53.674 1.00 53.72 398 ARG A C 1
ATOM 3297 O O . ARG A 1 398 ? 6.474 -8.325 -53.649 1.00 53.72 398 ARG A O 1
ATOM 3304 N N . LEU A 1 399 ? 7.556 -10.260 -54.036 1.00 44.84 399 LEU A N 1
ATOM 3305 C CA . LEU A 1 399 ? 8.806 -9.644 -54.484 1.00 44.84 399 LEU A CA 1
ATOM 3306 C C . LEU A 1 399 ? 8.647 -8.994 -55.864 1.00 44.84 399 LEU A C 1
ATOM 3308 O O . LEU A 1 399 ? 9.013 -7.831 -56.014 1.00 44.84 399 LEU A O 1
ATOM 3312 N N . LEU A 1 400 ? 8.009 -9.677 -56.819 1.00 43.94 400 LEU A N 1
ATOM 3313 C CA . LEU A 1 400 ? 7.699 -9.130 -58.147 1.00 43.94 400 LEU A CA 1
ATOM 3314 C C . LEU A 1 400 ? 6.824 -7.871 -58.065 1.00 43.94 400 LEU A C 1
ATOM 3316 O O . LEU A 1 400 ? 7.133 -6.862 -58.692 1.00 43.94 400 LEU A O 1
ATOM 3320 N N . ASN A 1 401 ? 5.790 -7.884 -57.220 1.00 46.19 401 ASN A N 1
ATOM 3321 C CA . ASN A 1 401 ? 4.921 -6.721 -57.006 1.00 46.19 401 ASN A CA 1
ATOM 3322 C C . ASN A 1 401 ? 5.610 -5.553 -56.283 1.00 46.19 401 ASN A C 1
ATOM 3324 O O . ASN A 1 401 ? 5.094 -4.442 -56.305 1.00 46.19 401 ASN A O 1
ATOM 3328 N N . SER A 1 402 ? 6.746 -5.784 -55.619 1.00 40.62 402 SER A N 1
ATOM 3329 C CA . SER A 1 402 ? 7.537 -4.717 -54.990 1.00 40.62 402 SER A CA 1
ATOM 3330 C C . SER A 1 402 ? 8.539 -4.052 -55.942 1.00 40.62 402 SER A C 1
ATOM 3332 O O . SER A 1 402 ? 9.178 -3.073 -55.560 1.00 40.62 402 SER A O 1
ATOM 3334 N N . TRP A 1 403 ? 8.698 -4.595 -57.155 1.00 36.56 403 TRP A N 1
ATOM 3335 C CA . TRP A 1 403 ? 9.632 -4.118 -58.181 1.00 36.56 403 TRP A CA 1
ATOM 3336 C C . TRP A 1 403 ? 8.950 -3.319 -59.310 1.00 36.56 403 TRP A C 1
ATOM 3338 O O . TRP A 1 403 ? 9.653 -2.686 -60.100 1.00 36.56 403 TRP A O 1
ATOM 3348 N N . VAL A 1 404 ? 7.612 -3.321 -59.372 1.00 35.16 404 VAL A N 1
ATOM 3349 C CA . VAL A 1 404 ? 6.771 -2.479 -60.253 1.00 35.16 404 VAL A CA 1
ATOM 3350 C C . VAL A 1 404 ? 6.304 -1.253 -59.480 1.00 35.16 404 VAL A C 1
ATOM 3352 O O . VAL A 1 404 ? 6.330 -0.146 -60.066 1.00 35.16 404 VAL A O 1
#

Sequence (404 aa):
MSDCLFHLTTKDNLIKILRDELLKASIPRVANKESYPVKMVCFTESPPFALDFFRYRWSHYRDGINLLYGIGFNKEHLAQNIGVKPVFYTDKELTTKITLLKENLEKQSQDNELIKDISEVITEIWQHRCPLQEDKYFQGFTWEREWRICKDFKFNYNDIKVICCPNEDREEILEILGNAANNVAFLSTWQEYDEMINFINGRSEINFASIDIEQLIYNKKHIDKLISLLSSRQQNYNVQIPRLQEIYNNVETQVAQRQEEIKNATLKRTICDYTATEILDKEEHIELLLRFLEGEDVNNSQATDFCNLVAECILDKGMEYIFNNLAICKWLSKEENSFDQNRPKFIVYLGTVTSALRNGWYQNPEQAGQKIKPEELIAQCDILMPEIREEIINRAERLLNSWV